Protein 1NUP (pdb70)

Solvent-accessible surface area: 20142 Å² total; per-residue (Å²): 166,101,57,46,0,1,0,0,5,37,28,43,12,1,0,0,1,50,18,43,29,98,29,1,57,13,0,57,80,46,0,62,151,62,39,97,16,94,12,88,53,0,3,0,0,0,9,4,71,82,79,40,88,54,128,33,19,47,15,135,41,0,13,13,0,0,122,66,10,11,140,140,32,141,24,11,75,16,5,36,61,5,13,123,58,97,127,102,34,41,21,1,86,0,0,98,52,2,59,66,116,54,133,147,66,20,66,3,3,6,3,10,7,0,32,32,0,90,49,9,44,25,49,135,54,49,127,85,71,20,8,77,41,0,0,65,141,14,0,0,0,1,7,32,59,38,32,49,13,20,99,1,6,15,54,47,26,95,41,2,151,128,18,95,123,35,13,18,47,3,160,36,122,95,96,44,35,27,20,21,10,79,0,23,51,1,33,16,89,71,95,88,3,93,170,53,1,24,80,40,0,42,78,24,8,170,102,96,46,26,35,102,207,166,118,65,49,0,3,0,0,2,38,26,39,8,2,0,0,1,48,20,32,30,100,16,1,57,12,0,59,81,53,0,56,152,50,39,106,6,94,11,71,53,0,8,0,0,0,10,6,68,75,85,39,93,56,121,33,16,42,19,117,26,0,12,26,0,0,119,47,8,10,126,137,32,137,21,10,87,6,6,36,60,4,11,128,60,100,125,101,32,52,21,1,81,0,0,87,44,4,57,59,90,35,96,250,128,26,65,5,4,5,3,10,3,0,30,32,1,88,46,10,34,27,40,129,64,47,127,85,65,16,8,74,30,0,0,89,119,10,0,0,0,1,9,23,61,36,23,47,14,22,101,1,4,10,55,43,24,72,22,2,114,132,35,103,141,32,16,16,49,3,163,41,125,82,129,31,53,31,23,24,8,75,0,18,50,0,34,45,113,71,96,88,4,94,172,52,2,29,80,40,0,44,78,28,7,172,102,89,44,23,33,148

Secondary structure (DSSP, 8-state):
-PEEEEEEEEE--TT--HHHHHHHHHHHHHHHHTTSEEEEEEEEEEPPTT-SSS----HHHHHHHHHHHGGG-SSEEE--HHHHSSS---HHHHHHHHHHHH--PPEEEEEEEHHHHHHTTSTTTS-HHHHHHIIIII-EEEE--TT--HHHHHHH-HHHHHTGGGEEEE---S-----HHHHHHHHHTT---BTTB-HHHHHHHHHTT-S--/-PEEEEEEEEE--TT--HHHHHHHHHHHHHHHHHSSEEEEEEEEEEPPTTSSSS-PPPHHHHHHHHHHHHTT-SSEEE--HHHHSSS---HHHHHHHHHHHHH--PEEEEEEEHHHHHHTTSTTTS-HHHHHHHHHTS-EEEE--TT--HHHHHHH-HHHHTTGGGEEEE---S-----HHHHHHHHHTT---BTTB-HHHHHHHHHTT---

Nearest PDB structures (foldseek):
  1nup-assembly1_A  TM=1.005E+00  e=1.186E-46  Homo sapiens
  1nup-assembly1_B  TM=9.973E-01  e=9.448E-42  Homo sapiens
  1kku-assembly1_A  TM=9.678E-01  e=4.199E-30  Homo sapiens
  1kqn-assembly1_F  TM=9.747E-01  e=3.625E-29  Homo sapiens
  8qe8-assembly1_2  TM=9.649E-01  e=4.034E-28  Homo sapiens

Radius of gyration: 22.62 Å; Cα contacts (8 Å, |Δi|>4): 740; chains: 2; bounding box: 60×72×36 Å

Structure (mmCIF, N/CA/C/O backbone):
data_1NUP
#
_entry.id   1NUP
#
_cell.length_a   79.541
_cell.length_b   79.541
_cell.length_c   146.291
_cell.angle_alpha   90.00
_cell.angle_beta   90.00
_cell.angle_gamma   90.00
#
_symmetry.space_group_name_H-M   'P 43 21 2'
#
loop_
_entity.id
_entity.type
_entity.pdbx_description
1 polymer FKSG76
2 non-polymer 'SULFATE ION'
3 non-polymer 'BETA-NICOTINAMIDE RIBOSE MONOPHOSPHATE'
4 water water
#
loop_
_atom_site.group_PDB
_atom_site.id
_atom_site.type_symbol
_atom_site.label_atom_id
_atom_site.label_alt_id
_atom_site.label_comp_id
_atom_site.label_asym_id
_atom_site.label_entity_id
_atom_site.label_seq_id
_atom_site.pdbx_PDB_ins_code
_atom_site.Cartn_x
_atom_site.Cartn_y
_atom_site.Cartn_z
_atom_site.occupancy
_atom_site.B_iso_or_equiv
_atom_site.auth_seq_id
_atom_site.auth_comp_id
_atom_site.auth_asym_id
_atom_site.auth_atom_id
_atom_site.pdbx_PDB_model_num
ATOM 1 N N . SER A 1 3 ? -7.960 37.155 14.902 1.00 49.49 3 SER A N 1
ATOM 2 C CA . SER A 1 3 ? -6.809 36.760 14.043 1.00 48.99 3 SER A CA 1
ATOM 3 C C . SER A 1 3 ? -6.420 35.307 14.318 1.00 48.10 3 SER A C 1
ATOM 4 O O . SER A 1 3 ? -7.183 34.552 14.936 1.00 49.25 3 SER A O 1
ATOM 7 N N . ARG A 1 4 ? -5.235 34.916 13.866 1.00 44.82 4 ARG A N 1
ATOM 8 C CA . ARG A 1 4 ? -4.782 33.546 14.055 1.00 40.99 4 ARG A CA 1
ATOM 9 C C . ARG A 1 4 ? -4.060 33.295 15.374 1.00 38.02 4 ARG A C 1
ATOM 10 O O . ARG A 1 4 ? -3.412 34.182 15.937 1.00 36.18 4 ARG A O 1
ATOM 18 N N . ILE A 1 5 ? -4.209 32.073 15.871 1.00 35.24 5 ILE A N 1
ATOM 19 C CA . ILE A 1 5 ? -3.575 31.646 17.114 1.00 32.58 5 ILE A CA 1
ATOM 20 C C . ILE A 1 5 ? -2.157 31.217 16.724 1.00 30.61 5 ILE A C 1
ATOM 21 O O . ILE A 1 5 ? -1.989 30.391 15.837 1.00 27.15 5 ILE A O 1
ATOM 26 N N . PRO A 1 6 ? -1.134 31.781 17.376 1.00 29.92 6 PRO A N 1
ATOM 27 C CA . PRO A 1 6 ? 0.257 31.427 17.066 1.00 28.18 6 PRO A CA 1
ATOM 28 C C . PRO A 1 6 ? 0.503 30.030 17.623 1.00 28.40 6 PRO A C 1
ATOM 29 O O . PRO A 1 6 ? 0.089 29.720 18.751 1.00 26.58 6 PRO A O 1
ATOM 33 N N . VAL A 1 7 ? 1.198 29.202 16.846 1.00 24.29 7 VAL A N 1
ATOM 34 C CA . VAL A 1 7 ? 1.469 27.835 17.250 1.00 22.28 7 VAL A CA 1
ATOM 35 C C . VAL A 1 7 ? 2.928 27.433 17.062 1.00 21.55 7 VAL A C 1
ATOM 36 O O . VAL A 1 7 ? 3.564 27.802 16.066 1.00 20.61 7 VAL A O 1
ATOM 40 N N . VAL A 1 8 ? 3.447 26.679 18.025 1.00 19.64 8 VAL A N 1
ATOM 41 C CA . VAL A 1 8 ? 4.805 26.169 17.936 1.00 19.53 8 VAL A CA 1
ATOM 42 C C . VAL A 1 8 ? 4.616 24.650 17.897 1.00 18.74 8 VAL A C 1
ATOM 43 O O . VAL A 1 8 ? 3.830 24.116 18.663 1.00 17.28 8 VAL A O 1
ATOM 47 N N . LEU A 1 9 ? 5.305 23.973 16.981 1.00 18.30 9 LEU A N 1
ATOM 48 C CA . LEU A 1 9 ? 5.211 22.521 16.870 1.00 18.01 9 LEU A CA 1
ATOM 49 C C . LEU A 1 9 ? 6.452 21.871 17.482 1.00 17.51 9 LEU A C 1
ATOM 50 O O . LEU A 1 9 ? 7.566 22.261 17.173 1.00 17.86 9 LEU A O 1
ATOM 55 N N . LEU A 1 10 ? 6.254 20.873 18.339 1.00 17.19 10 LEU A N 1
ATOM 56 C CA . LEU A 1 10 ? 7.382 20.179 18.953 1.00 17.72 10 LEU A CA 1
ATOM 57 C C . LEU A 1 10 ? 7.343 18.719 18.536 1.00 17.63 10 LEU A C 1
ATOM 58 O O . LEU A 1 10 ? 6.305 18.086 18.660 1.00 15.30 10 LEU A O 1
ATOM 63 N N . ALA A 1 11 ? 8.452 18.192 18.014 1.00 16.71 11 ALA A N 1
ATOM 64 C CA . ALA A 1 11 ? 8.512 16.773 17.659 1.00 16.96 11 ALA A CA 1
ATOM 65 C C . ALA A 1 11 ? 9.559 16.145 18.552 1.00 18.09 11 ALA A C 1
ATOM 66 O O . ALA A 1 11 ? 10.718 16.576 18.582 1.00 17.74 11 ALA A O 1
ATOM 68 N N . CYS A 1 12 ? 9.131 15.132 19.293 1.00 19.04 12 CYS A N 1
ATOM 69 C CA . CYS A 1 12 ? 10.010 14.390 20.184 1.00 20.52 12 CYS A CA 1
ATOM 70 C C . CYS A 1 12 ? 10.193 13.040 19.543 1.00 20.70 12 CYS A C 1
ATOM 71 O O . CYS A 1 12 ? 9.216 12.429 19.130 1.00 24.02 12 CYS A O 1
ATOM 74 N N . GLY A 1 13 ? 11.433 12.570 19.446 1.00 21.04 13 GLY A N 1
ATOM 75 C CA . GLY A 1 13 ? 11.685 11.266 18.852 1.00 20.65 13 GLY A CA 1
ATOM 76 C C . GLY A 1 13 ? 13.181 10.971 18.841 1.00 20.51 13 GLY A C 1
ATOM 77 O O . GLY A 1 13 ? 13.973 11.769 19.331 1.00 19.40 13 GLY A O 1
ATOM 78 N N . SER A 1 14 ? 13.560 9.814 18.311 1.00 19.83 14 SER A N 1
ATOM 79 C CA . SER A 1 14 ? 14.969 9.458 18.226 1.00 20.57 14 SER A CA 1
ATOM 80 C C . SER A 1 14 ? 15.805 10.320 17.287 1.00 20.41 14 SER A C 1
ATOM 81 O O . SER A 1 14 ? 16.898 10.758 17.673 1.00 21.18 14 SER A O 1
ATOM 84 N N . PHE A 1 15 ? 15.293 10.574 16.074 1.00 18.79 15 PHE A N 1
ATOM 85 C CA . PHE A 1 15 ? 16.051 11.314 15.049 1.00 15.44 15 PHE A CA 1
ATOM 86 C C . PHE A 1 15 ? 17.434 10.655 14.999 1.00 15.60 15 PHE A C 1
ATOM 87 O O . PHE A 1 15 ? 18.472 11.290 15.226 1.00 13.87 15 PHE A O 1
ATOM 95 N N . ASN A 1 16 ? 17.412 9.381 14.622 1.00 15.77 16 ASN A N 1
ATOM 96 C CA . ASN A 1 16 ? 18.589 8.507 14.628 1.00 16.74 16 ASN A CA 1
ATOM 97 C C . ASN A 1 16 ? 18.818 7.805 13.291 1.00 15.89 16 ASN A C 1
ATOM 98 O O . ASN A 1 16 ? 18.793 6.569 13.207 1.00 15.86 16 ASN A O 1
ATOM 103 N N . PRO A 1 17 ? 19.088 8.576 12.225 1.00 15.04 17 PRO A N 1
ATOM 104 C CA . PRO A 1 17 ? 19.205 10.035 12.144 1.00 14.86 17 PRO A CA 1
ATOM 105 C C . PRO A 1 17 ? 17.904 10.698 11.676 1.00 16.83 17 PRO A C 1
ATOM 106 O O . PRO A 1 17 ? 16.958 10.023 11.293 1.00 16.50 17 PRO A O 1
ATOM 110 N N . ILE A 1 18 ? 17.887 12.029 11.670 1.00 15.83 18 ILE A N 1
ATOM 111 C CA . ILE A 1 18 ? 16.729 12.752 11.173 1.00 15.73 18 ILE A CA 1
ATOM 112 C C . ILE A 1 18 ? 16.653 12.417 9.673 1.00 14.56 18 ILE A C 1
ATOM 113 O O . ILE A 1 18 ? 17.693 12.295 9.016 1.00 13.08 18 ILE A O 1
ATOM 118 N N . THR A 1 19 ? 15.439 12.252 9.148 1.00 13.49 19 THR A N 1
ATOM 119 C CA . THR A 1 19 ? 15.248 11.893 7.739 1.00 13.57 19 THR A CA 1
ATOM 120 C C . THR A 1 19 ? 14.407 12.918 6.982 1.00 13.11 19 THR A C 1
ATOM 121 O O . THR A 1 19 ? 13.822 13.818 7.580 1.00 11.77 19 THR A O 1
ATOM 125 N N . ASN A 1 20 ? 14.328 12.777 5.659 1.00 14.06 20 ASN A N 1
ATOM 126 C CA . ASN A 1 20 ? 13.486 13.725 4.905 1.00 14.59 20 ASN A CA 1
ATOM 127 C C . ASN A 1 20 ? 12.038 13.544 5.324 1.00 15.67 20 ASN A C 1
ATOM 128 O O . ASN A 1 20 ? 11.227 14.473 5.238 1.00 13.75 20 ASN A O 1
ATOM 133 N N . MET A 1 21 ? 11.675 12.338 5.760 1.00 16.37 21 MET A N 1
ATOM 134 C CA . MET A 1 21 ? 10.268 12.130 6.166 1.00 17.48 21 MET A CA 1
ATOM 135 C C . MET A 1 21 ? 9.955 12.868 7.478 1.00 16.89 21 MET A C 1
ATOM 136 O O . MET A 1 21 ? 8.857 13.430 7.652 1.00 13.52 21 MET A O 1
ATOM 141 N N . HIS A 1 22 ? 10.900 12.851 8.418 1.00 16.43 22 HIS A N 1
ATOM 142 C CA . HIS A 1 22 ? 10.679 13.563 9.687 1.00 16.63 22 HIS A CA 1
ATOM 143 C C . HIS A 1 22 ? 10.512 15.035 9.391 1.00 15.93 22 HIS A C 1
ATOM 144 O O . HIS A 1 22 ? 9.735 15.701 10.020 1.00 15.07 22 HIS A O 1
ATOM 151 N N . LEU A 1 23 ? 11.301 15.544 8.454 1.00 14.00 23 LEU A N 1
ATOM 152 C CA . LEU A 1 23 ? 11.244 16.966 8.111 1.00 14.52 23 LEU A CA 1
ATOM 153 C C . LEU A 1 23 ? 9.952 17.288 7.366 1.00 14.18 23 LEU A C 1
ATOM 154 O O . LEU A 1 23 ? 9.334 18.330 7.574 1.00 14.80 23 LEU A O 1
ATOM 159 N N . ARG A 1 24 ? 9.557 16.381 6.494 1.00 13.76 24 ARG A N 1
ATOM 160 C CA . ARG A 1 24 ? 8.342 16.564 5.697 1.00 15.06 24 ARG A CA 1
ATOM 161 C C . ARG A 1 24 ? 7.122 16.686 6.621 1.00 15.56 24 ARG A C 1
ATOM 162 O O . ARG A 1 24 ? 6.173 17.417 6.311 1.00 14.07 24 ARG A O 1
ATOM 170 N N . MET A 1 25 ? 7.136 15.954 7.732 1.00 14.94 25 MET A N 1
ATOM 171 C CA . MET A 1 25 ? 6.021 16.014 8.679 1.00 13.93 25 MET A CA 1
ATOM 172 C C . MET A 1 25 ? 5.770 17.433 9.172 1.00 13.44 25 MET A C 1
ATOM 173 O O . MET A 1 25 ? 4.623 17.855 9.337 1.00 14.65 25 MET A O 1
ATOM 178 N N . PHE A 1 26 ? 6.833 18.177 9.447 1.00 12.58 26 PHE A N 1
ATOM 179 C CA . PHE A 1 26 ? 6.640 19.559 9.895 1.00 14.06 26 PHE A CA 1
ATOM 180 C C . PHE A 1 26 ? 5.937 20.417 8.831 1.00 15.74 26 PHE A C 1
ATOM 181 O O . PHE A 1 26 ? 5.084 21.256 9.126 1.00 13.16 26 PHE A O 1
ATOM 189 N N . GLU A 1 27 ? 6.376 20.244 7.591 1.00 14.28 27 GLU A N 1
ATOM 190 C CA . GLU A 1 27 ? 5.808 21.017 6.500 1.00 13.79 27 GLU A CA 1
ATOM 191 C C . GLU A 1 27 ? 4.339 20.657 6.307 1.00 15.73 27 GLU A C 1
ATOM 192 O O . GLU A 1 27 ? 3.496 21.553 6.163 1.00 15.84 27 GLU A O 1
ATOM 198 N N . VAL A 1 28 ? 4.031 19.355 6.288 1.00 15.08 28 VAL A N 1
ATOM 199 C CA . VAL A 1 28 ? 2.638 18.928 6.089 1.00 16.64 28 VAL A CA 1
ATOM 200 C C . VAL A 1 28 ? 1.761 19.457 7.226 1.00 19.17 28 VAL A C 1
ATOM 201 O O . VAL A 1 28 ? 0.645 19.946 6.990 1.00 18.15 28 VAL A O 1
ATOM 205 N N . ALA A 1 29 ? 2.271 19.367 8.451 1.00 17.10 29 ALA A N 1
ATOM 206 C CA . ALA A 1 29 ? 1.528 19.827 9.636 1.00 17.59 29 ALA A CA 1
ATOM 207 C C . ALA A 1 29 ? 1.282 21.342 9.597 1.00 17.32 29 ALA A C 1
ATOM 208 O O . ALA A 1 29 ? 0.188 21.808 9.923 1.00 17.53 29 ALA A O 1
ATOM 210 N N . ARG A 1 30 ? 2.292 22.111 9.202 1.00 17.36 30 ARG A N 1
ATOM 211 C CA . ARG A 1 30 ? 2.115 23.549 9.124 1.00 17.70 30 ARG A CA 1
ATOM 212 C C . ARG A 1 30 ? 1.054 23.919 8.077 1.00 18.27 30 ARG A C 1
ATOM 213 O O . ARG A 1 30 ? 0.179 24.742 8.352 1.00 18.31 30 ARG A O 1
ATOM 221 N N . ASP A 1 31 ? 1.135 23.327 6.890 1.00 17.26 31 ASP A N 1
ATOM 222 C CA . ASP A 1 31 ? 0.160 23.655 5.847 1.00 19.40 31 ASP A CA 1
ATOM 223 C C . ASP A 1 31 ? -1.255 23.306 6.327 1.00 20.09 31 ASP A C 1
ATOM 224 O O . ASP A 1 31 ? -2.215 24.069 6.098 1.00 20.14 31 ASP A O 1
ATOM 229 N N . HIS A 1 32 ? -1.392 22.157 6.974 1.00 19.02 32 HIS A N 1
ATOM 230 C CA . HIS A 1 32 ? -2.697 21.756 7.485 1.00 19.91 32 HIS A CA 1
ATOM 231 C C . HIS A 1 32 ? -3.256 22.769 8.471 1.00 20.49 32 HIS A C 1
ATOM 232 O O . HIS A 1 32 ? -4.400 23.196 8.323 1.00 18.47 32 HIS A O 1
ATOM 239 N N . LEU A 1 33 ? -2.464 23.167 9.472 1.00 20.67 33 LEU A N 1
ATOM 240 C CA . LEU A 1 33 ? -2.947 24.144 10.456 1.00 21.66 33 LEU A CA 1
ATOM 241 C C . LEU A 1 33 ? -3.278 25.479 9.790 1.00 22.44 33 LEU A C 1
ATOM 242 O O . LEU A 1 33 ? -4.273 26.124 10.123 1.00 21.17 33 LEU A O 1
ATOM 247 N N . HIS A 1 34 ? -2.443 25.906 8.850 1.00 21.94 34 HIS A N 1
ATOM 248 C CA . HIS A 1 34 ? -2.739 27.181 8.178 1.00 23.73 34 HIS A CA 1
ATOM 249 C C . HIS A 1 34 ? -4.037 27.102 7.383 1.00 25.16 34 HIS A C 1
ATOM 250 O O . HIS A 1 34 ? -4.805 28.064 7.330 1.00 28.40 34 HIS A O 1
ATOM 257 N N . GLN A 1 35 ? -4.289 25.950 6.787 1.00 25.72 35 GLN A N 1
ATOM 258 C CA . GLN A 1 35 ? -5.482 25.758 5.977 1.00 31.83 35 GLN A CA 1
ATOM 259 C C . GLN A 1 35 ? -6.783 25.805 6.767 1.00 31.54 35 GLN A C 1
ATOM 260 O O . GLN A 1 35 ? -7.847 26.019 6.181 1.00 32.81 35 GLN A O 1
ATOM 266 N N . THR A 1 36 ? -6.710 25.601 8.082 1.00 30.99 36 THR A N 1
ATOM 267 C CA . THR A 1 36 ? -7.912 25.662 8.910 1.00 30.95 36 THR A CA 1
ATOM 268 C C . THR A 1 36 ? -8.286 27.131 9.091 1.00 32.87 36 THR A C 1
ATOM 269 O O . THR A 1 36 ? -9.367 27.449 9.588 1.00 33.58 36 THR A O 1
ATOM 273 N N . GLY A 1 37 ? -7.356 28.014 8.746 1.00 31.74 37 GLY A N 1
ATOM 274 C CA . GLY A 1 37 ? -7.577 29.437 8.881 1.00 31.13 37 GLY A CA 1
ATOM 275 C C . GLY A 1 37 ? -7.530 30.018 10.288 1.00 32.40 37 GLY A C 1
ATOM 276 O O . GLY A 1 37 ? -7.681 31.231 10.458 1.00 32.95 37 GLY A O 1
ATOM 277 N N . MET A 1 38 ? -7.318 29.199 11.311 1.00 31.62 38 MET A N 1
ATOM 278 C CA . MET A 1 38 ? -7.310 29.770 12.644 1.00 31.09 38 MET A CA 1
ATOM 279 C C . MET A 1 38 ? -5.975 29.748 13.361 1.00 30.34 38 MET A C 1
ATOM 280 O O . MET A 1 38 ? -5.852 30.276 14.461 1.00 27.82 38 MET A O 1
ATOM 285 N N . TYR A 1 39 ? -4.966 29.158 12.722 1.00 28.18 39 TYR A N 1
ATOM 286 C CA . TYR A 1 39 ? -3.638 29.081 13.303 1.00 26.51 39 TYR A CA 1
ATOM 287 C C . TYR A 1 39 ? -2.573 29.663 12.390 1.00 26.14 39 TYR A C 1
ATOM 288 O O . TYR A 1 39 ? -2.741 29.740 11.170 1.00 25.85 39 TYR A O 1
ATOM 297 N N . GLN A 1 40 ? -1.465 30.047 13.009 1.00 27.11 40 GLN A N 1
ATOM 298 C CA . GLN A 1 40 ? -0.297 30.561 12.304 1.00 27.16 40 GLN A CA 1
ATOM 299 C C . GLN A 1 40 ? 0.897 29.895 12.985 1.00 25.31 40 GLN A C 1
ATOM 300 O O . GLN A 1 40 ? 1.209 30.187 14.135 1.00 22.53 40 GLN A O 1
ATOM 306 N N . VAL A 1 41 ? 1.563 28.995 12.276 1.00 24.68 41 VAL A N 1
ATOM 307 C CA . VAL A 1 41 ? 2.693 28.307 12.871 1.00 22.82 41 VAL A CA 1
ATOM 308 C C . VAL A 1 41 ? 3.916 29.219 12.810 1.00 24.78 41 VAL A C 1
ATOM 309 O O . VAL A 1 41 ? 4.300 29.691 11.749 1.00 24.14 41 VAL A O 1
ATOM 313 N N . ILE A 1 42 ? 4.525 29.485 13.959 1.00 23.53 42 ILE A N 1
ATOM 314 C CA . ILE A 1 42 ? 5.664 30.386 13.984 1.00 26.48 42 ILE A CA 1
ATOM 315 C C . ILE A 1 42 ? 7.009 29.719 14.216 1.00 25.69 42 ILE A C 1
ATOM 316 O O . ILE A 1 42 ? 8.065 30.348 14.061 1.00 24.01 42 ILE A O 1
ATOM 321 N N . GLN A 1 43 ? 6.979 28.452 14.603 1.00 23.72 43 GLN A N 1
ATOM 322 C CA . GLN A 1 43 ? 8.218 27.763 14.848 1.00 23.16 43 GLN A CA 1
ATOM 323 C C . GLN A 1 43 ? 8.035 26.257 14.988 1.00 21.75 43 GLN A C 1
ATOM 324 O O . GLN A 1 43 ? 6.965 25.782 15.365 1.00 19.19 43 GLN A O 1
ATOM 330 N N . GLY A 1 44 ? 9.089 25.525 14.643 1.00 18.44 44 GLY A N 1
ATOM 331 C CA . GLY A 1 44 ? 9.087 24.078 14.785 1.00 15.28 44 GLY A CA 1
ATOM 332 C C . GLY A 1 44 ? 10.313 23.732 15.618 1.00 15.40 44 GLY A C 1
ATOM 333 O O . GLY A 1 44 ? 11.354 24.384 15.482 1.00 16.91 44 GLY A O 1
ATOM 334 N N . ILE A 1 45 ? 10.185 22.741 16.498 1.00 15.22 45 ILE A N 1
ATOM 335 C CA . ILE A 1 45 ? 11.289 22.335 17.346 1.00 15.88 45 ILE A CA 1
ATOM 336 C C . ILE A 1 45 ? 11.499 20.830 17.261 1.00 15.58 45 ILE A C 1
ATOM 337 O O . ILE A 1 45 ? 10.561 20.039 17.465 1.00 15.40 45 ILE A O 1
ATOM 342 N N . ILE A 1 46 ? 12.723 20.438 16.918 1.00 15.45 46 ILE A N 1
ATOM 343 C CA . ILE A 1 46 ? 13.102 19.026 16.866 1.00 15.00 46 ILE A CA 1
ATOM 344 C C . ILE A 1 46 ? 13.818 18.768 18.192 1.00 14.91 46 ILE A C 1
ATOM 345 O O . ILE A 1 46 ? 14.822 19.421 18.471 1.00 16.34 46 ILE A O 1
ATOM 350 N N . SER A 1 47 ? 13.326 17.809 18.972 1.00 15.57 47 SER A N 1
ATOM 351 C CA . SER A 1 47 ? 13.919 17.524 20.281 1.00 16.04 47 SER A CA 1
ATOM 352 C C . SER A 1 47 ? 14.291 16.058 20.392 1.00 16.98 47 SER A C 1
ATOM 353 O O . SER A 1 47 ? 13.456 15.218 20.734 1.00 16.61 47 SER A O 1
ATOM 356 N N . PRO A 1 48 ? 15.556 15.729 20.080 1.00 16.21 48 PRO A N 1
ATOM 357 C CA . PRO A 1 48 ? 16.083 14.362 20.130 1.00 17.21 48 PRO A CA 1
ATOM 358 C C . PRO A 1 48 ? 15.979 13.795 21.556 1.00 18.55 48 PRO A C 1
ATOM 359 O O . PRO A 1 48 ? 16.250 14.500 22.540 1.00 17.86 48 PRO A O 1
ATOM 363 N N . VAL A 1 49 ? 15.617 12.526 21.648 1.00 16.94 49 VAL A N 1
ATOM 364 C CA . VAL A 1 49 ? 15.425 11.881 22.943 1.00 19.65 49 VAL A CA 1
ATOM 365 C C . VAL A 1 49 ? 16.745 11.609 23.654 1.00 20.87 49 VAL A C 1
ATOM 366 O O . VAL A 1 49 ? 17.810 11.562 23.040 1.00 19.24 49 VAL A O 1
ATOM 370 N N . ASN A 1 50 ? 16.655 11.433 24.967 1.00 21.62 50 ASN A N 1
ATOM 371 C CA . ASN A 1 50 ? 17.831 11.197 25.789 1.00 24.05 50 ASN A CA 1
ATOM 372 C C . ASN A 1 50 ? 18.510 9.862 25.477 1.00 24.19 50 ASN A C 1
ATOM 373 O O . ASN A 1 50 ? 17.857 8.895 25.108 1.00 26.19 50 ASN A O 1
ATOM 378 N N . ASP A 1 51 ? 19.827 9.798 25.627 1.00 25.49 51 ASP A N 1
ATOM 379 C CA . ASP A 1 51 ? 20.523 8.549 25.366 1.00 26.56 51 ASP A CA 1
ATOM 380 C C . ASP A 1 51 ? 20.126 7.402 26.317 1.00 28.58 51 ASP A C 1
ATOM 381 O O . ASP A 1 51 ? 20.357 6.234 26.003 1.00 28.20 51 ASP A O 1
ATOM 386 N N . THR A 1 52 ? 19.544 7.722 27.473 1.00 29.72 52 THR A N 1
ATOM 387 C CA . THR A 1 52 ? 19.160 6.664 28.418 1.00 32.84 52 THR A CA 1
ATOM 388 C C . THR A 1 52 ? 17.880 5.917 28.020 1.00 34.65 52 THR A C 1
ATOM 389 O O . THR A 1 52 ? 17.574 4.845 28.554 1.00 33.98 52 THR A O 1
ATOM 393 N N . TYR A 1 53 ? 17.152 6.474 27.061 1.00 34.85 53 TYR A N 1
ATOM 394 C CA . TYR A 1 53 ? 15.892 5.907 26.600 1.00 36.76 53 TYR A CA 1
ATOM 395 C C . TYR A 1 53 ? 15.887 4.582 25.830 1.00 39.17 53 TYR A C 1
ATOM 396 O O . TYR A 1 53 ? 16.755 4.312 25.010 1.00 38.73 53 TYR A O 1
ATOM 405 N N . GLY A 1 54 ? 14.865 3.780 26.116 1.00 41.56 54 GLY A N 1
ATOM 406 C CA . GLY A 1 54 ? 14.636 2.528 25.420 1.00 46.03 54 GLY A CA 1
ATOM 407 C C . GLY A 1 54 ? 15.638 1.395 25.385 1.00 48.25 54 GLY A C 1
ATOM 408 O O . GLY A 1 54 ? 16.703 1.437 26.004 1.00 49.21 54 GLY A O 1
ATOM 409 N N . LYS A 1 55 ? 15.256 0.376 24.619 1.00 50.13 55 LYS A N 1
ATOM 410 C CA . LYS A 1 55 ? 16.025 -0.853 24.435 1.00 52.81 55 LYS A CA 1
ATOM 411 C C . LYS A 1 55 ? 16.929 -0.844 23.202 1.00 53.25 55 LYS A C 1
ATOM 412 O O . LYS A 1 55 ? 17.905 -1.594 23.133 1.00 54.81 55 LYS A O 1
ATOM 418 N N . LYS A 1 56 ? 16.599 -0.007 22.225 1.00 52.37 56 LYS A N 1
ATOM 419 C CA . LYS A 1 56 ? 17.375 0.078 20.993 1.00 50.99 56 LYS A CA 1
ATOM 420 C C . LYS A 1 56 ? 18.623 0.941 21.172 1.00 49.13 56 LYS A C 1
ATOM 421 O O . LYS A 1 56 ? 18.666 1.800 22.053 1.00 48.53 56 LYS A O 1
ATOM 427 N N . ASP A 1 57 ? 19.634 0.702 20.338 1.00 46.89 57 ASP A N 1
ATOM 428 C CA . ASP A 1 57 ? 20.870 1.473 20.394 1.00 44.84 57 ASP A CA 1
ATOM 429 C C . ASP A 1 57 ? 20.777 2.740 19.564 1.00 41.25 57 ASP A C 1
ATOM 430 O O . ASP A 1 57 ? 20.429 2.696 18.398 1.00 42.63 57 ASP A O 1
ATOM 435 N N . LEU A 1 58 ? 21.107 3.865 20.178 1.00 36.15 58 LEU A N 1
ATOM 436 C CA . LEU A 1 58 ? 21.034 5.156 19.515 1.00 31.52 58 LEU A CA 1
ATOM 437 C C . LEU A 1 58 ? 22.415 5.762 19.372 1.00 28.29 58 LEU A C 1
ATOM 438 O O . LEU A 1 58 ? 23.274 5.566 20.225 1.00 26.73 58 LEU A O 1
ATOM 443 N N . ALA A 1 59 ? 22.630 6.495 18.290 1.00 23.58 59 ALA A N 1
ATOM 444 C CA . ALA A 1 59 ? 23.909 7.172 18.134 1.00 22.95 59 ALA A CA 1
ATOM 445 C C . ALA A 1 59 ? 23.892 8.160 19.291 1.00 21.75 59 ALA A C 1
ATOM 446 O O . ALA A 1 59 ? 22.820 8.483 19.781 1.00 21.88 59 ALA A O 1
ATOM 448 N N . ALA A 1 60 ? 25.054 8.654 19.726 1.00 20.98 60 ALA A N 1
ATOM 449 C CA . ALA A 1 60 ? 25.100 9.634 20.813 1.00 18.71 60 ALA A CA 1
ATOM 450 C C . ALA A 1 60 ? 24.197 10.846 20.544 1.00 20.95 60 ALA A C 1
ATOM 451 O O . ALA A 1 60 ? 24.128 11.333 19.417 1.00 18.96 60 ALA A O 1
ATOM 453 N N . SER A 1 61 ? 23.536 11.373 21.581 1.00 18.68 61 SER A N 1
ATOM 454 C CA . SER A 1 61 ? 22.670 12.521 21.349 1.00 19.09 61 SER A CA 1
ATOM 455 C C . SER A 1 61 ? 23.489 13.691 20.768 1.00 18.63 61 SER A C 1
ATOM 456 O O . SER A 1 61 ? 22.980 14.493 19.979 1.00 17.74 61 SER A O 1
ATOM 459 N N . HIS A 1 62 ? 24.779 13.759 21.118 1.00 17.69 62 HIS A N 1
ATOM 460 C CA . HIS A 1 62 ? 25.644 14.811 20.592 1.00 18.25 62 HIS A CA 1
ATOM 461 C C . HIS A 1 62 ? 25.553 14.796 19.073 1.00 16.40 62 HIS A C 1
ATOM 462 O O . HIS A 1 62 ? 25.390 15.843 18.446 1.00 17.32 62 HIS A O 1
ATOM 469 N N . HIS A 1 63 ? 25.666 13.607 18.503 1.00 16.00 63 HIS A N 1
ATOM 470 C CA . HIS A 1 63 ? 25.576 13.435 17.053 1.00 17.82 63 HIS A CA 1
ATOM 471 C C . HIS A 1 63 ? 24.164 13.666 16.490 1.00 15.90 63 HIS A C 1
ATOM 472 O O . HIS A 1 63 ? 24.008 14.233 15.401 1.00 15.42 63 HIS A O 1
ATOM 479 N N . ARG A 1 64 ? 23.141 13.200 17.196 1.00 14.34 64 ARG A N 1
ATOM 480 C CA . ARG A 1 64 ? 21.777 13.369 16.666 1.00 14.65 64 ARG A CA 1
ATOM 481 C C . ARG A 1 64 ? 21.365 14.831 16.662 1.00 15.95 64 ARG A C 1
ATOM 482 O O . ARG A 1 64 ? 20.688 15.302 15.726 1.00 12.82 64 ARG A O 1
ATOM 490 N N . VAL A 1 65 ? 21.785 15.567 17.690 1.00 14.50 65 VAL A N 1
ATOM 491 C CA . VAL A 1 65 ? 21.503 16.990 17.749 1.00 14.53 65 VAL A CA 1
ATOM 492 C C . VAL A 1 65 ? 22.294 17.661 16.601 1.00 16.64 65 VAL A C 1
ATOM 493 O O . VAL A 1 65 ? 21.764 18.534 15.889 1.00 15.10 65 VAL A O 1
ATOM 497 N N . ALA A 1 66 ? 23.545 17.245 16.403 1.00 15.14 66 ALA A N 1
ATOM 498 C CA . ALA A 1 66 ? 24.356 17.834 15.332 1.00 16.01 66 ALA A CA 1
ATOM 499 C C . ALA A 1 66 ? 23.707 17.600 13.968 1.00 14.96 66 ALA A C 1
ATOM 500 O O . ALA A 1 66 ? 23.542 18.526 13.170 1.00 14.53 66 ALA A O 1
ATOM 502 N N . MET A 1 67 ? 23.350 16.359 13.697 1.00 14.78 67 MET A N 1
ATOM 503 C CA . MET A 1 67 ? 22.723 16.062 12.406 1.00 15.34 67 MET A CA 1
ATOM 504 C C . MET A 1 67 ? 21.429 16.863 12.226 1.00 14.32 67 MET A C 1
ATOM 505 O O . MET A 1 67 ? 21.131 17.334 11.120 1.00 14.45 67 MET A O 1
ATOM 510 N N . ALA A 1 68 ? 20.625 17.001 13.282 1.00 12.48 68 ALA A N 1
ATOM 511 C CA . ALA A 1 68 ? 19.384 17.782 13.132 1.00 14.57 68 ALA A CA 1
ATOM 512 C C . ALA A 1 68 ? 19.737 19.242 12.814 1.00 14.99 68 ALA A C 1
ATOM 513 O O . ALA A 1 68 ? 19.146 19.877 11.932 1.00 14.76 68 ALA A O 1
ATOM 515 N N . ARG A 1 69 ? 20.732 19.785 13.513 1.00 15.37 69 ARG A N 1
ATOM 516 C CA . ARG A 1 69 ? 21.125 21.178 13.248 1.00 14.98 69 ARG A CA 1
ATOM 517 C C . ARG A 1 69 ? 21.547 21.341 11.777 1.00 15.29 69 ARG A C 1
ATOM 518 O O . ARG A 1 69 ? 21.175 22.313 11.098 1.00 14.75 69 ARG A O 1
ATOM 526 N N . LEU A 1 70 ? 22.349 20.404 11.291 1.00 15.93 70 LEU A N 1
ATOM 527 C CA . LEU A 1 70 ? 22.810 20.485 9.904 1.00 15.45 70 LEU A CA 1
ATOM 528 C C . LEU A 1 70 ? 21.652 20.344 8.912 1.00 14.82 70 LEU A 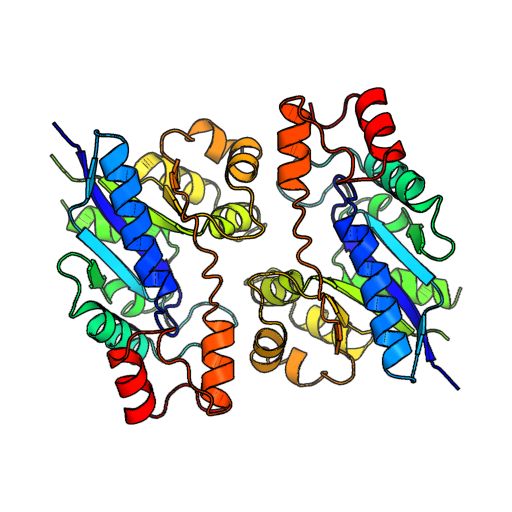C 1
ATOM 529 O O . LEU A 1 70 ? 21.599 21.035 7.878 1.00 14.00 70 LEU A O 1
ATOM 534 N N . ALA A 1 71 ? 20.745 19.434 9.218 1.00 15.45 71 ALA A N 1
ATOM 535 C CA . ALA A 1 71 ? 19.573 19.208 8.371 1.00 16.62 71 ALA A CA 1
ATOM 536 C C . ALA A 1 71 ? 18.696 20.438 8.280 1.00 17.82 71 ALA A C 1
ATOM 537 O O . ALA A 1 71 ? 18.064 20.692 7.242 1.00 16.17 71 ALA A O 1
ATOM 539 N N . LEU A 1 72 ? 18.626 21.179 9.386 1.00 14.41 72 LEU A N 1
ATOM 540 C CA . LEU A 1 72 ? 17.777 22.349 9.491 1.00 15.67 72 LEU A CA 1
ATOM 541 C C . LEU A 1 72 ? 18.382 23.665 9.058 1.00 18.54 72 LEU A C 1
ATOM 542 O O . LEU A 1 72 ? 17.719 24.688 9.136 1.00 17.08 72 LEU A O 1
ATOM 547 N N . GLN A 1 73 ? 19.626 23.638 8.578 1.00 18.01 73 GLN A N 1
ATOM 548 C CA . GLN A 1 73 ? 20.270 24.857 8.146 1.00 21.32 73 GLN A CA 1
ATOM 549 C C . GLN A 1 73 ? 19.464 25.480 7.008 1.00 22.00 73 GLN A C 1
ATOM 550 O O . GLN A 1 73 ? 19.450 26.700 6.889 1.00 22.23 73 GLN A O 1
ATOM 556 N N . THR A 1 74 ? 18.780 24.675 6.181 1.00 19.30 74 THR A N 1
ATOM 557 C CA . THR A 1 74 ? 17.969 25.256 5.099 1.00 21.89 74 THR A CA 1
ATOM 558 C C . THR A 1 74 ? 16.496 25.464 5.465 1.00 21.40 74 THR A C 1
ATOM 559 O O . THR A 1 74 ? 15.646 25.630 4.580 1.00 21.80 74 THR A O 1
ATOM 563 N N . SER A 1 75 ? 16.185 25.425 6.754 1.00 17.79 75 SER A N 1
ATOM 564 C CA . SER A 1 75 ? 14.821 25.687 7.183 1.00 17.69 75 SER A CA 1
ATOM 565 C C . SER A 1 75 ? 14.836 27.054 7.824 1.00 19.27 75 SER A C 1
ATOM 566 O O . SER A 1 75 ? 15.762 27.381 8.574 1.00 19.03 75 SER A O 1
ATOM 569 N N . ASP A 1 76 ? 13.826 27.864 7.543 1.00 20.68 76 ASP A N 1
ATOM 570 C CA . ASP A 1 76 ? 13.803 29.181 8.177 1.00 22.74 76 ASP A CA 1
ATOM 571 C C . ASP A 1 76 ? 12.831 29.212 9.355 1.00 23.12 76 ASP A C 1
ATOM 572 O O . ASP A 1 76 ? 12.568 30.273 9.926 1.00 22.47 76 ASP A O 1
ATOM 577 N N . TRP A 1 77 ? 12.299 28.051 9.736 1.00 18.52 77 TRP A N 1
ATOM 578 C CA . TRP A 1 77 ? 11.359 28.053 10.863 1.00 17.75 77 TRP A CA 1
ATOM 579 C C . TRP A 1 77 ? 11.484 26.877 11.825 1.00 16.25 77 TRP A C 1
ATOM 580 O O . TRP A 1 77 ? 10.871 26.887 12.884 1.00 17.27 77 TRP A O 1
ATOM 591 N N . ILE A 1 78 ? 12.297 25.880 11.489 1.00 15.80 78 ILE A N 1
ATOM 592 C CA . ILE A 1 78 ? 12.433 24.706 12.380 1.00 16.29 78 ILE A CA 1
ATOM 593 C C . ILE A 1 78 ? 13.840 24.703 12.945 1.00 15.67 78 ILE A C 1
ATOM 594 O O . ILE A 1 78 ? 14.775 24.912 12.196 1.00 16.19 78 ILE A O 1
ATOM 599 N N . ARG A 1 79 ? 13.984 24.446 14.242 1.00 16.39 79 ARG A N 1
ATOM 600 C CA . ARG A 1 79 ? 15.303 24.422 14.869 1.00 18.78 79 ARG A CA 1
ATOM 601 C C . ARG A 1 79 ? 15.422 23.209 15.781 1.00 19.22 79 ARG A C 1
ATOM 602 O O . ARG A 1 79 ? 14.421 22.641 16.186 1.00 16.61 79 ARG A O 1
ATOM 610 N N . VAL A 1 80 ? 16.642 22.801 16.100 1.00 16.94 80 VAL A N 1
ATOM 611 C CA . VAL A 1 80 ? 16.779 21.681 17.015 1.00 15.91 80 VAL A CA 1
ATOM 612 C C . VAL A 1 80 ? 16.998 22.272 18.397 1.00 19.49 80 VAL A C 1
ATOM 613 O O . VAL A 1 80 ? 17.619 23.339 18.536 1.00 20.40 80 VAL A O 1
ATOM 617 N N . ASP A 1 81 ? 16.463 21.614 19.417 1.00 17.72 81 ASP A N 1
ATOM 618 C CA . ASP A 1 81 ? 16.650 22.083 20.787 1.00 19.24 81 ASP A CA 1
ATOM 619 C C . ASP A 1 81 ? 17.124 20.873 21.565 1.00 18.96 81 ASP A C 1
ATOM 620 O O . ASP A 1 81 ? 16.389 19.902 21.763 1.00 21.65 81 ASP A O 1
ATOM 625 N N . PRO A 1 82 ? 18.377 20.908 22.009 1.00 18.73 82 PRO A N 1
ATOM 626 C CA . PRO A 1 82 ? 18.996 19.815 22.755 1.00 20.59 82 PRO A CA 1
ATOM 627 C C . PRO A 1 82 ? 18.654 19.705 24.239 1.00 21.19 82 PRO A C 1
ATOM 628 O O . PRO A 1 82 ? 19.136 18.792 24.907 1.00 22.35 82 PRO A O 1
ATOM 632 N N . TRP A 1 83 ? 17.822 20.601 24.753 1.00 21.78 83 TRP A N 1
ATOM 633 C CA . TRP A 1 83 ? 17.539 20.576 26.193 1.00 21.70 83 TRP A CA 1
ATOM 634 C C . TRP A 1 83 ? 17.173 19.204 26.710 1.00 22.45 83 TRP A C 1
ATOM 635 O O . TRP A 1 83 ? 17.763 18.698 27.678 1.00 21.99 83 TRP A O 1
ATOM 646 N N . GLU A 1 84 ? 16.205 18.573 26.073 1.00 20.62 84 GLU A N 1
ATOM 647 C CA . GLU A 1 84 ? 15.782 17.246 26.498 1.00 18.84 84 GLU A CA 1
ATOM 648 C C . GLU A 1 84 ? 16.921 16.213 26.565 1.00 20.85 84 GLU A C 1
ATOM 649 O O . GLU A 1 84 ? 17.045 15.456 27.539 1.00 18.58 84 GLU A O 1
ATOM 655 N N . SER A 1 85 ? 17.762 16.182 25.537 1.00 19.61 85 SER A N 1
ATOM 656 C CA . SER A 1 85 ? 18.832 15.197 25.498 1.00 20.98 85 SER A CA 1
ATOM 657 C C . SER A 1 85 ? 19.970 15.575 26.445 1.00 20.73 85 SER A C 1
ATOM 658 O O . SER A 1 85 ? 20.783 14.743 26.751 1.00 25.90 85 SER A O 1
ATOM 661 N N . GLU A 1 86 ? 20.018 16.823 26.883 1.00 23.70 86 GLU A N 1
ATOM 662 C CA . GLU A 1 86 ? 21.073 17.278 27.804 1.00 25.33 86 GLU A CA 1
ATOM 663 C C . GLU A 1 86 ? 20.738 16.952 29.256 1.00 28.25 86 GLU A C 1
ATOM 664 O O . GLU A 1 86 ? 21.574 17.141 30.157 1.00 25.69 86 GLU A O 1
ATOM 670 N N . GLN A 1 87 ? 19.526 16.459 29.503 1.00 27.45 87 GLN A N 1
ATOM 671 C CA . GLN A 1 87 ? 19.179 16.133 30.879 1.00 30.09 87 GLN A CA 1
ATOM 672 C C . GLN A 1 87 ? 19.876 14.854 31.333 1.00 31.08 87 GLN A C 1
ATOM 673 O O . GLN A 1 87 ? 20.335 14.054 30.515 1.00 31.60 87 GLN A O 1
ATOM 679 N N . ALA A 1 88 ? 19.952 14.654 32.648 1.00 31.72 88 ALA A N 1
ATOM 680 C CA . ALA A 1 88 ? 20.614 13.483 33.188 1.00 32.04 88 ALA A CA 1
ATOM 681 C C . ALA A 1 88 ? 19.908 12.229 32.721 1.00 31.64 88 ALA A C 1
ATOM 682 O O . ALA A 1 88 ? 20.541 11.238 32.384 1.00 31.68 88 ALA A O 1
ATOM 684 N N . GLN A 1 89 ? 18.585 12.270 32.678 1.00 32.09 89 GLN A N 1
ATOM 685 C CA . GLN A 1 89 ? 17.846 11.090 32.243 1.00 33.72 89 GLN A CA 1
ATOM 686 C C . GLN A 1 89 ? 16.659 11.366 31.343 1.00 31.20 89 GLN A C 1
ATOM 687 O O . GLN A 1 89 ? 16.244 12.508 31.183 1.00 28.70 89 GLN A O 1
ATOM 693 N N . TRP A 1 90 ? 16.135 10.293 30.760 1.00 30.22 90 TRP A N 1
ATOM 694 C CA . TRP A 1 90 ? 14.971 10.371 29.881 1.00 29.77 90 TRP A CA 1
ATOM 695 C C . TRP A 1 90 ? 13.855 11.048 30.650 1.00 31.13 90 TRP A C 1
ATOM 696 O O . TRP A 1 90 ? 13.777 10.958 31.882 1.00 30.10 90 TRP A O 1
ATOM 707 N N . MET A 1 91 ? 12.982 11.715 29.913 1.00 29.77 91 MET A N 1
ATOM 708 C CA . MET A 1 91 ? 11.883 12.438 30.516 1.00 29.70 91 MET A CA 1
ATOM 709 C C . MET A 1 91 ? 10.612 12.138 29.739 1.00 27.51 91 MET A C 1
ATOM 710 O O . MET A 1 91 ? 10.643 12.100 28.511 1.00 25.12 91 MET A O 1
ATOM 715 N N . GLU A 1 92 ? 9.508 11.916 30.441 1.00 24.97 92 GLU A N 1
ATOM 716 C CA . GLU A 1 92 ? 8.251 11.649 29.757 1.00 25.79 92 GLU A CA 1
ATOM 717 C C . GLU A 1 92 ? 7.940 12.849 28.880 1.00 22.49 92 GLU A C 1
ATOM 718 O O . GLU A 1 92 ? 8.213 13.975 29.246 1.00 22.72 92 GLU A O 1
ATOM 724 N N . THR A 1 93 ? 7.348 12.600 27.727 1.00 22.33 93 THR A N 1
ATOM 725 C CA . THR A 1 93 ? 7.077 13.683 26.795 1.00 22.10 93 THR A CA 1
ATOM 726 C C . THR A 1 93 ? 6.296 14.851 27.382 1.00 20.97 93 THR A C 1
ATOM 727 O O . THR A 1 93 ? 6.551 16.010 27.048 1.00 20.40 93 THR A O 1
ATOM 731 N N . VAL A 1 94 ? 5.359 14.565 28.278 1.00 22.34 94 VAL A N 1
ATOM 732 C CA . VAL A 1 94 ? 4.580 15.668 28.846 1.00 22.51 94 VAL A CA 1
ATOM 733 C C . VAL A 1 94 ? 5.472 16.676 29.563 1.00 22.06 94 VAL A C 1
ATOM 734 O O . VAL A 1 94 ? 5.200 17.877 29.538 1.00 21.06 94 VAL A O 1
ATOM 738 N N . LYS A 1 95 ? 6.568 16.213 30.165 1.00 22.63 95 LYS A N 1
ATOM 739 C CA . LYS A 1 95 ? 7.460 17.123 30.867 1.00 23.58 95 LYS A CA 1
ATOM 740 C C . LYS A 1 95 ? 8.282 17.969 29.908 1.00 22.97 95 LYS A C 1
ATOM 741 O O . LYS A 1 95 ? 8.687 19.082 30.234 1.00 21.59 95 LYS A O 1
ATOM 747 N N . VAL A 1 96 ? 8.548 17.440 28.718 1.00 21.22 96 VAL A N 1
ATOM 748 C CA . VAL A 1 96 ? 9.296 18.214 27.738 1.00 20.93 96 VAL A CA 1
ATOM 749 C C . VAL A 1 96 ? 8.378 19.294 27.222 1.00 20.32 96 VAL A C 1
ATOM 750 O O . VAL A 1 96 ? 8.811 20.410 26.977 1.00 21.99 96 VAL A O 1
ATOM 754 N N . LEU A 1 97 ? 7.095 18.960 27.058 1.00 20.53 97 LEU A N 1
ATOM 755 C CA . LEU A 1 97 ? 6.141 19.948 26.583 1.00 21.14 97 LEU A CA 1
ATOM 756 C C . LEU A 1 97 ? 6.037 21.076 27.614 1.00 21.30 97 LEU A C 1
ATOM 757 O O . LEU A 1 97 ? 6.040 22.265 27.265 1.00 20.40 97 LEU A O 1
ATOM 762 N N . ARG A 1 98 ? 5.949 20.692 28.885 1.00 21.09 98 ARG A N 1
ATOM 763 C CA . ARG A 1 98 ? 5.854 21.684 29.945 1.00 24.06 98 ARG A CA 1
ATOM 764 C C . ARG A 1 98 ? 7.065 22.572 29.914 1.00 23.51 98 ARG A C 1
ATOM 765 O O . ARG A 1 98 ? 6.949 23.774 30.052 1.00 24.56 98 ARG A O 1
ATOM 773 N N . HIS A 1 99 ? 8.242 21.977 29.746 1.00 25.69 99 HIS A N 1
ATOM 774 C CA . HIS A 1 99 ? 9.445 22.796 29.716 1.00 25.50 99 HIS A CA 1
ATOM 775 C C . HIS A 1 99 ? 9.402 23.802 28.577 1.00 26.40 99 HIS A C 1
ATOM 776 O O . HIS A 1 99 ? 9.651 25.000 28.760 1.00 26.44 99 HIS A O 1
ATOM 783 N N . HIS A 1 100 ? 9.088 23.331 27.381 1.00 25.49 100 HIS A N 1
ATOM 784 C CA . HIS A 1 100 ? 9.066 24.253 26.263 1.00 25.64 100 HIS A CA 1
ATOM 785 C C . HIS A 1 100 ? 7.954 25.273 26.340 1.00 26.95 100 HIS A C 1
ATOM 786 O O . HIS A 1 100 ? 8.075 26.353 25.778 1.00 27.81 100 HIS A O 1
ATOM 793 N N . HIS A 1 101 ? 6.862 24.925 27.007 1.00 27.76 101 HIS A N 1
ATOM 794 C CA . HIS A 1 101 ? 5.763 25.865 27.158 1.00 32.24 101 HIS A CA 1
ATOM 795 C C . HIS A 1 101 ? 6.239 27.012 28.079 1.00 33.35 101 HIS A C 1
ATOM 796 O O . HIS A 1 101 ? 6.025 28.188 27.783 1.00 32.75 101 HIS A O 1
ATOM 803 N N . SER A 1 102 ? 6.883 26.664 29.189 1.00 36.48 102 SER A N 1
ATOM 804 C CA . SER A 1 102 ? 7.364 27.688 30.120 1.00 41.51 102 SER A CA 1
ATOM 805 C C . SER A 1 102 ? 8.334 28.628 29.426 1.00 43.68 102 SER A C 1
ATOM 806 O O . SER A 1 102 ? 8.347 29.829 29.689 1.00 44.48 102 SER A O 1
ATOM 809 N N . LYS A 1 103 ? 9.147 28.069 28.540 1.00 46.18 103 LYS A N 1
ATOM 810 C CA . LYS A 1 103 ? 10.128 28.844 27.801 1.00 49.11 103 LYS A CA 1
ATOM 811 C C . LYS A 1 103 ? 9.447 29.878 26.892 1.00 50.40 103 LYS A C 1
ATOM 812 O O . LYS A 1 103 ? 10.029 30.915 26.571 1.00 50.70 103 LYS A O 1
ATOM 818 N N . LEU A 1 104 ? 8.213 29.598 26.482 1.00 51.79 104 LEU A N 1
ATOM 819 C CA . LEU A 1 104 ? 7.465 30.517 25.619 1.00 53.94 104 LEU A CA 1
ATOM 820 C C . LEU A 1 104 ? 6.954 31.693 26.426 1.00 55.54 104 LEU A C 1
ATOM 821 O O . LEU A 1 104 ? 6.860 32.812 25.920 1.00 56.46 104 LEU A O 1
ATOM 826 N N . LEU A 1 105 ? 6.608 31.423 27.681 1.00 56.67 105 LEU A N 1
ATOM 827 C CA . LEU A 1 105 ? 6.098 32.447 28.589 1.00 57.96 105 LEU A CA 1
ATOM 828 C C . LEU A 1 105 ? 7.132 33.556 28.816 1.00 58.30 105 LEU A C 1
ATOM 829 O O . LEU A 1 105 ? 8.253 33.304 29.272 1.00 58.08 105 LEU A O 1
ATOM 834 N N . ALA A 1 126 ? -1.844 35.848 25.172 1.00 58.82 126 ALA A N 1
ATOM 835 C CA . ALA A 1 126 ? -1.042 36.150 23.990 1.00 58.09 126 ALA A CA 1
ATOM 836 C C . ALA A 1 126 ? 0.065 35.112 23.793 1.00 57.21 126 ALA A C 1
ATOM 837 O O . ALA A 1 126 ? 0.919 35.262 22.916 1.00 57.76 126 ALA A O 1
ATOM 839 N N . VAL A 1 127 ? 0.049 34.065 24.616 1.00 55.48 127 VAL A N 1
ATOM 840 C CA . VAL A 1 127 ? 1.047 33.002 24.531 1.00 53.12 127 VAL A CA 1
ATOM 841 C C . VAL A 1 127 ? 0.671 32.014 23.431 1.00 50.16 127 VAL A C 1
ATOM 842 O O . VAL A 1 127 ? -0.459 31.528 23.376 1.00 49.78 127 VAL A O 1
ATOM 846 N N . PRO A 1 128 ? 1.614 31.714 22.531 1.00 47.18 128 PRO A N 1
ATOM 847 C CA . PRO A 1 128 ? 1.304 30.768 21.460 1.00 44.68 128 PRO A CA 1
ATOM 848 C C . PRO A 1 128 ? 1.023 29.379 22.022 1.00 41.96 128 PRO A C 1
ATOM 849 O O . PRO A 1 128 ? 1.506 29.022 23.101 1.00 42.31 128 PRO A O 1
ATOM 853 N N . GLU A 1 129 ? 0.227 28.604 21.304 1.00 38.34 129 GLU A N 1
ATOM 854 C CA . GLU A 1 129 ? -0.085 27.253 21.746 1.00 35.51 129 GLU A CA 1
ATOM 855 C C . GLU A 1 129 ? 1.008 26.291 21.268 1.00 33.50 129 GLU A C 1
ATOM 856 O O . GLU A 1 129 ? 1.457 26.367 20.127 1.00 31.95 129 GLU A O 1
ATOM 862 N N . LEU A 1 130 ? 1.434 25.405 22.160 1.00 30.29 130 LEU A N 1
ATOM 863 C CA . LEU A 1 130 ? 2.473 24.424 21.857 1.00 26.95 130 LEU A CA 1
ATOM 864 C C . LEU A 1 130 ? 1.800 23.083 21.601 1.00 25.81 130 LEU A C 1
ATOM 865 O O . LEU A 1 130 ? 1.053 22.568 22.449 1.00 24.51 130 LEU A O 1
ATOM 870 N N . LYS A 1 131 ? 2.042 22.517 20.424 1.00 21.38 131 LYS A N 1
ATOM 871 C CA . LYS A 1 131 ? 1.434 21.249 20.079 1.00 20.46 131 LYS A CA 1
ATOM 872 C C . LYS A 1 131 ? 2.486 20.204 19.726 1.00 20.42 131 LYS A C 1
ATOM 873 O O . LYS A 1 131 ? 3.515 20.516 19.118 1.00 19.44 131 LYS A O 1
ATOM 879 N N . LEU A 1 132 ? 2.220 18.964 20.115 1.00 17.63 132 LEU A N 1
ATOM 880 C CA . LEU A 1 132 ? 3.145 17.873 19.860 1.00 18.63 132 LEU A CA 1
ATOM 881 C C . LEU A 1 132 ? 2.898 17.361 18.446 1.00 19.13 132 LEU A C 1
ATOM 882 O O . LEU A 1 132 ? 1.770 17.024 18.090 1.00 19.14 132 LEU A O 1
ATOM 887 N N . LEU A 1 133 ? 3.957 17.299 17.644 1.00 18.34 133 LEU A N 1
ATOM 888 C CA . LEU A 1 133 ? 3.817 16.827 16.270 1.00 17.77 133 LEU A CA 1
ATOM 889 C C . LEU A 1 133 ? 4.235 15.354 16.228 1.00 19.76 133 LEU A C 1
ATOM 890 O O . LEU A 1 133 ? 5.338 14.992 16.696 1.00 17.02 133 LEU A O 1
ATOM 895 N N . CYS A 1 134 ? 3.374 14.492 15.696 1.00 20.48 134 CYS A N 1
ATOM 896 C CA . CYS A 1 134 ? 3.760 13.093 15.622 1.00 25.06 134 CYS A CA 1
ATOM 897 C C . CYS A 1 134 ? 3.058 12.348 14.513 1.00 22.91 134 CYS A C 1
ATOM 898 O O . CYS A 1 134 ? 2.152 12.873 13.886 1.00 22.37 134 CYS A O 1
ATOM 901 N N . GLY A 1 135 ? 3.520 11.130 14.258 1.00 22.60 135 GLY A N 1
ATOM 902 C CA . GLY A 1 135 ? 2.898 10.320 13.2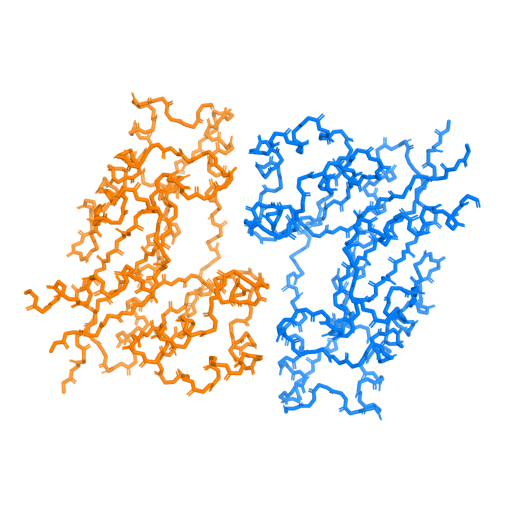29 1.00 23.38 135 GLY A CA 1
ATOM 903 C C . GLY A 1 135 ? 1.652 9.671 13.811 1.00 24.66 135 GLY A C 1
ATOM 904 O O . GLY A 1 135 ? 1.548 9.511 15.039 1.00 22.76 135 GLY A O 1
ATOM 905 N N . ALA A 1 136 ? 0.707 9.285 12.954 1.00 24.76 136 ALA A N 1
ATOM 906 C CA . ALA A 1 136 ? -0.533 8.680 13.444 1.00 27.85 136 ALA A CA 1
ATOM 907 C C . ALA A 1 136 ? -0.274 7.407 14.255 1.00 29.53 136 ALA A C 1
ATOM 908 O O . ALA A 1 136 ? -1.111 6.984 15.070 1.00 31.85 136 ALA A O 1
ATOM 910 N N . ASP A 1 137 ? 0.884 6.804 14.043 1.00 30.14 137 ASP A N 1
ATOM 911 C CA . ASP A 1 137 ? 1.245 5.596 14.765 1.00 32.98 137 ASP A CA 1
ATOM 912 C C . ASP A 1 137 ? 1.430 5.855 16.265 1.00 34.24 137 ASP A C 1
ATOM 913 O O . ASP A 1 137 ? 1.389 4.927 17.067 1.00 34.15 137 ASP A O 1
ATOM 918 N N . VAL A 1 138 ? 1.656 7.113 16.638 1.00 33.18 138 VAL A N 1
ATOM 919 C CA . VAL A 1 138 ? 1.842 7.447 18.041 1.00 33.09 138 VAL A CA 1
ATOM 920 C C . VAL A 1 138 ? 0.519 7.297 18.769 1.00 33.87 138 VAL A C 1
ATOM 921 O O . VAL A 1 138 ? 0.475 6.892 19.928 1.00 33.30 138 VAL A O 1
ATOM 925 N N . LEU A 1 139 ? -0.568 7.626 18.087 1.00 33.01 139 LEU A N 1
ATOM 926 C CA . LEU A 1 139 ? -1.872 7.489 18.699 1.00 35.17 139 LEU A CA 1
ATOM 927 C C . LEU A 1 139 ? -2.103 6.033 19.075 1.00 35.48 139 LEU A C 1
ATOM 928 O O . LEU A 1 139 ? -2.750 5.734 20.077 1.00 35.05 139 LEU A O 1
ATOM 933 N N . LYS A 1 140 ? -1.567 5.124 18.266 1.00 35.47 140 LYS A N 1
ATOM 934 C CA . LYS A 1 140 ? -1.770 3.720 18.557 1.00 36.25 140 LYS A CA 1
ATOM 935 C C . LYS A 1 140 ? -1.015 3.361 19.829 1.00 34.70 140 LYS A C 1
ATOM 936 O O . LYS A 1 140 ? -1.556 2.676 20.694 1.00 35.21 140 LYS A O 1
ATOM 942 N N . THR A 1 141 ? 0.220 3.845 19.959 1.00 32.91 141 THR A N 1
ATOM 943 C CA . THR A 1 141 ? 1.016 3.522 21.139 1.00 30.86 141 THR A CA 1
ATOM 944 C C . THR A 1 141 ? 0.379 3.979 22.443 1.00 29.84 141 THR A C 1
ATOM 945 O O . THR A 1 141 ? 0.735 3.488 23.517 1.00 27.13 141 THR A O 1
ATOM 949 N N . PHE A 1 142 ? -0.539 4.936 22.360 1.00 29.61 142 PHE A N 1
ATOM 950 C CA . PHE A 1 142 ? -1.217 5.420 23.554 1.00 27.72 142 PHE A CA 1
ATOM 951 C C . PHE A 1 142 ? -1.999 4.246 24.138 1.00 28.64 142 PHE A C 1
ATOM 952 O O . PHE A 1 142 ? -2.291 4.217 25.328 1.00 25.42 142 PHE A O 1
ATOM 960 N N . GLN A 1 143 ? -2.337 3.287 23.286 1.00 30.08 143 GLN A N 1
ATOM 961 C CA . GLN A 1 143 ? -3.113 2.121 23.713 1.00 33.70 143 GLN A CA 1
ATOM 962 C C . GLN A 1 143 ? -2.287 1.063 24.450 1.00 34.00 143 GLN A C 1
ATOM 963 O O . GLN A 1 143 ? -2.850 0.137 25.046 1.00 36.04 143 GLN A O 1
ATOM 969 N N . THR A 1 144 ? -0.965 1.192 24.416 1.00 34.33 144 THR A N 1
ATOM 970 C CA . THR A 1 144 ? -0.085 0.211 25.064 1.00 34.90 144 THR A CA 1
ATOM 971 C C . THR A 1 144 ? -0.090 0.247 26.580 1.00 35.26 144 THR A C 1
ATOM 972 O O . THR A 1 144 ? 0.191 1.269 27.199 1.00 33.01 144 THR A O 1
ATOM 976 N N . PRO A 1 145 ? -0.400 -0.894 27.207 1.00 37.41 145 PRO A N 1
ATOM 977 C CA . PRO A 1 145 ? -0.427 -0.933 28.669 1.00 38.18 145 PRO A CA 1
ATOM 978 C C . PRO A 1 145 ? 0.874 -0.440 29.294 1.00 38.14 145 PRO A C 1
ATOM 979 O O . PRO A 1 145 ? 1.965 -0.836 28.877 1.00 40.55 145 PRO A O 1
ATOM 983 N N . ASN A 1 146 ? 0.748 0.448 30.269 1.00 37.57 146 ASN A N 1
ATOM 984 C CA . ASN A 1 146 ? 1.897 0.983 30.985 1.00 38.47 146 ASN A CA 1
ATOM 985 C C . ASN A 1 146 ? 2.817 1.928 30.193 1.00 36.12 146 ASN A C 1
ATOM 986 O O . ASN A 1 146 ? 3.798 2.401 30.747 1.00 36.93 146 ASN A O 1
ATOM 991 N N . LEU A 1 147 ? 2.526 2.221 28.928 1.00 33.84 147 LEU A N 1
ATOM 992 C CA . LEU A 1 147 ? 3.454 3.071 28.175 1.00 30.21 147 LEU A CA 1
ATOM 993 C C . LEU A 1 147 ? 3.307 4.560 28.448 1.00 29.11 147 LEU A C 1
ATOM 994 O O . LEU A 1 147 ? 4.303 5.273 28.633 1.00 25.68 147 LEU A O 1
ATOM 999 N N . TRP A 1 148 ? 2.061 5.028 28.490 1.00 29.48 148 TRP A N 1
ATOM 1000 C CA . TRP A 1 148 ? 1.764 6.435 28.762 1.00 29.54 148 TRP A CA 1
ATOM 1001 C C . TRP A 1 148 ? 0.750 6.526 29.915 1.00 30.97 148 TRP A C 1
ATOM 1002 O O . TRP A 1 148 ? -0.227 5.780 29.940 1.00 34.53 148 TRP A O 1
ATOM 1013 N N . LYS A 1 149 ? 0.972 7.423 30.864 1.00 31.94 149 LYS A N 1
ATOM 1014 C CA . LYS A 1 149 ? 0.019 7.570 31.961 1.00 32.81 149 LYS A CA 1
ATOM 1015 C C . LYS A 1 149 ? -1.216 8.258 31.404 1.00 33.04 149 LYS A C 1
ATOM 1016 O O . LYS A 1 149 ? -1.103 9.218 30.643 1.00 31.39 149 LYS A O 1
ATOM 1022 N N . ASP A 1 150 ? -2.392 7.769 31.780 1.00 33.35 150 ASP A N 1
ATOM 1023 C CA . ASP A 1 150 ? -3.637 8.355 31.305 1.00 33.92 150 ASP A CA 1
ATOM 1024 C C . ASP A 1 150 ? -3.657 9.851 31.564 1.00 31.99 150 ASP A C 1
ATOM 1025 O O . ASP A 1 150 ? -4.125 10.632 30.733 1.00 32.23 150 ASP A O 1
ATOM 1030 N N . ALA A 1 151 ? -3.153 10.241 32.727 1.00 30.28 151 ALA A N 1
ATOM 1031 C CA . ALA A 1 151 ? -3.119 11.645 33.109 1.00 30.34 151 ALA A CA 1
ATOM 1032 C C . ALA A 1 151 ? -2.266 12.430 32.125 1.00 29.10 151 ALA A C 1
ATOM 1033 O O . ALA A 1 151 ? -2.557 13.577 31.816 1.00 27.00 151 ALA A O 1
ATOM 1035 N N . HIS A 1 152 ? -1.198 11.800 31.647 1.00 28.17 152 HIS A N 1
ATOM 1036 C CA . HIS A 1 152 ? -0.314 12.456 30.697 1.00 27.27 152 HIS A CA 1
ATOM 1037 C C . HIS A 1 152 ? -0.972 12.564 29.348 1.00 25.44 152 HIS A C 1
ATOM 1038 O O . HIS A 1 152 ? -0.885 13.597 28.694 1.00 25.34 152 HIS A O 1
ATOM 1045 N N . ILE A 1 153 ? -1.619 11.491 28.926 1.00 23.32 153 ILE A N 1
ATOM 1046 C CA . ILE A 1 153 ? -2.285 11.529 27.647 1.00 25.62 153 ILE A CA 1
ATOM 1047 C C . ILE A 1 153 ? -3.286 12.662 27.674 1.00 24.75 153 ILE A C 1
ATOM 1048 O O . ILE A 1 153 ? -3.394 13.427 26.717 1.00 23.52 153 ILE A O 1
ATOM 1053 N N . GLN A 1 154 ? -4.021 12.770 28.777 1.00 25.03 154 GLN A N 1
ATOM 1054 C CA . GLN A 1 154 ? -5.021 13.823 28.875 1.00 25.22 154 GLN A CA 1
ATOM 1055 C C . GLN A 1 154 ? -4.402 15.202 28.803 1.00 24.10 154 GLN A C 1
ATOM 1056 O O . GLN A 1 154 ? -4.867 16.052 28.054 1.00 23.73 154 GLN A O 1
ATOM 1062 N N . GLU A 1 155 ? -3.364 15.434 29.595 1.00 23.44 155 GLU A N 1
ATOM 1063 C CA . GLU A 1 155 ? -2.711 16.738 29.599 1.00 23.24 155 GLU A CA 1
ATOM 1064 C C . GLU A 1 155 ? -2.139 17.075 28.229 1.00 22.72 155 GLU A C 1
ATOM 1065 O O . GLU A 1 155 ? -2.232 18.217 27.771 1.00 22.29 155 GLU A O 1
ATOM 1071 N N . ILE A 1 156 ? -1.525 16.089 27.580 1.00 23.29 156 ILE A N 1
ATOM 1072 C CA . ILE A 1 156 ? -0.960 16.335 26.245 1.00 22.73 156 ILE A CA 1
ATOM 1073 C C . ILE A 1 156 ? -2.041 16.822 25.274 1.00 23.63 156 ILE A C 1
ATOM 1074 O O . ILE A 1 156 ? -1.869 17.835 24.591 1.00 25.67 156 ILE A O 1
ATOM 1079 N N . VAL A 1 157 ? -3.177 16.134 25.209 1.00 24.48 157 VAL A N 1
ATOM 1080 C CA . VAL A 1 157 ? -4.192 16.575 24.254 1.00 25.15 157 VAL A CA 1
ATOM 1081 C C . VAL A 1 157 ? -4.974 17.800 24.697 1.00 24.87 157 VAL A C 1
ATOM 1082 O O . VAL A 1 157 ? -5.305 18.665 23.873 1.00 26.17 157 VAL A O 1
ATOM 1086 N N . GLU A 1 158 ? -5.220 17.913 25.996 1.00 21.57 158 GLU A N 1
ATOM 1087 C CA . GLU A 1 158 ? -5.994 19.033 26.510 1.00 22.33 158 GLU A CA 1
ATOM 1088 C C . GLU A 1 158 ? -5.251 20.351 26.641 1.00 22.51 158 GLU A C 1
ATOM 1089 O O . GLU A 1 158 ? -5.728 21.394 26.179 1.00 21.39 158 GLU A O 1
ATOM 1095 N N . LYS A 1 159 ? -4.078 20.311 27.271 1.00 20.60 159 LYS A N 1
ATOM 1096 C CA . LYS A 1 159 ? -3.320 21.522 27.492 1.00 20.65 159 LYS A CA 1
ATOM 1097 C C . LYS A 1 159 ? -2.357 21.889 26.381 1.00 21.28 159 LYS A C 1
ATOM 1098 O O . LYS A 1 159 ? -1.930 23.022 26.309 1.00 21.25 159 LYS A O 1
ATOM 1104 N N . PHE A 1 160 ? -1.999 20.943 25.514 1.00 19.30 160 PHE A N 1
ATOM 1105 C CA . PHE A 1 160 ? -1.078 21.301 24.447 1.00 20.34 160 PHE A CA 1
ATOM 1106 C C . PHE A 1 160 ? -1.714 21.096 23.084 1.00 21.03 160 PHE A C 1
ATOM 1107 O O . PHE A 1 160 ? -1.941 22.059 22.350 1.00 25.69 160 PHE A O 1
ATOM 1115 N N . GLY A 1 161 ? -2.027 19.850 22.770 1.00 20.77 161 GLY A N 1
ATOM 1116 C CA . GLY A 1 161 ? -2.651 19.538 21.501 1.00 20.31 161 GLY A CA 1
ATOM 1117 C C . GLY A 1 161 ? -1.738 18.626 20.712 1.00 21.22 161 GLY A C 1
ATOM 1118 O O . GLY A 1 161 ? -0.543 18.547 20.992 1.00 21.34 161 GLY A O 1
ATOM 1119 N N . LEU A 1 162 ? -2.314 17.937 19.735 1.00 21.32 162 LEU A N 1
ATOM 1120 C CA . LEU A 1 162 ? -1.589 17.009 18.894 1.00 21.48 162 LEU A CA 1
ATOM 1121 C C . LEU A 1 162 ? -1.848 17.281 17.432 1.00 21.59 162 LEU A C 1
ATOM 1122 O O . LEU A 1 162 ? -2.989 17.565 17.032 1.00 22.85 162 LEU A O 1
ATOM 1127 N N . VAL A 1 163 ? -0.794 17.214 16.629 1.00 20.06 163 VAL A N 1
ATOM 1128 C CA . VAL A 1 163 ? -0.960 17.341 15.193 1.00 21.46 163 VAL A CA 1
ATOM 1129 C C . VAL A 1 163 ? -0.394 16.025 14.696 1.00 21.90 163 VAL A C 1
ATOM 1130 O O . VAL A 1 163 ? 0.796 15.736 14.910 1.00 19.86 163 VAL A O 1
ATOM 1134 N N . CYS A 1 164 ? -1.245 15.203 14.077 1.00 20.92 164 CYS A N 1
ATOM 1135 C CA . CYS A 1 164 ? -0.817 13.888 13.610 1.00 23.15 164 CYS A CA 1
ATOM 1136 C C . CYS A 1 164 ? -0.768 13.799 12.119 1.00 23.26 164 CYS A C 1
ATOM 1137 O O . CYS A 1 164 ? -1.732 14.141 11.439 1.00 22.75 164 CYS A O 1
ATOM 1140 N N . VAL A 1 165 ? 0.349 13.307 11.614 1.00 22.87 165 VAL A N 1
ATOM 1141 C CA . VAL A 1 165 ? 0.488 13.174 10.176 1.00 22.84 165 VAL A CA 1
ATOM 1142 C C . VAL A 1 165 ? 0.301 11.687 9.886 1.00 22.05 165 VAL A C 1
ATOM 1143 O O . VAL A 1 165 ? 0.867 10.826 10.564 1.00 21.93 165 VAL A O 1
ATOM 1147 N N . GLY A 1 166 ? -0.557 11.410 8.917 1.00 22.92 166 GLY A N 1
ATOM 1148 C CA . GLY A 1 166 ? -0.895 10.049 8.549 1.00 25.52 166 GLY A CA 1
ATOM 1149 C C . GLY A 1 166 ? 0.270 9.160 8.188 1.00 27.75 166 GLY A C 1
ATOM 1150 O O . GLY A 1 166 ? 1.308 9.645 7.717 1.00 27.08 166 GLY A O 1
ATOM 1151 N N . ARG A 1 167 ? 0.093 7.864 8.429 1.00 27.77 167 ARG A N 1
ATOM 1152 C CA . ARG A 1 167 ? 1.104 6.855 8.122 1.00 32.09 167 ARG A CA 1
ATOM 1153 C C . ARG A 1 167 ? 0.427 5.614 7.574 1.00 33.72 167 ARG A C 1
ATOM 1154 O O . ARG A 1 167 ? -0.573 5.130 8.116 1.00 31.59 167 ARG A O 1
ATOM 1162 N N . VAL A 1 168 ? 0.973 5.097 6.478 1.00 34.94 168 VAL A N 1
ATOM 1163 C CA . VAL A 1 168 ? 0.400 3.918 5.863 1.00 35.94 168 VAL A CA 1
ATOM 1164 C C . VAL A 1 168 ? 0.142 2.852 6.917 1.00 33.80 168 VAL A C 1
ATOM 1165 O O . VAL A 1 168 ? 0.995 2.588 7.771 1.00 33.39 168 VAL A O 1
ATOM 1169 N N . SER A 1 169 ? -1.038 2.253 6.854 1.00 32.52 169 SER A N 1
ATOM 1170 C CA . SER A 1 169 ? -1.385 1.207 7.793 1.00 33.07 169 SER A CA 1
ATOM 1171 C C . SER A 1 169 ? -2.055 1.654 9.082 1.00 32.43 169 SER A C 1
ATOM 1172 O O . SER A 1 169 ? -2.477 0.819 9.880 1.00 33.88 169 SER A O 1
ATOM 1173 N N . HIS A 1 170 ? -2.147 2.959 9.305 1.00 30.15 170 HIS A N 1
ATOM 1174 C CA . HIS A 1 170 ? -2.770 3.451 10.528 1.00 27.50 170 HIS A CA 1
ATOM 1175 C C . HIS A 1 170 ? -4.060 4.202 10.259 1.00 25.96 170 HIS A C 1
ATOM 1176 O O . HIS A 1 170 ? -4.169 4.901 9.257 1.00 28.41 170 HIS A O 1
ATOM 1183 N N . ASP A 1 171 ? -5.030 4.042 11.154 1.00 23.99 171 ASP A N 1
ATOM 1184 C CA . ASP A 1 171 ? -6.320 4.710 11.035 1.00 23.74 171 ASP A CA 1
ATOM 1185 C C . ASP A 1 171 ? -6.532 5.624 12.255 1.00 23.21 171 ASP A C 1
ATOM 1186 O O . ASP A 1 171 ? -7.231 5.263 13.200 1.00 23.36 171 ASP A O 1
ATOM 1191 N N . PRO A 1 172 ? -5.941 6.829 12.231 1.00 22.97 172 PRO A N 1
ATOM 1192 C CA . PRO A 1 172 ? -6.049 7.814 13.331 1.00 23.14 172 PRO A CA 1
ATOM 1193 C C . PRO A 1 172 ? -7.477 8.074 13.784 1.00 22.27 172 PRO A C 1
ATOM 1194 O O . PRO A 1 172 ? -7.764 8.127 14.980 1.00 20.64 172 PRO A O 1
ATOM 1198 N N . LYS A 1 173 ? -8.387 8.255 12.829 1.00 22.03 173 LYS A N 1
ATOM 1199 C CA . LYS A 1 173 ? -9.765 8.508 13.199 1.00 21.62 173 LYS A CA 1
ATOM 1200 C C . LYS A 1 173 ? -10.301 7.404 14.088 1.00 21.85 173 LYS A C 1
ATOM 1201 O O . LYS A 1 173 ? -11.043 7.664 15.011 1.00 21.04 173 LYS A O 1
ATOM 1207 N N . GLY A 1 174 ? -9.940 6.164 13.784 1.00 21.63 174 GLY A N 1
ATOM 1208 C CA . GLY A 1 174 ? -10.409 5.056 14.596 1.00 22.08 174 GLY A CA 1
ATOM 1209 C C . GLY A 1 174 ? -9.737 5.070 15.963 1.00 22.10 174 GLY A C 1
ATOM 1210 O O . GLY A 1 174 ? -10.382 4.807 16.974 1.00 22.33 174 GLY A O 1
ATOM 1211 N N . TYR A 1 175 ? -8.438 5.371 16.002 1.00 22.66 175 TYR A N 1
ATOM 1212 C CA . TYR A 1 175 ? -7.727 5.412 17.292 1.00 22.52 175 TYR A CA 1
ATOM 1213 C C . TYR A 1 175 ? -8.418 6.433 18.197 1.00 23.05 175 TYR A C 1
ATOM 1214 O O . TYR A 1 175 ? -8.648 6.200 19.390 1.00 21.73 175 TYR A O 1
ATOM 1223 N N . ILE A 1 176 ? -8.748 7.574 17.616 1.00 23.19 176 ILE A N 1
ATOM 1224 C CA . ILE A 1 176 ? -9.406 8.643 18.375 1.00 24.14 176 ILE A CA 1
ATOM 1225 C C . ILE A 1 176 ? -10.762 8.206 18.915 1.00 24.74 176 ILE A C 1
ATOM 1226 O O . ILE A 1 176 ? -11.052 8.372 20.104 1.00 27.40 176 ILE A O 1
ATOM 1231 N N . ALA A 1 177 ? -11.589 7.634 18.043 1.00 26.41 177 ALA A N 1
ATOM 1232 C CA . ALA A 1 177 ? -12.928 7.199 18.429 1.00 27.46 177 ALA A CA 1
ATOM 1233 C C . ALA A 1 177 ? -12.940 6.126 19.498 1.00 28.48 177 ALA A C 1
ATOM 1234 O O . ALA A 1 177 ? -13.839 6.102 20.342 1.00 27.47 177 ALA A O 1
ATOM 1236 N N . GLU A 1 178 ? -11.943 5.249 19.473 1.00 27.77 178 GLU A N 1
ATOM 1237 C CA . GLU A 1 178 ? -11.893 4.157 20.433 1.00 30.45 178 GLU A CA 1
ATOM 1238 C C . GLU A 1 178 ? -11.242 4.484 21.765 1.00 31.22 178 GLU A C 1
ATOM 1239 O O . GLU A 1 178 ? -11.185 3.635 22.663 1.00 31.80 178 GLU A O 1
ATOM 1245 N N . SER A 1 179 ? -10.750 5.709 21.897 1.00 29.10 179 SER A N 1
ATOM 1246 C CA . SER A 1 179 ? -10.129 6.147 23.138 1.00 28.99 179 SER A CA 1
ATOM 1247 C C . SER A 1 179 ? -11.019 7.207 23.785 1.00 27.89 179 SER A C 1
ATOM 1248 O O . SER A 1 179 ? -11.205 8.295 23.245 1.00 26.26 179 SER A O 1
ATOM 1251 N N . PRO A 1 180 ? -11.570 6.904 24.960 1.00 27.66 180 PRO A N 1
ATOM 1252 C CA . PRO A 1 180 ? -12.431 7.895 25.595 1.00 27.82 180 PRO A CA 1
ATOM 1253 C C . PRO A 1 180 ? -11.757 9.240 25.776 1.00 26.36 180 PRO A C 1
ATOM 1254 O O . PRO A 1 180 ? -12.386 10.279 25.546 1.00 25.86 180 PRO A O 1
ATOM 1258 N N . ILE A 1 181 ? -10.485 9.217 26.185 1.00 24.44 181 ILE A N 1
ATOM 1259 C CA . ILE A 1 181 ? -9.743 10.446 26.423 1.00 25.82 181 ILE A CA 1
ATOM 1260 C C . ILE A 1 181 ? -9.566 11.253 25.147 1.00 24.01 181 ILE A C 1
ATOM 1261 O O . ILE A 1 181 ? -9.857 12.454 25.118 1.00 22.12 181 ILE A O 1
ATOM 1266 N N . LEU A 1 182 ? -9.099 10.592 24.090 1.00 22.38 182 LEU A N 1
ATOM 1267 C CA . LEU A 1 182 ? -8.893 11.259 22.807 1.00 22.55 182 LEU A CA 1
ATOM 1268 C C . LEU A 1 182 ? -10.196 11.753 22.214 1.00 21.70 182 LEU A C 1
ATOM 1269 O O . LEU A 1 182 ? -10.274 12.865 21.710 1.00 21.31 182 LEU A O 1
ATOM 1274 N N . ARG A 1 183 ? -11.229 10.920 22.268 1.00 23.00 183 ARG A N 1
ATOM 1275 C CA . ARG A 1 183 ? -12.525 11.300 21.727 1.00 23.41 183 ARG A CA 1
ATOM 1276 C C . ARG A 1 183 ? -13.056 12.568 22.399 1.00 22.68 183 ARG A C 1
ATOM 1277 O O . ARG A 1 183 ? -13.569 13.465 21.739 1.00 22.53 183 ARG A O 1
ATOM 1285 N N . MET A 1 184 ? -12.931 12.632 23.719 1.00 22.49 184 MET A N 1
ATOM 1286 C CA . MET A 1 184 ? -13.412 13.794 24.479 1.00 22.44 184 MET A CA 1
ATOM 1287 C C . MET A 1 184 ? -12.687 15.083 24.116 1.00 21.73 184 MET A C 1
ATOM 1288 O O . MET A 1 184 ? -13.255 16.168 24.179 1.00 21.58 184 MET A O 1
ATOM 1293 N N . HIS A 1 185 ? -11.430 14.972 23.703 1.00 19.82 185 HIS A N 1
ATOM 1294 C CA . HIS A 1 185 ? -10.650 16.154 23.372 1.00 18.20 185 HIS A CA 1
ATOM 1295 C C . HIS A 1 185 ? -10.245 16.154 21.898 1.00 19.87 185 HIS A C 1
ATOM 1296 O O . HIS A 1 185 ? -9.268 16.800 21.542 1.00 17.89 185 HIS A O 1
ATOM 1303 N N . GLN A 1 186 ? -11.014 15.478 21.055 1.00 20.86 186 GLN A N 1
ATOM 1304 C CA . GLN A 1 186 ? -10.651 15.363 19.643 1.00 21.09 186 GLN A CA 1
ATOM 1305 C C . GLN A 1 186 ? -10.475 16.686 18.912 1.00 20.93 186 GLN A C 1
ATOM 1306 O O . GLN A 1 186 ? -9.780 16.742 17.883 1.00 19.04 186 GLN A O 1
ATOM 1312 N N . HIS A 1 187 ? -11.092 17.753 19.428 1.00 19.33 187 HIS A N 1
ATOM 1313 C CA . HIS A 1 187 ? -10.947 19.076 18.828 1.00 19.70 187 HIS A CA 1
ATOM 1314 C C . HIS A 1 187 ? -9.507 19.559 18.944 1.00 19.40 187 HIS A C 1
ATOM 1315 O O . HIS A 1 187 ? -9.102 20.454 18.207 1.00 22.17 187 HIS A O 1
ATOM 1322 N N . ASN A 1 188 ? -8.758 19.009 19.888 1.00 19.07 188 ASN A N 1
ATOM 1323 C CA . ASN A 1 188 ? -7.350 19.396 20.039 1.00 21.29 188 ASN A CA 1
ATOM 1324 C C . ASN A 1 188 ? -6.387 18.440 19.354 1.00 20.24 188 ASN A C 1
ATOM 1325 O O . ASN A 1 188 ? -5.168 18.487 19.594 1.00 21.34 188 ASN A O 1
ATOM 1330 N N . ILE A 1 189 ? -6.935 17.564 18.520 1.00 20.24 189 ILE A N 1
ATOM 1331 C CA . ILE A 1 189 ? -6.129 16.622 17.760 1.00 18.21 189 ILE A CA 1
ATOM 1332 C C . ILE A 1 189 ? -6.369 17.017 16.312 1.00 21.29 189 ILE A C 1
ATOM 1333 O O . ILE A 1 189 ? -7.511 16.970 15.817 1.00 19.88 189 ILE A O 1
ATOM 1338 N N . HIS A 1 190 ? -5.307 17.447 15.638 1.00 19.42 190 HIS A N 1
ATOM 1339 C CA . HIS A 1 190 ? -5.414 17.868 14.243 1.00 21.17 190 HIS A CA 1
ATOM 1340 C C . HIS A 1 190 ? -4.801 16.814 13.315 1.00 21.80 190 HIS A C 1
ATOM 1341 O O . HIS A 1 190 ? -3.609 16.519 13.396 1.00 20.69 190 HIS A O 1
ATOM 1348 N N . LEU A 1 191 ? -5.618 16.228 12.448 1.00 20.91 191 LEU A N 1
ATOM 1349 C CA . LEU A 1 191 ? -5.125 15.209 11.542 1.00 22.71 191 LEU A CA 1
ATOM 1350 C C . LEU A 1 191 ? -4.823 15.769 10.180 1.00 25.03 191 LEU A C 1
ATOM 1351 O O . LEU A 1 191 ? -5.708 16.316 9.527 1.00 22.24 191 LEU A O 1
ATOM 1356 N N . ALA A 1 192 ? -3.566 15.629 9.763 1.00 28.24 192 ALA A N 1
ATOM 1357 C CA . ALA A 1 192 ? -3.099 16.092 8.451 1.00 35.10 192 ALA A CA 1
ATOM 1358 C C . ALA A 1 192 ? -2.798 14.881 7.568 1.00 40.59 192 ALA A C 1
ATOM 1359 O O . ALA A 1 192 ? -2.267 13.861 8.038 1.00 40.67 192 ALA A O 1
ATOM 1361 N N . LYS A 1 193 ? -3.102 15.020 6.281 1.00 46.27 193 LYS A N 1
ATOM 1362 C CA . LYS A 1 193 ? -2.886 13.958 5.310 1.00 51.73 193 LYS A CA 1
ATOM 1363 C C . LYS A 1 193 ? -1.785 14.259 4.307 1.00 54.19 193 LYS A C 1
ATOM 1364 O O . LYS A 1 193 ? -1.903 15.209 3.539 1.00 54.54 193 LYS A O 1
ATOM 1370 N N . GLU A 1 194 ? -0.708 13.480 4.315 1.00 57.47 194 GLU A N 1
ATOM 1371 C CA . GLU A 1 194 ? 0.321 13.682 3.295 1.00 60.87 194 GLU A CA 1
ATOM 1372 C C . GLU A 1 194 ? 0.055 12.572 2.303 1.00 63.87 194 GLU A C 1
ATOM 1373 O O . GLU A 1 194 ? 0.321 11.397 2.580 1.00 63.93 194 GLU A O 1
ATOM 1379 N N . PRO A 1 195 ? -0.490 12.930 1.134 1.00 67.12 195 PRO A N 1
ATOM 1380 C CA . PRO A 1 195 ? -0.814 11.983 0.063 1.00 69.51 195 PRO A CA 1
ATOM 1381 C C . PRO A 1 195 ? 0.371 11.116 -0.385 1.00 71.21 195 PRO A C 1
ATOM 1382 O O . PRO A 1 195 ? 0.187 10.005 -0.894 1.00 72.13 195 PRO A O 1
ATOM 1386 N N . VAL A 1 196 ? 1.586 11.621 -0.186 1.00 72.62 196 VAL A N 1
ATOM 1387 C CA . VAL A 1 196 ? 2.791 10.901 -0.603 1.00 73.48 196 VAL A CA 1
ATOM 1388 C C . VAL A 1 196 ? 3.200 9.760 0.330 1.00 73.44 196 VAL A C 1
ATOM 1389 O O . VAL A 1 196 ? 3.316 9.946 1.546 1.00 73.65 196 VAL A O 1
ATOM 1393 N N . GLN A 1 197 ? 3.435 8.587 -0.254 1.00 73.35 197 GLN A N 1
ATOM 1394 C CA . GLN A 1 197 ? 3.825 7.408 0.511 1.00 73.33 197 GLN A CA 1
ATOM 1395 C C . GLN A 1 197 ? 4.931 7.646 1.529 1.00 72.86 197 GLN A C 1
ATOM 1396 O O . GLN A 1 197 ? 4.720 7.498 2.738 1.00 73.65 197 GLN A O 1
ATOM 1402 N N . ASN A 1 198 ? 6.112 8.009 1.036 1.00 71.78 198 ASN A N 1
ATOM 1403 C CA . ASN A 1 198 ? 7.275 8.269 1.888 1.00 69.51 198 ASN A CA 1
ATOM 1404 C C . ASN A 1 198 ? 7.678 6.988 2.621 1.00 67.62 198 ASN A C 1
ATOM 1405 O O . ASN A 1 198 ? 8.641 6.324 2.235 1.00 68.12 198 ASN A O 1
ATOM 1410 N N . GLU A 1 199 ? 6.934 6.627 3.658 1.00 63.98 199 GLU A N 1
ATOM 1411 C CA . GLU A 1 199 ? 7.238 5.421 4.416 1.00 60.69 199 GLU A CA 1
ATOM 1412 C C . GLU A 1 199 ? 8.723 5.030 4.371 1.00 56.79 199 GLU A C 1
ATOM 1413 O O . GLU A 1 199 ? 9.096 3.891 4.066 1.00 56.89 199 GLU A O 1
ATOM 1419 N N . ILE A 1 200 ? 9.550 6.023 4.670 1.00 50.11 200 ILE A N 1
ATOM 1420 C CA . ILE A 1 200 ? 10.996 5.894 4.745 1.00 44.54 200 ILE A CA 1
ATOM 1421 C C . ILE A 1 200 ? 11.181 5.609 6.230 1.00 37.07 200 ILE A C 1
ATOM 1422 O O . ILE A 1 200 ? 10.813 6.453 7.017 1.00 38.57 200 ILE A O 1
ATOM 1427 N N . SER A 1 201 ? 11.691 4.454 6.652 1.00 33.44 201 SER A N 1
ATOM 1428 C CA . SER A 1 201 ? 11.906 4.302 8.095 1.00 27.42 201 SER A CA 1
ATOM 1429 C C . SER A 1 201 ? 13.376 4.492 8.434 1.00 25.10 201 SER A C 1
ATOM 1430 O O . SER A 1 201 ? 14.257 4.028 7.697 1.00 23.68 201 SER A O 1
ATOM 1433 N N . ALA A 1 202 ? 13.647 5.157 9.555 1.00 21.39 202 ALA A N 1
ATOM 1434 C CA . ALA A 1 202 ? 15.016 5.372 9.984 1.00 20.61 202 ALA A CA 1
ATOM 1435 C C . ALA A 1 202 ? 15.697 4.019 10.169 1.00 19.97 202 ALA A C 1
ATOM 1436 O O . ALA A 1 202 ? 16.901 3.904 9.980 1.00 19.29 202 ALA A O 1
ATOM 1438 N N . THR A 1 203 ? 14.925 2.988 10.516 1.00 18.04 203 THR A N 1
ATOM 1439 C CA . THR A 1 203 ? 15.535 1.667 10.709 1.00 18.56 203 THR A CA 1
ATOM 1440 C C . THR A 1 203 ? 16.109 1.222 9.377 1.00 18.71 203 THR A C 1
ATOM 1441 O O . THR A 1 203 ? 17.210 0.665 9.304 1.00 19.45 203 THR A O 1
ATOM 1445 N N . TYR A 1 204 ? 15.366 1.469 8.308 1.00 17.65 204 TYR A N 1
ATOM 1446 C CA . TYR A 1 204 ? 15.874 1.091 6.992 1.00 18.58 204 TYR A CA 1
ATOM 1447 C C . TYR A 1 204 ? 17.109 1.907 6.669 1.00 18.36 204 TYR A C 1
ATOM 1448 O O . TYR A 1 204 ? 18.099 1.386 6.138 1.00 18.14 204 TYR A O 1
ATOM 1457 N N . ILE A 1 205 ? 17.047 3.201 6.966 1.00 17.91 205 ILE A N 1
ATOM 1458 C CA . ILE A 1 205 ? 18.172 4.089 6.688 1.00 18.91 205 ILE A CA 1
ATOM 1459 C C . ILE A 1 205 ? 19.439 3.599 7.380 1.00 19.24 205 ILE A C 1
ATOM 1460 O O . ILE A 1 205 ? 20.506 3.562 6.780 1.00 18.14 205 ILE A O 1
ATOM 1465 N N . ARG A 1 206 ? 19.317 3.216 8.655 1.00 18.11 206 ARG A N 1
ATOM 1466 C CA . ARG A 1 206 ? 20.480 2.711 9.382 1.00 18.52 206 ARG A CA 1
ATOM 1467 C C . ARG A 1 206 ? 21.002 1.405 8.769 1.00 18.16 206 ARG A C 1
ATOM 1468 O O . ARG A 1 206 ? 22.209 1.212 8.658 1.00 16.76 206 ARG A O 1
ATOM 1476 N N . ARG A 1 207 ? 20.103 0.516 8.368 1.00 20.23 207 ARG A N 1
ATOM 1477 C CA . ARG A 1 207 ? 20.562 -0.760 7.784 1.00 19.46 207 ARG A CA 1
ATOM 1478 C C . ARG A 1 207 ? 21.289 -0.524 6.458 1.00 19.12 207 ARG A C 1
ATOM 1479 O O . ARG A 1 207 ? 22.338 -1.119 6.197 1.00 18.52 207 ARG A O 1
ATOM 1487 N N . ALA A 1 208 ? 20.733 0.353 5.626 1.00 18.28 208 ALA A N 1
ATOM 1488 C CA . ALA A 1 208 ? 21.346 0.671 4.334 1.00 17.68 208 ALA A CA 1
ATOM 1489 C C . ALA A 1 208 ? 22.753 1.235 4.544 1.00 18.68 208 ALA A C 1
ATOM 1490 O O . ALA A 1 208 ? 23.718 0.8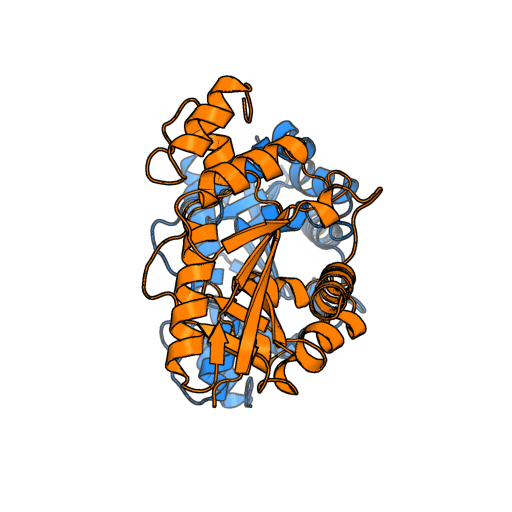13 3.884 1.00 19.21 208 ALA A O 1
ATOM 1492 N N . LEU A 1 209 ? 22.868 2.205 5.449 1.00 18.26 209 LEU A N 1
ATOM 1493 C CA . LEU A 1 209 ? 24.158 2.809 5.766 1.00 19.45 209 LEU A CA 1
ATOM 1494 C C . LEU A 1 209 ? 25.181 1.754 6.206 1.00 21.83 209 LEU A C 1
ATOM 1495 O O . LEU A 1 209 ? 26.333 1.763 5.763 1.00 22.19 209 LEU A O 1
ATOM 1500 N N . GLY A 1 210 ? 24.753 0.858 7.087 1.00 23.73 210 GLY A N 1
ATOM 1501 C CA . GLY A 1 210 ? 25.632 -0.191 7.575 1.00 24.62 210 GLY A CA 1
ATOM 1502 C C . GLY A 1 210 ? 26.136 -1.100 6.478 1.00 26.26 210 GLY A C 1
ATOM 1503 O O . GLY A 1 210 ? 27.227 -1.688 6.595 1.00 26.47 210 GLY A O 1
ATOM 1504 N N . GLN A 1 211 ? 25.357 -1.238 5.414 1.00 24.94 211 GLN A N 1
ATOM 1505 C CA . GLN A 1 211 ? 25.762 -2.075 4.294 1.00 27.76 211 GLN A CA 1
ATOM 1506 C C . GLN A 1 211 ? 26.466 -1.282 3.204 1.00 26.88 211 GLN A C 1
ATOM 1507 O O . GLN A 1 211 ? 26.757 -1.819 2.145 1.00 27.24 211 GLN A O 1
ATOM 1513 N N . GLY A 1 212 ? 26.735 -0.010 3.460 1.00 24.63 212 GLY A N 1
ATOM 1514 C CA . GLY A 1 212 ? 27.409 0.800 2.467 1.00 25.29 212 GLY A CA 1
ATOM 1515 C C . GLY A 1 212 ? 26.543 1.217 1.293 1.00 24.59 212 GLY A C 1
ATOM 1516 O O . GLY A 1 212 ? 27.078 1.592 0.253 1.00 25.82 212 GLY A O 1
ATOM 1517 N N . GLN A 1 213 ? 25.220 1.164 1.432 1.00 21.64 213 GLN A N 1
ATOM 1518 C CA . GLN A 1 213 ? 24.334 1.574 0.347 1.00 20.97 213 GLN A CA 1
ATOM 1519 C C . GLN A 1 213 ? 24.006 3.059 0.463 1.00 20.34 213 GLN A C 1
ATOM 1520 O O . GLN A 1 213 ? 24.168 3.670 1.523 1.00 20.78 213 GLN A O 1
ATOM 1526 N N . SER A 1 214 ? 23.556 3.648 -0.635 1.00 17.80 214 SER A N 1
ATOM 1527 C CA . SER A 1 214 ? 23.234 5.074 -0.613 1.00 16.87 214 SER A CA 1
ATOM 1528 C C . SER A 1 214 ? 21.905 5.352 0.053 1.00 14.81 214 SER A C 1
ATOM 1529 O O . SER A 1 214 ? 20.969 4.588 -0.091 1.00 14.48 214 SER A O 1
ATOM 1532 N N . VAL A 1 215 ? 21.826 6.446 0.797 1.00 13.48 215 VAL A N 1
ATOM 1533 C CA . VAL A 1 215 ? 20.538 6.873 1.354 1.00 11.95 215 VAL A CA 1
ATOM 1534 C C . VAL A 1 215 ? 20.334 8.317 0.859 1.00 12.34 215 VAL A C 1
ATOM 1535 O O . VAL A 1 215 ? 19.534 9.082 1.421 1.00 12.86 215 VAL A O 1
ATOM 1539 N N . LYS A 1 216 ? 21.079 8.680 -0.190 1.00 12.14 216 LYS A N 1
ATOM 1540 C CA . LYS A 1 216 ? 20.942 10.041 -0.734 1.00 13.43 216 LYS A CA 1
ATOM 1541 C C . LYS A 1 216 ? 19.506 10.211 -1.243 1.00 13.49 216 LYS A C 1
ATOM 1542 O O . LYS A 1 216 ? 18.933 9.271 -1.811 1.00 14.92 216 LYS A O 1
ATOM 1548 N N . TYR A 1 217 ? 18.971 11.417 -1.058 1.00 14.25 217 TYR A N 1
ATOM 1549 C CA . TYR A 1 217 ? 17.609 11.810 -1.427 1.00 14.66 217 TYR A CA 1
ATOM 1550 C C . TYR A 1 217 ? 16.547 11.196 -0.495 1.00 16.10 217 TYR A C 1
ATOM 1551 O O . TYR A 1 217 ? 15.341 11.365 -0.744 1.00 15.42 217 TYR A O 1
ATOM 1560 N N . LEU A 1 218 ? 17.002 10.469 0.538 1.00 14.73 218 LEU A N 1
ATOM 1561 C CA . LEU A 1 218 ? 16.112 9.928 1.576 1.00 13.34 218 LEU A CA 1
ATOM 1562 C C . LEU A 1 218 ? 16.326 10.727 2.878 1.00 12.80 218 LEU A C 1
ATOM 1563 O O . LEU A 1 218 ? 15.416 10.840 3.704 1.00 11.82 218 LEU A O 1
ATOM 1568 N N . ILE A 1 219 ? 17.556 11.184 3.089 1.00 12.61 219 ILE A N 1
ATOM 1569 C CA . ILE A 1 219 ? 17.873 12.041 4.231 1.00 14.30 219 ILE A CA 1
ATOM 1570 C C . ILE A 1 219 ? 18.730 13.166 3.642 1.00 14.17 219 ILE A C 1
ATOM 1571 O O . ILE A 1 219 ? 19.367 13.009 2.593 1.00 15.59 219 ILE A O 1
ATOM 1576 N N . PRO A 1 220 ? 18.773 14.309 4.316 1.00 13.89 220 PRO A N 1
ATOM 1577 C CA . PRO A 1 220 ? 19.543 15.440 3.807 1.00 13.18 220 PRO A CA 1
ATOM 1578 C C . PRO A 1 220 ? 21.020 15.214 3.515 1.00 14.07 220 PRO A C 1
ATOM 1579 O O . PRO A 1 220 ? 21.734 14.527 4.267 1.00 13.46 220 PRO A O 1
ATOM 1583 N N . ASP A 1 221 ? 21.470 15.815 2.423 1.00 13.42 221 ASP A N 1
ATOM 1584 C CA . ASP A 1 221 ? 22.877 15.726 2.032 1.00 16.38 221 ASP A CA 1
ATOM 1585 C C . ASP A 1 221 ? 23.790 16.108 3.203 1.00 16.07 221 ASP A C 1
ATOM 1586 O O . ASP A 1 221 ? 24.832 15.496 3.407 1.00 16.49 221 ASP A O 1
ATOM 1591 N N . ALA A 1 222 ? 23.408 17.123 3.969 1.00 16.67 222 ALA A N 1
ATOM 1592 C CA . ALA A 1 222 ? 24.288 17.567 5.064 1.00 16.48 222 ALA A CA 1
ATOM 1593 C C . ALA A 1 222 ? 24.420 16.492 6.140 1.00 15.96 222 ALA A C 1
ATOM 1594 O O . ALA A 1 222 ? 25.451 16.362 6.787 1.00 15.71 222 ALA A O 1
ATOM 1596 N N . VAL A 1 223 ? 23.357 15.727 6.324 1.00 13.41 223 VAL A N 1
ATOM 1597 C CA . VAL A 1 223 ? 23.348 14.671 7.334 1.00 14.65 223 VAL A CA 1
ATOM 1598 C C . VAL A 1 223 ? 24.238 13.520 6.891 1.00 15.88 223 VAL A C 1
ATOM 1599 O O . VAL A 1 223 ? 24.966 12.928 7.691 1.00 14.80 223 VAL A O 1
ATOM 1603 N N . ILE A 1 224 ? 24.183 13.190 5.600 1.00 15.86 224 ILE A N 1
ATOM 1604 C CA . ILE A 1 224 ? 25.026 12.121 5.077 1.00 14.12 224 ILE A CA 1
ATOM 1605 C C . ILE A 1 224 ? 26.499 12.483 5.254 1.00 15.37 224 ILE A C 1
ATOM 1606 O O . ILE A 1 224 ? 27.312 11.622 5.597 1.00 15.08 224 ILE A O 1
ATOM 1611 N N . THR A 1 225 ? 26.834 13.752 5.009 1.00 15.35 225 THR A N 1
ATOM 1612 C CA . THR A 1 225 ? 28.228 14.220 5.149 1.00 16.74 225 THR A CA 1
ATOM 1613 C C . THR A 1 225 ? 28.716 14.025 6.592 1.00 17.36 225 THR A C 1
ATOM 1614 O O . THR A 1 225 ? 29.834 13.526 6.835 1.00 18.84 225 THR A O 1
ATOM 1618 N N . TYR A 1 226 ? 27.876 14.400 7.547 1.00 15.69 226 TYR A N 1
ATOM 1619 C CA . TYR A 1 226 ? 28.240 14.255 8.961 1.00 16.67 226 TYR A CA 1
ATOM 1620 C C . TYR A 1 226 ? 28.426 12.775 9.313 1.00 16.62 226 TYR A C 1
ATOM 1621 O O . TYR A 1 226 ? 29.407 12.373 9.977 1.00 16.35 226 TYR A O 1
ATOM 1630 N N . ILE A 1 227 ? 27.492 11.939 8.865 1.00 16.19 227 ILE A N 1
ATOM 1631 C CA . ILE A 1 227 ? 27.584 10.507 9.167 1.00 15.85 227 ILE A CA 1
ATOM 1632 C C . ILE A 1 227 ? 28.891 9.938 8.618 1.00 18.63 227 ILE A C 1
ATOM 1633 O O . ILE A 1 227 ? 29.615 9.172 9.292 1.00 17.48 227 ILE A O 1
ATOM 1638 N N . LYS A 1 228 ? 29.211 10.340 7.406 1.00 16.96 228 LYS A N 1
ATOM 1639 C CA . LYS A 1 228 ? 30.435 9.855 6.775 1.00 21.27 228 LYS A CA 1
ATOM 1640 C C . LYS A 1 228 ? 31.671 10.385 7.517 1.00 21.64 228 LYS A C 1
ATOM 1641 O O . LYS A 1 228 ? 32.574 9.631 7.853 1.00 23.75 228 LYS A O 1
ATOM 1647 N N . ASP A 1 229 ? 31.698 11.681 7.795 1.00 21.90 229 ASP A N 1
ATOM 1648 C CA . ASP A 1 229 ? 32.843 12.282 8.480 1.00 21.77 229 ASP A CA 1
ATOM 1649 C C . ASP A 1 229 ? 33.110 11.742 9.883 1.00 24.36 229 ASP A C 1
ATOM 1650 O O . ASP A 1 229 ? 34.264 11.690 10.338 1.00 24.18 229 ASP A O 1
ATOM 1655 N N . HIS A 1 230 ? 32.056 11.341 10.575 1.00 20.95 230 HIS A N 1
ATOM 1656 C CA . HIS A 1 230 ? 32.191 10.851 11.930 1.00 23.14 230 HIS A CA 1
ATOM 1657 C C . HIS A 1 230 ? 32.023 9.345 12.041 1.00 24.08 230 HIS A C 1
ATOM 1658 O O . HIS A 1 230 ? 31.929 8.804 13.150 1.00 24.56 230 HIS A O 1
ATOM 1665 N N . GLY A 1 231 ? 31.990 8.676 10.891 1.00 23.18 231 GLY A N 1
ATOM 1666 C CA . GLY A 1 231 ? 31.863 7.222 10.866 1.00 23.51 231 GLY A CA 1
ATOM 1667 C C . GLY A 1 231 ? 30.703 6.613 11.634 1.00 24.81 231 GLY A C 1
ATOM 1668 O O . GLY A 1 231 ? 30.841 5.586 12.317 1.00 24.18 231 GLY A O 1
ATOM 1669 N N . LEU A 1 232 ? 29.523 7.206 11.502 1.00 22.13 232 LEU A N 1
ATOM 1670 C CA . LEU A 1 232 ? 28.379 6.687 12.222 1.00 21.98 232 LEU A CA 1
ATOM 1671 C C . LEU A 1 232 ? 27.630 5.581 11.491 1.00 21.60 232 LEU A C 1
ATOM 1672 O O . LEU A 1 232 ? 27.787 5.406 10.285 1.00 20.99 232 LEU A O 1
ATOM 1677 N N . TYR A 1 233 ? 26.833 4.831 12.252 1.00 22.12 233 TYR A N 1
ATOM 1678 C CA . TYR A 1 233 ? 26.006 3.777 11.694 1.00 23.00 233 TYR A CA 1
ATOM 1679 C C . TYR A 1 233 ? 26.754 2.715 10.917 1.00 27.02 233 TYR A C 1
ATOM 1680 O O . TYR A 1 233 ? 26.258 2.215 9.915 1.00 27.38 233 TYR A O 1
ATOM 1689 N N . THR A 1 234 ? 27.952 2.376 11.361 1.00 32.60 234 THR A N 1
ATOM 1690 C CA . THR A 1 234 ? 28.698 1.320 10.674 1.00 39.13 234 THR A CA 1
ATOM 1691 C C . THR A 1 234 ? 28.272 0.001 11.334 1.00 43.15 234 THR A C 1
ATOM 1692 O O . THR A 1 234 ? 27.881 -0.007 12.505 1.00 45.21 234 THR A O 1
ATOM 1696 N N . LYS A 1 235 ? 28.332 -1.106 10.600 1.00 47.84 235 LYS A N 1
ATOM 1697 C CA . LYS A 1 235 ? 27.922 -2.405 11.145 1.00 51.46 235 LYS A CA 1
ATOM 1698 C C . LYS A 1 235 ? 28.416 -2.646 12.571 1.00 52.94 235 LYS A C 1
ATOM 1699 O O . LYS A 1 235 ? 27.557 -2.809 13.468 1.00 53.42 235 LYS A O 1
ATOM 1705 N N . SER B 1 3 ? 14.118 -35.456 4.575 1.00 53.34 3 SER B N 1
ATOM 1706 C CA . SER B 1 3 ? 12.670 -35.099 4.531 1.00 53.66 3 SER B CA 1
ATOM 1707 C C . SER B 1 3 ? 12.417 -33.734 5.175 1.00 52.73 3 SER B C 1
ATOM 1708 O O . SER B 1 3 ? 13.278 -33.179 5.874 1.00 52.59 3 SER B O 1
ATOM 1711 N N . ARG B 1 4 ? 11.224 -33.202 4.942 1.00 50.88 4 ARG B N 1
ATOM 1712 C CA . ARG B 1 4 ? 10.856 -31.892 5.465 1.00 49.22 4 ARG B CA 1
ATOM 1713 C C . ARG B 1 4 ? 10.386 -31.890 6.910 1.00 47.10 4 ARG B C 1
ATOM 1714 O O . ARG B 1 4 ? 9.768 -32.843 7.384 1.00 46.77 4 ARG B O 1
ATOM 1722 N N . ILE B 1 5 ? 10.695 -30.805 7.609 1.00 44.52 5 ILE B N 1
ATOM 1723 C CA . ILE B 1 5 ? 10.299 -30.646 8.998 1.00 42.07 5 ILE B CA 1
ATOM 1724 C C . ILE B 1 5 ? 8.840 -30.180 9.038 1.00 40.94 5 ILE B C 1
ATOM 1725 O O . ILE B 1 5 ? 8.504 -29.142 8.466 1.00 41.39 5 ILE B O 1
ATOM 1730 N N . PRO B 1 6 ? 7.957 -30.944 9.705 1.00 39.03 6 PRO B N 1
ATOM 1731 C CA . PRO B 1 6 ? 6.533 -30.582 9.805 1.00 37.68 6 PRO B CA 1
ATOM 1732 C C . PRO B 1 6 ? 6.422 -29.323 10.647 1.00 36.52 6 PRO B C 1
ATOM 1733 O O . PRO B 1 6 ? 7.035 -29.229 11.716 1.00 37.90 6 PRO B O 1
ATOM 1737 N N . VAL B 1 7 ? 5.629 -28.366 10.184 1.00 34.06 7 VAL B N 1
ATOM 1738 C CA . VAL B 1 7 ? 5.479 -27.110 10.901 1.00 30.54 7 VAL B CA 1
ATOM 1739 C C . VAL B 1 7 ? 4.033 -26.721 11.121 1.00 29.11 7 VAL B C 1
ATOM 1740 O O . VAL B 1 7 ? 3.177 -26.936 10.253 1.00 27.18 7 VAL B O 1
ATOM 1744 N N . VAL B 1 8 ? 3.778 -26.191 12.313 1.00 28.06 8 VAL B N 1
ATOM 1745 C CA . VAL B 1 8 ? 2.466 -25.683 12.698 1.00 26.65 8 VAL B CA 1
ATOM 1746 C C . VAL B 1 8 ? 2.683 -24.177 12.950 1.00 25.59 8 VAL B C 1
ATOM 1747 O O . VAL B 1 8 ? 3.635 -23.789 13.627 1.00 26.06 8 VAL B O 1
ATOM 1751 N N . LEU B 1 9 ? 1.820 -23.339 12.381 1.00 23.68 9 LEU B N 1
ATOM 1752 C CA . LEU B 1 9 ? 1.926 -21.887 12.560 1.00 23.80 9 LEU B CA 1
ATOM 1753 C C . LEU B 1 9 ? 0.814 -21.404 13.484 1.00 21.99 9 LEU B C 1
ATOM 1754 O O . LEU B 1 9 ? -0.351 -21.722 13.251 1.00 22.48 9 LEU B O 1
ATOM 1759 N N . LEU B 1 10 ? 1.179 -20.646 14.523 1.00 21.17 10 LEU B N 1
ATOM 1760 C CA . LEU B 1 10 ? 0.226 -20.101 15.494 1.00 20.07 10 LEU B CA 1
ATOM 1761 C C . LEU B 1 10 ? 0.187 -18.584 15.382 1.00 21.88 10 LEU B C 1
ATOM 1762 O O . LEU B 1 10 ? 1.233 -17.932 15.433 1.00 21.11 10 LEU B O 1
ATOM 1767 N N . ALA B 1 11 ? -1.009 -18.028 15.205 1.00 22.07 11 ALA B N 1
ATOM 1768 C CA . ALA B 1 11 ? -1.151 -16.578 15.126 1.00 22.79 11 ALA B CA 1
ATOM 1769 C C . ALA B 1 11 ? -1.954 -16.151 16.340 1.00 22.68 11 ALA B C 1
ATOM 1770 O O . ALA B 1 11 ? -3.094 -16.570 16.515 1.00 21.37 11 ALA B O 1
ATOM 1772 N N . CYS B 1 12 ? -1.335 -15.339 17.189 1.00 21.49 12 CYS B N 1
ATOM 1773 C CA . CYS B 1 12 ? -1.978 -14.815 18.380 1.00 23.94 12 CYS B CA 1
ATOM 1774 C C . CYS B 1 12 ? -2.316 -13.361 18.111 1.00 24.98 12 CYS B C 1
ATOM 1775 O O . CYS B 1 12 ? -1.428 -12.585 17.755 1.00 26.61 12 CYS B O 1
ATOM 1778 N N . GLY B 1 13 ? -3.583 -12.994 18.289 1.00 23.32 13 GLY B N 1
ATOM 1779 C CA . GLY B 1 13 ? -3.991 -11.620 18.066 1.00 23.65 13 GLY B CA 1
ATOM 1780 C C . GLY B 1 13 ? -5.411 -11.350 18.540 1.00 23.52 13 GLY B C 1
ATOM 1781 O O . GLY B 1 13 ? -6.078 -12.241 19.067 1.00 22.25 13 GLY B O 1
ATOM 1782 N N . SER B 1 14 ? -5.864 -10.122 18.353 1.00 22.13 14 SER B N 1
ATOM 1783 C CA . SER B 1 14 ? -7.210 -9.719 18.737 1.00 24.17 14 SER B CA 1
ATOM 1784 C C . SER B 1 14 ? -8.273 -10.293 17.812 1.00 24.23 14 SER B C 1
ATOM 1785 O O . SER B 1 14 ? -9.325 -10.735 18.283 1.00 25.86 14 SER B O 1
ATOM 1788 N N . PHE B 1 15 ? -7.982 -10.325 16.508 1.00 23.06 15 PHE B N 1
ATOM 1789 C CA . PHE B 1 15 ? -8.948 -10.767 15.480 1.00 21.32 15 PHE B CA 1
ATOM 1790 C C . PHE B 1 15 ? -10.307 -10.140 15.830 1.00 20.81 15 PHE B C 1
ATOM 1791 O O . PHE B 1 15 ? -11.295 -10.822 16.102 1.00 20.54 15 PHE B O 1
ATOM 1799 N N . ASN B 1 16 ? -10.333 -8.812 15.776 1.00 20.11 16 ASN B N 1
ATOM 1800 C CA . ASN B 1 16 ? -11.489 -8.012 16.173 1.00 19.89 16 ASN B CA 1
ATOM 1801 C C . ASN B 1 16 ? -11.987 -7.024 15.102 1.00 19.27 16 ASN B C 1
ATOM 1802 O O . ASN B 1 16 ? -12.026 -5.827 15.335 1.00 20.08 16 ASN B O 1
ATOM 1807 N N . PRO B 1 17 ? -12.453 -7.525 13.949 1.00 18.09 17 PRO B N 1
ATOM 1808 C CA . PRO B 1 17 ? -12.564 -8.930 13.557 1.00 18.47 17 PRO B CA 1
ATOM 1809 C C . PRO B 1 17 ? -11.414 -9.405 12.715 1.00 18.92 17 PRO B C 1
ATOM 1810 O O . PRO B 1 17 ? -10.564 -8.632 12.302 1.00 20.66 17 PRO B O 1
ATOM 1814 N N . ILE B 1 18 ? -11.421 -10.702 12.449 1.00 18.40 18 ILE B N 1
ATOM 1815 C CA . ILE B 1 18 ? -10.437 -11.311 11.579 1.00 19.02 18 ILE B CA 1
ATOM 1816 C C . ILE B 1 18 ? -10.712 -10.679 10.204 1.00 19.50 18 ILE B C 1
ATOM 1817 O O . ILE B 1 18 ? -11.878 -10.388 9.862 1.00 20.29 18 ILE B O 1
ATOM 1822 N N . THR B 1 19 ? -9.661 -10.428 9.426 1.00 19.30 19 THR B N 1
ATOM 1823 C CA . THR B 1 19 ? -9.800 -9.795 8.115 1.00 18.18 19 THR B CA 1
ATOM 1824 C C . THR B 1 19 ? -9.079 -10.598 7.021 1.00 19.15 19 THR B C 1
ATOM 1825 O O . THR B 1 19 ? -8.347 -11.543 7.325 1.00 19.09 19 THR B O 1
ATOM 1829 N N . ASN B 1 20 ? -9.257 -10.215 5.754 1.00 18.23 20 ASN B N 1
ATOM 1830 C CA . ASN B 1 20 ? -8.571 -10.933 4.675 1.00 18.26 20 ASN B CA 1
ATOM 1831 C C . ASN B 1 20 ? -7.056 -10.809 4.829 1.00 18.41 20 ASN B C 1
ATOM 1832 O O . ASN B 1 20 ? -6.298 -11.682 4.382 1.00 18.39 20 ASN B O 1
ATOM 1837 N N . MET B 1 21 ? -6.585 -9.732 5.443 1.0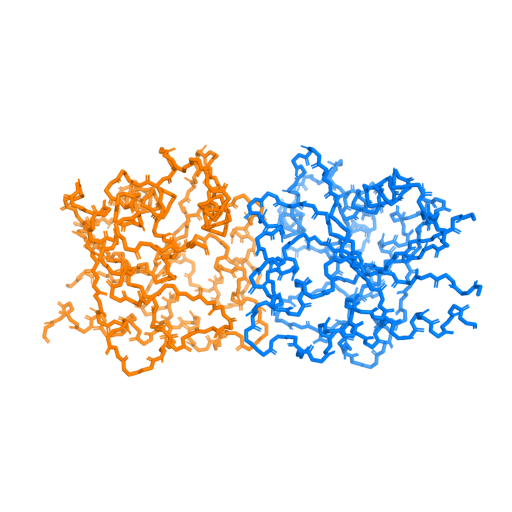0 19.70 21 MET B N 1
ATOM 1838 C CA . MET B 1 21 ? -5.128 -9.606 5.607 1.00 21.03 21 MET B CA 1
ATOM 1839 C C . MET B 1 21 ? -4.604 -10.665 6.565 1.00 19.87 21 MET B C 1
ATOM 1840 O O . MET B 1 21 ? -3.544 -11.266 6.344 1.00 17.84 21 MET B O 1
ATOM 1845 N N . HIS B 1 22 ? -5.328 -10.877 7.653 1.00 19.16 22 HIS B N 1
ATOM 1846 C CA . HIS B 1 22 ? -4.903 -11.870 8.641 1.00 20.03 22 HIS B CA 1
ATOM 1847 C C . HIS B 1 22 ? -4.820 -13.242 7.981 1.00 18.79 22 HIS B C 1
ATOM 1848 O O . HIS B 1 22 ? -3.904 -14.020 8.243 1.00 18.29 22 HIS B O 1
ATOM 1855 N N . LEU B 1 23 ? -5.817 -13.547 7.160 1.00 18.34 23 LEU B N 1
ATOM 1856 C CA . LEU B 1 23 ? -5.873 -14.836 6.469 1.00 18.30 23 LEU B CA 1
ATOM 1857 C C . LEU B 1 23 ? -4.761 -14.944 5.451 1.00 17.74 23 LEU B C 1
ATOM 1858 O O . LEU B 1 23 ? -4.119 -15.983 5.326 1.00 17.08 23 LEU B O 1
ATOM 1863 N N . ARG B 1 24 ? -4.555 -13.877 4.689 1.00 15.93 24 ARG B N 1
ATOM 1864 C CA . ARG B 1 24 ? -3.501 -13.876 3.668 1.00 15.91 24 ARG B CA 1
ATOM 1865 C C . ARG B 1 24 ? -2.136 -14.129 4.340 1.00 16.63 24 ARG B C 1
ATOM 1866 O O . ARG B 1 24 ? -1.250 -14.769 3.768 1.00 15.72 24 ARG B O 1
ATOM 1874 N N . MET B 1 25 ? -1.970 -13.625 5.557 1.00 16.90 25 MET B N 1
ATOM 1875 C CA . MET B 1 25 ? -0.711 -13.818 6.283 1.00 20.19 25 MET B CA 1
ATOM 1876 C C . MET B 1 25 ? -0.315 -15.313 6.352 1.00 19.87 25 MET B C 1
ATOM 1877 O O . MET B 1 25 ? 0.847 -15.671 6.140 1.00 19.02 25 MET B O 1
ATOM 1882 N N . PHE B 1 26 ? -1.274 -16.179 6.654 1.00 17.51 26 PHE B N 1
ATOM 1883 C CA . PHE B 1 26 ? -0.980 -17.606 6.711 1.00 19.35 26 PHE B CA 1
ATOM 1884 C C . PHE B 1 26 ? -0.552 -18.191 5.369 1.00 19.76 26 PHE B C 1
ATOM 1885 O O . PHE B 1 26 ? 0.383 -18.982 5.303 1.00 20.00 26 PHE B O 1
ATOM 1893 N N . GLU B 1 27 ? -1.257 -17.824 4.304 1.00 18.72 27 GLU B N 1
ATOM 1894 C CA . GLU B 1 27 ? -0.949 -18.336 2.971 1.00 19.22 27 GLU B CA 1
ATOM 1895 C C . GLU B 1 27 ? 0.458 -17.932 2.541 1.00 19.62 27 GLU B C 1
ATOM 1896 O O . GLU B 1 27 ? 1.187 -18.726 1.971 1.00 19.47 27 GLU B O 1
ATOM 1902 N N . VAL B 1 28 ? 0.820 -16.679 2.791 1.00 18.97 28 VAL B N 1
ATOM 1903 C CA . VAL B 1 28 ? 2.131 -16.203 2.407 1.00 20.11 28 VAL B CA 1
ATOM 1904 C C . VAL B 1 28 ? 3.222 -16.927 3.212 1.00 20.15 28 VAL B C 1
ATOM 1905 O O . VAL B 1 28 ? 4.221 -17.391 2.652 1.00 21.33 28 VAL B O 1
ATOM 1909 N N . ALA B 1 29 ? 3.008 -17.028 4.517 1.00 17.66 29 ALA B N 1
ATOM 1910 C CA . ALA B 1 29 ? 3.951 -17.702 5.398 1.00 20.76 29 ALA B CA 1
ATOM 1911 C C . ALA B 1 29 ? 4.160 -19.154 4.935 1.00 22.63 29 ALA B C 1
ATOM 1912 O O . ALA B 1 29 ? 5.298 -19.641 4.841 1.00 22.18 29 ALA B O 1
ATOM 1914 N N . ARG B 1 30 ? 3.067 -19.849 4.624 1.00 23.27 30 ARG B N 1
ATOM 1915 C CA . ARG B 1 30 ? 3.197 -21.241 4.197 1.00 22.96 30 ARG B CA 1
ATOM 1916 C C . ARG B 1 30 ? 3.986 -21.385 2.906 1.00 24.11 30 ARG B C 1
ATOM 1917 O O . ARG B 1 30 ? 4.872 -22.243 2.821 1.00 24.45 30 ARG B O 1
ATOM 1925 N N . ASP B 1 31 ? 3.669 -20.570 1.895 1.00 22.64 31 ASP B N 1
ATOM 1926 C CA . ASP B 1 31 ? 4.407 -20.649 0.643 1.00 23.95 31 ASP B CA 1
ATOM 1927 C C . ASP B 1 31 ? 5.890 -20.340 0.888 1.00 24.76 31 ASP B C 1
ATOM 1928 O O . ASP B 1 31 ? 6.780 -20.973 0.302 1.00 24.46 31 ASP B O 1
ATOM 1933 N N . HIS B 1 32 ? 6.156 -19.354 1.735 1.00 23.90 32 HIS B N 1
ATOM 1934 C CA . HIS B 1 32 ? 7.544 -19.015 1.992 1.00 25.49 32 HIS B CA 1
ATOM 1935 C C . HIS B 1 32 ? 8.292 -20.211 2.609 1.00 27.63 32 HIS B C 1
ATOM 1936 O O . HIS B 1 32 ? 9.373 -20.590 2.142 1.00 28.75 32 HIS B O 1
ATOM 1943 N N . LEU B 1 33 ? 7.713 -20.815 3.643 1.00 28.22 33 LEU B N 1
ATOM 1944 C CA . LEU B 1 33 ? 8.372 -21.958 4.284 1.00 29.86 33 LEU B CA 1
ATOM 1945 C C . LEU B 1 33 ? 8.577 -23.109 3.312 1.00 30.15 33 LEU B C 1
ATOM 1946 O O . LEU B 1 33 ? 9.637 -23.732 3.290 1.00 30.20 33 LEU B O 1
ATOM 1951 N N . HIS B 1 34 ? 7.575 -23.387 2.495 1.00 31.56 34 HIS B N 1
ATOM 1952 C CA . HIS B 1 34 ? 7.687 -24.459 1.518 1.00 33.12 34 HIS B CA 1
ATOM 1953 C C . HIS B 1 34 ? 8.754 -24.134 0.486 1.00 35.15 34 HIS B C 1
ATOM 1954 O O . HIS B 1 34 ? 9.474 -25.025 0.006 1.00 35.03 34 HIS B O 1
ATOM 1961 N N . GLN B 1 35 ? 8.860 -22.853 0.167 1.00 35.83 35 GLN B N 1
ATOM 1962 C CA . GLN B 1 35 ? 9.819 -22.379 -0.811 1.00 39.58 35 GLN B CA 1
ATOM 1963 C C . GLN B 1 35 ? 11.258 -22.665 -0.375 1.00 40.19 35 GLN B C 1
ATOM 1964 O O . GLN B 1 35 ? 12.127 -22.906 -1.219 1.00 40.93 35 GLN B O 1
ATOM 1970 N N . THR B 1 36 ? 11.504 -22.641 0.934 1.00 39.03 36 THR B N 1
ATOM 1971 C CA . THR B 1 36 ? 12.850 -22.889 1.471 1.00 40.60 36 THR B CA 1
ATOM 1972 C C . THR B 1 36 ? 13.296 -24.310 1.179 1.00 42.40 36 THR B C 1
ATOM 1973 O O . THR B 1 36 ? 14.492 -24.597 1.119 1.00 41.57 36 THR B O 1
ATOM 1977 N N . GLY B 1 37 ? 12.318 -25.199 1.031 1.00 43.45 37 GLY B N 1
ATOM 1978 C CA . GLY B 1 37 ? 12.602 -26.595 0.757 1.00 44.54 37 GLY B CA 1
ATOM 1979 C C . GLY B 1 37 ? 12.810 -27.447 2.001 1.00 45.12 37 GLY B C 1
ATOM 1980 O O . GLY B 1 37 ? 12.883 -28.669 1.896 1.00 43.89 37 GLY B O 1
ATOM 1981 N N . MET B 1 38 ? 12.880 -26.819 3.174 1.00 45.66 38 MET B N 1
ATOM 1982 C CA . MET B 1 38 ? 13.112 -27.548 4.422 1.00 46.95 38 MET B CA 1
ATOM 1983 C C . MET B 1 38 ? 11.897 -27.855 5.297 1.00 45.94 38 MET B C 1
ATOM 1984 O O . MET B 1 38 ? 12.001 -28.659 6.229 1.00 45.21 38 MET B O 1
ATOM 1989 N N . TYR B 1 39 ? 10.754 -27.232 5.014 1.00 43.06 39 TYR B N 1
ATOM 1990 C CA . TYR B 1 39 ? 9.575 -27.454 5.844 1.00 41.03 39 TYR B CA 1
ATOM 1991 C C . TYR B 1 39 ? 8.293 -27.832 5.117 1.00 39.74 39 TYR B C 1
ATOM 1992 O O . TYR B 1 39 ? 8.113 -27.545 3.925 1.00 38.82 39 TYR B O 1
ATOM 2001 N N . GLN B 1 40 ? 7.407 -28.482 5.864 1.00 38.08 40 GLN B N 1
ATOM 2002 C CA . GLN B 1 40 ? 6.094 -28.851 5.372 1.00 38.18 40 GLN B CA 1
ATOM 2003 C C . GLN B 1 40 ? 5.097 -28.330 6.401 1.00 36.71 40 GLN B C 1
ATOM 2004 O O . GLN B 1 40 ? 4.957 -28.890 7.502 1.00 34.92 40 GLN B O 1
ATOM 2010 N N . VAL B 1 41 ? 4.425 -27.236 6.056 1.00 33.56 41 VAL B N 1
ATOM 2011 C CA . VAL B 1 41 ? 3.443 -26.658 6.960 1.00 31.67 41 VAL B CA 1
ATOM 2012 C C . VAL B 1 41 ? 2.252 -27.589 6.960 1.00 30.75 41 VAL B C 1
ATOM 2013 O O . VAL B 1 41 ? 1.670 -27.863 5.909 1.00 31.76 41 VAL B O 1
ATOM 2017 N N . ILE B 1 42 ? 1.882 -28.079 8.132 1.00 29.53 42 ILE B N 1
ATOM 2018 C CA . ILE B 1 42 ? 0.765 -29.001 8.204 1.00 29.34 42 ILE B CA 1
ATOM 2019 C C . ILE B 1 42 ? -0.494 -28.426 8.842 1.00 29.53 42 ILE B C 1
ATOM 2020 O O . ILE B 1 42 ? -1.598 -28.944 8.622 1.00 28.25 42 ILE B O 1
ATOM 2025 N N . GLN B 1 43 ? -0.348 -27.344 9.606 1.00 28.08 43 GLN B N 1
ATOM 2026 C CA . GLN B 1 43 ? -1.508 -26.763 10.279 1.00 30.13 43 GLN B CA 1
ATOM 2027 C C . GLN B 1 43 ? -1.306 -25.285 10.647 1.00 28.94 43 GLN B C 1
ATOM 2028 O O . GLN B 1 43 ? -0.186 -24.840 10.917 1.00 29.05 43 GLN B O 1
ATOM 2034 N N . GLY B 1 44 ? -2.402 -24.541 10.641 1.00 26.10 44 GLY B N 1
ATOM 2035 C CA . GLY B 1 44 ? -2.372 -23.137 11.002 1.00 25.48 44 GLY B CA 1
ATOM 2036 C C . GLY B 1 44 ? -3.383 -23.002 12.126 1.00 22.96 44 GLY B C 1
ATOM 2037 O O . GLY B 1 44 ? -4.436 -23.649 12.091 1.00 25.39 44 GLY B O 1
ATOM 2038 N N . ILE B 1 45 ? -3.064 -22.188 13.123 1.00 23.71 45 ILE B N 1
ATOM 2039 C CA . ILE B 1 45 ? -3.938 -21.973 14.261 1.00 21.41 45 ILE B CA 1
ATOM 2040 C C . ILE B 1 45 ? -4.139 -20.484 14.587 1.00 21.52 45 ILE B C 1
ATOM 2041 O O . ILE B 1 45 ? -3.177 -19.758 14.812 1.00 20.72 45 ILE B O 1
ATOM 2046 N N . ILE B 1 46 ? -5.393 -20.042 14.592 1.00 20.95 46 ILE B N 1
ATOM 2047 C CA . ILE B 1 46 ? -5.735 -18.661 14.941 1.00 21.24 46 ILE B CA 1
ATOM 2048 C C . ILE B 1 46 ? -6.137 -18.722 16.401 1.00 21.66 46 ILE B C 1
ATOM 2049 O O . ILE B 1 46 ? -7.009 -19.512 16.762 1.00 22.76 46 ILE B O 1
ATOM 2054 N N . SER B 1 47 ? -5.503 -17.909 17.240 1.00 20.99 47 SER B N 1
ATOM 2055 C CA . SER B 1 47 ? -5.832 -17.924 18.659 1.00 22.61 47 SER B CA 1
ATOM 2056 C C . SER B 1 47 ? -6.162 -16.537 19.152 1.00 22.29 47 SER B C 1
ATOM 2057 O O . SER B 1 47 ? -5.259 -15.737 19.470 1.00 22.02 47 SER B O 1
ATOM 2060 N N . PRO B 1 48 ? -7.469 -16.217 19.198 1.00 22.10 48 PRO B N 1
ATOM 2061 C CA . PRO B 1 48 ? -7.954 -14.914 19.650 1.00 22.20 48 PRO B CA 1
ATOM 2062 C C . PRO B 1 48 ? -7.578 -14.630 21.098 1.00 24.83 48 PRO B C 1
ATOM 2063 O O . PRO B 1 48 ? -7.636 -15.516 21.974 1.00 22.82 48 PRO B O 1
ATOM 2067 N N . VAL B 1 49 ? -7.207 -13.385 21.351 1.00 22.62 49 VAL B N 1
ATOM 2068 C CA . VAL B 1 49 ? -6.797 -12.991 22.679 1.00 23.79 49 VAL B CA 1
ATOM 2069 C C . VAL B 1 49 ? -7.982 -13.003 23.641 1.00 26.00 49 VAL B C 1
ATOM 2070 O O . VAL B 1 49 ? -9.142 -12.862 23.236 1.00 23.81 49 VAL B O 1
ATOM 2074 N N . ASN B 1 50 ? -7.666 -13.194 24.917 1.00 27.03 50 ASN B N 1
ATOM 2075 C CA . ASN B 1 50 ? -8.663 -13.231 25.984 1.00 29.46 50 ASN B CA 1
ATOM 2076 C C . ASN B 1 50 ? -9.274 -11.849 26.199 1.00 29.69 50 ASN B C 1
ATOM 2077 O O . ASN B 1 50 ? -8.624 -10.826 25.962 1.00 29.03 50 ASN B O 1
ATOM 2082 N N . ASP B 1 51 ? -10.522 -11.805 26.654 1.00 30.13 51 ASP B N 1
ATOM 2083 C CA . ASP B 1 51 ? -11.183 -10.518 26.872 1.00 31.85 51 ASP B CA 1
ATOM 2084 C C . ASP B 1 51 ? -10.566 -9.593 27.924 1.00 31.98 51 ASP B C 1
ATOM 2085 O O . ASP B 1 51 ? -10.793 -8.380 27.897 1.00 32.89 51 ASP B O 1
ATOM 2090 N N . THR B 1 52 ? -9.791 -10.136 28.853 1.00 34.48 52 THR B N 1
ATOM 2091 C CA . THR B 1 52 ? -9.187 -9.282 29.879 1.00 36.52 52 THR B CA 1
ATOM 2092 C C . THR B 1 52 ? -8.012 -8.461 29.354 1.00 39.39 52 THR B C 1
ATOM 2093 O O . THR B 1 52 ? -7.504 -7.567 30.039 1.00 38.06 52 THR B O 1
ATOM 2097 N N . TYR B 1 53 ? -7.587 -8.749 28.127 1.00 40.93 53 TYR B N 1
ATOM 2098 C CA . TYR B 1 53 ? -6.456 -8.033 27.545 1.00 43.66 53 TYR B CA 1
ATOM 2099 C C . TYR B 1 53 ? -6.758 -6.599 27.123 1.00 46.08 53 TYR B C 1
ATOM 2100 O O . TYR B 1 53 ? -7.879 -6.275 26.729 1.00 46.84 53 TYR B O 1
ATOM 2109 N N . GLY B 1 54 ? -5.740 -5.751 27.236 1.00 48.90 54 GLY B N 1
ATOM 2110 C CA . GLY B 1 54 ? -5.819 -4.366 26.803 1.00 53.15 54 GLY B CA 1
ATOM 2111 C C . GLY B 1 54 ? -6.710 -3.310 27.432 1.00 55.85 54 GLY B C 1
ATOM 2112 O O . GLY B 1 54 ? -7.429 -3.546 28.409 1.00 55.80 54 GLY B O 1
ATOM 2113 N N . LYS B 1 55 ? -6.618 -2.120 26.835 1.00 58.38 55 LYS B N 1
ATOM 2114 C CA . LYS B 1 55 ? -7.368 -0.924 27.231 1.00 61.16 55 LYS B CA 1
ATOM 2115 C C . LYS B 1 55 ? -8.402 -0.647 26.144 1.00 62.17 55 LYS B C 1
ATOM 2116 O O . LYS B 1 55 ? -9.053 0.402 26.133 1.00 63.20 55 LYS B O 1
ATOM 2122 N N . LYS B 1 56 ? -8.532 -1.589 25.218 1.00 62.54 56 LYS B N 1
ATOM 2123 C CA . LYS B 1 56 ? -9.453 -1.442 24.107 1.00 62.10 56 LYS B CA 1
ATOM 2124 C C . LYS B 1 56 ? -10.736 -2.200 24.366 1.00 60.80 56 LYS B C 1
ATOM 2125 O O . LYS B 1 56 ? -10.792 -3.105 25.208 1.00 60.96 56 LYS B O 1
ATOM 2131 N N . ASP B 1 57 ? -11.767 -1.829 23.624 1.00 58.68 57 ASP B N 1
ATOM 2132 C CA . ASP B 1 57 ? -13.049 -2.489 23.751 1.00 56.31 57 ASP B CA 1
ATOM 2133 C C . ASP B 1 57 ? -13.195 -3.480 22.607 1.00 52.87 57 ASP B C 1
ATOM 2134 O O . ASP B 1 57 ? -13.561 -3.131 21.480 1.00 53.26 57 ASP B O 1
ATOM 2139 N N . LEU B 1 58 ? -12.863 -4.723 22.929 1.00 47.76 58 LEU B N 1
ATOM 2140 C CA . LEU B 1 58 ? -12.903 -5.843 22.006 1.00 42.95 58 LEU B CA 1
ATOM 2141 C C . LEU B 1 58 ? -14.267 -6.511 22.033 1.00 39.31 58 LEU B C 1
ATOM 2142 O O . LEU B 1 58 ? -14.912 -6.555 23.077 1.00 37.03 58 LEU B O 1
ATOM 2147 N N . ALA B 1 59 ? -14.714 -7.026 20.891 1.00 35.10 59 ALA B N 1
ATOM 2148 C CA . ALA B 1 59 ? -15.980 -7.751 20.858 1.00 32.28 59 ALA B CA 1
ATOM 2149 C C . ALA B 1 59 ? -15.736 -8.959 21.779 1.00 31.24 59 ALA B C 1
ATOM 2150 O O . ALA B 1 59 ? -14.589 -9.374 21.960 1.00 29.15 59 ALA B O 1
ATOM 2152 N N . ALA B 1 60 ? -16.796 -9.521 22.356 1.00 29.10 60 ALA B N 1
ATOM 2153 C CA . ALA B 1 60 ? -16.621 -10.673 23.249 1.00 28.69 60 ALA B CA 1
ATOM 2154 C C . ALA B 1 60 ? -15.891 -11.793 22.526 1.00 26.51 60 ALA B C 1
ATOM 2155 O O . ALA B 1 60 ? -16.114 -12.046 21.333 1.00 25.79 60 ALA B O 1
ATOM 2157 N N . SER B 1 61 ? -15.026 -12.480 23.260 1.00 26.15 61 SER B N 1
ATOM 2158 C CA . SER B 1 61 ? -14.250 -13.563 22.684 1.00 26.97 61 SER B CA 1
ATOM 2159 C C . SER B 1 61 ? -15.062 -14.627 21.942 1.00 26.82 61 SER B C 1
ATOM 2160 O O . SER B 1 61 ? -14.624 -15.105 20.888 1.00 25.81 61 SER B O 1
ATOM 2163 N N . HIS B 1 62 ? -16.238 -15.011 22.455 1.00 26.29 62 HIS B N 1
ATOM 2164 C CA . HIS B 1 62 ? -16.984 -16.066 21.763 1.00 25.52 62 HIS B CA 1
ATOM 2165 C C . HIS B 1 62 ? -17.366 -15.585 20.372 1.00 22.58 62 HIS B C 1
ATOM 2166 O O . HIS B 1 62 ? -17.467 -16.366 19.431 1.00 22.09 62 HIS B O 1
ATOM 2173 N N . HIS B 1 63 ? -17.563 -14.284 20.244 1.00 22.23 63 HIS B N 1
ATOM 2174 C CA . HIS B 1 63 ? -17.900 -13.722 18.949 1.00 21.52 63 HIS B CA 1
ATOM 2175 C C . HIS B 1 63 ? -16.670 -13.727 18.041 1.00 19.81 63 HIS B C 1
ATOM 2176 O O . HIS B 1 63 ? -16.761 -14.027 16.863 1.00 20.86 63 HIS B O 1
ATOM 2183 N N . ARG B 1 64 ? -15.525 -13.366 18.591 1.00 20.39 64 ARG B N 1
ATOM 2184 C CA . ARG B 1 64 ? -14.326 -13.317 17.749 1.00 21.64 64 ARG B CA 1
ATOM 2185 C C . ARG B 1 64 ? -13.930 -14.702 17.298 1.00 21.85 64 ARG B C 1
ATOM 2186 O O . ARG B 1 64 ? -13.455 -14.882 16.176 1.00 21.06 64 ARG B O 1
ATOM 2194 N N . VAL B 1 65 ? -14.145 -15.684 18.175 1.00 20.91 65 VAL B N 1
ATOM 2195 C CA . VAL B 1 65 ? -13.848 -17.071 17.843 1.00 20.06 65 VAL B CA 1
ATOM 2196 C C . VAL B 1 65 ? -14.818 -17.554 16.757 1.00 18.53 65 VAL B C 1
ATOM 2197 O O . VAL B 1 65 ? -14.414 -18.228 15.804 1.00 19.75 65 VAL B O 1
ATOM 2201 N N . ALA B 1 66 ? -16.096 -17.208 16.892 1.00 19.33 66 ALA B N 1
ATOM 2202 C CA . ALA B 1 66 ? -17.111 -17.608 15.905 1.00 18.62 66 ALA B CA 1
ATOM 2203 C C . ALA B 1 66 ? -16.816 -17.022 14.522 1.00 19.34 66 ALA B C 1
ATOM 2204 O O . ALA B 1 66 ? -16.974 -17.695 13.498 1.00 19.45 66 ALA B O 1
ATOM 2206 N N . MET B 1 67 ? -16.430 -15.745 14.487 1.00 18.75 67 MET B N 1
ATOM 2207 C CA . MET B 1 67 ? -16.117 -15.127 13.196 1.00 19.55 67 MET B CA 1
ATOM 2208 C C . MET B 1 67 ? -14.900 -15.779 12.563 1.00 16.80 67 MET B C 1
ATOM 2209 O O . MET B 1 67 ? -14.875 -16.010 11.361 1.00 20.98 67 MET B O 1
ATOM 2214 N N . ALA B 1 68 ? -13.890 -16.084 13.368 1.00 17.14 68 ALA B N 1
ATOM 2215 C CA . ALA B 1 68 ? -12.690 -16.714 12.830 1.00 18.79 68 ALA B CA 1
ATOM 2216 C C . ALA B 1 68 ? -13.048 -18.075 12.247 1.00 19.71 68 ALA B C 1
ATOM 2217 O O . ALA B 1 68 ? -12.601 -18.444 11.157 1.00 21.48 68 ALA B O 1
ATOM 2219 N N . ARG B 1 69 ? -13.883 -18.825 12.957 1.00 21.24 69 ARG B N 1
ATOM 2220 C CA . ARG B 1 69 ? -14.280 -20.143 12.461 1.00 21.07 69 ARG B CA 1
ATOM 2221 C C . ARG B 1 69 ? -15.009 -19.973 11.114 1.00 20.52 69 ARG B C 1
ATOM 2222 O O . ARG B 1 69 ? -14.786 -20.725 10.148 1.00 21.19 69 ARG B O 1
ATOM 2230 N N . LEU B 1 70 ? -15.895 -18.983 11.046 1.00 20.13 70 LEU B N 1
ATOM 2231 C CA . LEU B 1 70 ? -16.628 -18.740 9.802 1.00 19.85 70 LEU B CA 1
ATOM 2232 C C . LEU B 1 70 ? -15.655 -18.389 8.699 1.00 19.92 70 LEU B C 1
ATOM 2233 O O . LEU B 1 70 ? -15.750 -18.903 7.580 1.00 19.27 70 LEU B O 1
ATOM 2238 N N . ALA B 1 71 ? -14.713 -17.509 9.015 1.00 20.26 71 ALA B N 1
ATOM 2239 C CA . ALA B 1 71 ? -13.716 -17.105 8.027 1.00 21.77 71 ALA B CA 1
ATOM 2240 C C . ALA B 1 71 ? -12.921 -18.294 7.519 1.00 24.32 71 ALA B C 1
ATOM 2241 O O . ALA B 1 71 ? -12.526 -18.350 6.348 1.00 25.12 71 ALA B O 1
ATOM 2243 N N . LEU B 1 72 ? -12.692 -19.256 8.413 1.00 25.09 72 LEU B N 1
ATOM 2244 C CA . LEU B 1 72 ? -11.876 -20.416 8.080 1.00 26.17 72 LEU B CA 1
ATOM 2245 C C . LEU B 1 72 ? -12.592 -21.642 7.518 1.00 27.69 72 LEU B C 1
ATOM 2246 O O . LEU B 1 72 ? -11.950 -22.658 7.217 1.00 26.98 72 LEU B O 1
ATOM 2251 N N . GLN B 1 73 ? -13.906 -21.560 7.346 1.00 28.52 73 GLN B N 1
ATOM 2252 C CA . GLN B 1 73 ? -14.643 -22.703 6.818 1.00 29.92 73 GLN B CA 1
ATOM 2253 C C . GLN B 1 73 ? -14.114 -23.129 5.460 1.00 30.30 73 GLN B C 1
ATOM 2254 O O . GLN B 1 73 ? -14.118 -24.323 5.148 1.00 29.96 73 GLN B O 1
ATOM 2260 N N . THR B 1 74 ? -13.644 -22.168 4.658 1.00 28.87 74 THR B N 1
ATOM 2261 C CA . THR B 1 74 ? -13.107 -22.482 3.337 1.00 30.80 74 THR B CA 1
ATOM 2262 C C . THR B 1 74 ? -11.625 -22.867 3.349 1.00 29.38 74 THR B C 1
ATOM 2263 O O . THR B 1 74 ? -11.035 -23.124 2.301 1.00 31.24 74 THR B O 1
ATOM 2267 N N . SER B 1 75 ? -11.016 -22.917 4.525 1.00 26.26 75 SER B N 1
ATOM 2268 C CA . SER B 1 75 ? -9.608 -23.296 4.602 1.00 26.43 75 SER B CA 1
ATOM 2269 C C . SER B 1 75 ? -9.498 -24.771 4.921 1.00 27.26 75 SER B C 1
ATOM 2270 O O . SER B 1 75 ? -10.239 -25.265 5.766 1.00 28.21 75 SER B O 1
ATOM 2273 N N . ASP B 1 76 ? -8.595 -25.482 4.260 1.00 27.50 76 ASP B N 1
ATOM 2274 C CA . ASP B 1 76 ? -8.440 -26.897 4.584 1.00 30.58 76 ASP B CA 1
ATOM 2275 C C . ASP B 1 76 ? -7.237 -27.152 5.494 1.00 30.19 76 ASP B C 1
ATOM 2276 O O . ASP B 1 76 ? -6.897 -28.307 5.754 1.00 30.08 76 ASP B O 1
ATOM 2281 N N . TRP B 1 77 ? -6.598 -26.090 6.000 1.00 28.63 77 TRP B N 1
ATOM 2282 C CA . TRP B 1 77 ? -5.451 -26.280 6.890 1.00 25.97 77 TRP B CA 1
ATOM 2283 C C . TRP B 1 77 ? -5.333 -25.324 8.089 1.00 25.30 77 TRP B C 1
ATOM 2284 O O . TRP B 1 77 ? -4.512 -25.536 9.004 1.00 24.57 77 TRP B O 1
ATOM 2295 N N . ILE B 1 78 ? -6.141 -24.273 8.099 1.00 24.49 78 ILE B N 1
ATOM 2296 C CA . ILE B 1 78 ? -6.091 -23.302 9.185 1.00 23.15 78 ILE B CA 1
ATOM 2297 C C . ILE B 1 78 ? -7.364 -23.403 10.022 1.00 24.01 78 ILE B C 1
ATOM 2298 O O . ILE B 1 78 ? -8.468 -23.437 9.455 1.00 23.44 78 ILE B O 1
ATOM 2303 N N . ARG B 1 79 ? -7.209 -23.454 11.346 1.00 22.89 79 ARG B N 1
ATOM 2304 C CA . ARG B 1 79 ? -8.347 -23.575 12.261 1.00 25.39 79 ARG B CA 1
ATOM 2305 C C . ARG B 1 79 ? -8.214 -22.618 13.439 1.00 24.06 79 ARG B C 1
ATOM 2306 O O . ARG B 1 79 ? -7.112 -22.168 13.750 1.00 22.94 79 ARG B O 1
ATOM 2314 N N . VAL B 1 80 ? -9.334 -22.311 14.094 1.00 22.84 80 VAL B N 1
ATOM 2315 C CA . VAL B 1 80 ? -9.282 -21.440 15.256 1.00 24.37 80 VAL B CA 1
ATOM 2316 C C . VAL B 1 80 ? -9.248 -22.318 16.494 1.00 27.10 80 VAL B C 1
ATOM 2317 O O . VAL B 1 80 ? -9.871 -23.381 16.507 1.00 26.31 80 VAL B O 1
ATOM 2321 N N . ASP B 1 81 ? -8.492 -21.909 17.505 1.00 25.97 81 ASP B N 1
ATOM 2322 C CA . ASP B 1 81 ? -8.441 -22.677 18.758 1.00 26.41 81 ASP B CA 1
ATOM 2323 C C . ASP B 1 81 ? -8.774 -21.692 19.865 1.00 25.15 81 ASP B C 1
ATOM 2324 O O . ASP B 1 81 ? -8.002 -20.796 20.166 1.00 24.97 81 ASP B O 1
ATOM 2329 N N . PRO B 1 82 ? -9.959 -21.833 20.468 1.00 24.70 82 PRO B N 1
ATOM 2330 C CA . PRO B 1 82 ? -10.424 -20.953 21.539 1.00 23.87 82 PRO B CA 1
ATOM 2331 C C . PRO B 1 82 ? -9.751 -21.036 22.898 1.00 24.75 82 PRO B C 1
ATOM 2332 O O . PRO B 1 82 ? -10.028 -20.208 23.778 1.00 26.15 82 PRO B O 1
ATOM 2336 N N . TRP B 1 83 ? -8.859 -22.002 23.082 1.00 26.69 83 TRP B N 1
ATOM 2337 C CA . TRP B 1 83 ? -8.234 -22.175 24.401 1.00 27.47 83 TRP B CA 1
ATOM 2338 C C . TRP B 1 83 ? -7.808 -20.897 25.085 1.00 27.74 83 TRP B C 1
ATOM 2339 O O . TRP B 1 83 ? -8.240 -20.596 26.203 1.00 24.74 83 TRP B O 1
ATOM 2350 N N . GLU B 1 84 ? -6.936 -20.138 24.425 1.00 27.32 84 GLU B N 1
ATOM 2351 C CA . GLU B 1 84 ? -6.445 -18.898 24.995 1.00 26.03 84 GLU B CA 1
ATOM 2352 C C . GLU B 1 84 ? -7.546 -17.960 25.461 1.00 27.59 84 GLU B C 1
ATOM 2353 O O . GLU B 1 84 ? -7.450 -17.367 26.541 1.00 29.36 84 GLU B O 1
ATOM 2359 N N . SER B 1 85 ? -8.580 -17.808 24.641 1.00 27.74 85 SER B N 1
ATOM 2360 C CA . SER B 1 85 ? -9.683 -16.920 24.994 1.00 28.09 85 SER B CA 1
ATOM 2361 C C . SER B 1 85 ? -10.567 -17.523 26.081 1.00 29.40 85 SER B C 1
ATOM 2362 O O . SER B 1 85 ? -11.296 -16.800 26.750 1.00 28.39 85 SER B O 1
ATOM 2365 N N . GLU B 1 86 ? -10.499 -18.837 26.265 1.00 30.93 86 GLU B N 1
ATOM 2366 C CA . GLU B 1 86 ? -11.323 -19.461 27.298 1.00 33.71 86 GLU B CA 1
ATOM 2367 C C . GLU B 1 86 ? -10.656 -19.495 28.675 1.00 35.54 86 GLU B C 1
ATOM 2368 O O . GLU B 1 86 ? -11.290 -19.861 29.674 1.00 35.10 86 GLU B O 1
ATOM 2374 N N . GLN B 1 87 ? -9.386 -19.108 28.744 1.00 36.24 87 GLN B N 1
ATOM 2375 C CA . GLN B 1 87 ? -8.702 -19.083 30.034 1.00 37.62 87 GLN B CA 1
ATOM 2376 C C . GLN B 1 87 ? -9.301 -17.967 30.872 1.00 38.79 87 GLN B C 1
ATOM 2377 O O . GLN B 1 87 ? -9.928 -17.057 30.340 1.00 40.34 87 GLN B O 1
ATOM 2383 N N . ALA B 1 88 ? -9.113 -18.025 32.186 1.00 38.34 88 ALA B N 1
ATOM 2384 C CA . ALA B 1 88 ? -9.685 -17.001 33.048 1.00 37.82 88 ALA B CA 1
ATOM 2385 C C . ALA B 1 88 ? -9.134 -15.627 32.737 1.00 38.21 88 ALA B C 1
ATOM 2386 O O . ALA B 1 88 ? -9.861 -14.639 32.767 1.00 37.44 88 ALA B O 1
ATOM 2388 N N . GLN B 1 89 ? -7.845 -15.562 32.431 1.00 38.09 89 GLN B N 1
ATOM 2389 C CA . GLN B 1 89 ? -7.229 -14.279 32.149 1.00 39.62 89 GLN B CA 1
ATOM 2390 C C . GLN B 1 89 ? -6.256 -14.278 30.977 1.00 37.46 89 GLN B C 1
ATOM 2391 O O . GLN B 1 89 ? -5.877 -15.329 30.464 1.00 35.10 89 GLN B O 1
ATOM 2397 N N . TRP B 1 90 ? -5.877 -13.072 30.566 1.00 36.87 90 TRP B N 1
ATOM 2398 C CA . TRP B 1 90 ? -4.903 -12.879 29.500 1.00 35.20 90 TRP B CA 1
ATOM 2399 C C . TRP B 1 90 ? -3.648 -13.673 29.877 1.00 35.61 90 TRP B C 1
ATOM 2400 O O . TRP B 1 90 ? -3.408 -13.953 31.054 1.00 35.91 90 TRP B O 1
ATOM 2411 N N . MET B 1 91 ? -2.850 -14.022 28.875 1.00 34.88 91 MET B N 1
ATOM 2412 C CA . MET B 1 91 ? -1.635 -14.797 29.074 1.00 34.02 91 MET B CA 1
ATOM 2413 C C . MET B 1 91 ? -0.595 -14.299 28.109 1.00 31.88 91 MET B C 1
ATOM 2414 O O . MET B 1 91 ? -0.914 -14.061 26.939 1.00 29.22 91 MET B O 1
ATOM 2419 N N . GLU B 1 92 ? 0.644 -14.174 28.573 1.00 29.43 92 GLU B N 1
ATOM 2420 C CA . GLU B 1 92 ? 1.703 -13.733 27.688 1.00 29.29 92 GLU B CA 1
ATOM 2421 C C . GLU B 1 92 ? 1.747 -14.776 26.586 1.00 27.20 92 GLU B C 1
ATOM 2422 O O . GLU B 1 92 ? 1.428 -15.940 26.814 1.00 26.07 92 GLU B O 1
ATOM 2428 N N . THR B 1 93 ? 2.157 -14.356 25.395 1.00 25.20 93 THR B N 1
ATOM 2429 C CA . THR B 1 93 ? 2.177 -15.232 24.237 1.00 23.59 93 THR B CA 1
ATOM 2430 C C . THR B 1 93 ? 3.065 -16.474 24.356 1.00 23.53 93 THR B C 1
ATOM 2431 O O . THR B 1 93 ? 2.731 -17.534 23.829 1.00 25.03 93 THR B O 1
ATOM 2435 N N . VAL B 1 94 ? 4.179 -16.371 25.053 1.00 23.15 94 VAL B N 1
ATOM 2436 C CA . VAL B 1 94 ? 5.033 -17.540 25.174 1.00 25.80 94 VAL B CA 1
ATOM 2437 C C . VAL B 1 94 ? 4.291 -18.668 25.878 1.00 26.94 94 VAL B C 1
ATOM 2438 O O . VAL B 1 94 ? 4.533 -19.837 25.604 1.00 28.05 94 VAL B O 1
ATOM 2442 N N . LYS B 1 95 ? 3.380 -18.321 26.781 1.00 26.55 95 LYS B N 1
ATOM 2443 C CA . LYS B 1 95 ? 2.635 -19.348 27.476 1.00 28.83 95 LYS B CA 1
ATOM 2444 C C . LYS B 1 95 ? 1.621 -20.011 26.554 1.00 28.79 95 LYS B C 1
ATOM 2445 O O . LYS B 1 95 ? 1.272 -21.172 26.739 1.00 26.10 95 LYS B O 1
ATOM 2451 N N . VAL B 1 96 ? 1.151 -19.288 25.540 1.00 26.24 96 VAL B N 1
ATOM 2452 C CA . VAL B 1 96 ? 0.206 -19.902 24.620 1.00 24.72 96 VAL B CA 1
ATOM 2453 C C . VAL B 1 96 ? 0.964 -20.839 23.716 1.00 24.56 96 VAL B C 1
ATOM 2454 O O . VAL B 1 96 ? 0.444 -21.878 23.299 1.00 26.19 96 VAL B O 1
ATOM 2458 N N . LEU B 1 97 ? 2.196 -20.463 23.383 1.00 24.64 97 LEU B N 1
ATOM 2459 C CA . LEU B 1 97 ? 3.036 -21.313 22.561 1.00 24.28 97 LEU B CA 1
ATOM 2460 C C . LEU B 1 97 ? 3.342 -22.612 23.333 1.00 25.42 97 LEU B C 1
ATOM 2461 O O . LEU B 1 97 ? 3.278 -23.709 22.778 1.00 23.86 97 LEU B O 1
ATOM 2466 N N . ARG B 1 98 ? 3.658 -22.469 24.614 1.00 26.52 98 ARG B N 1
ATOM 2467 C CA . ARG B 1 98 ? 3.967 -23.645 25.439 1.00 29.85 98 ARG B CA 1
ATOM 2468 C C . ARG B 1 98 ? 2.773 -24.585 25.454 1.00 29.92 98 ARG B C 1
ATOM 2469 O O . ARG B 1 98 ? 2.909 -25.795 25.250 1.00 29.80 98 ARG B O 1
ATOM 2477 N N . HIS B 1 99 ? 1.598 -24.027 25.704 1.00 30.72 99 HIS B N 1
ATOM 2478 C CA . HIS B 1 99 ? 0.393 -24.834 25.746 1.00 32.12 99 HIS B CA 1
ATOM 2479 C C . HIS B 1 99 ? 0.180 -25.604 24.444 1.00 31.97 99 HIS B C 1
ATOM 2480 O O . HIS B 1 99 ? -0.046 -26.824 24.446 1.00 29.15 99 HIS B O 1
ATOM 2487 N N . HIS B 1 100 ? 0.254 -24.911 23.313 1.00 31.20 100 HIS B N 1
ATOM 2488 C CA . HIS B 1 100 ? 0.038 -25.610 22.052 1.00 32.71 100 HIS B CA 1
ATOM 2489 C C . HIS B 1 100 ? 1.139 -26.605 21.702 1.00 34.07 100 HIS B C 1
ATOM 2490 O O . HIS B 1 100 ? 0.893 -27.615 21.036 1.00 33.75 100 HIS B O 1
ATOM 2497 N N . HIS B 1 101 ? 2.350 -26.326 22.160 1.00 35.61 101 HIS B N 1
ATOM 2498 C CA . HIS B 1 101 ? 3.469 -27.222 21.914 1.00 38.47 101 HIS B CA 1
ATOM 2499 C C . HIS B 1 101 ? 3.152 -28.553 22.605 1.00 40.54 101 HIS B C 1
ATOM 2500 O O . HIS B 1 101 ? 3.313 -29.630 22.018 1.00 39.18 101 HIS B O 1
ATOM 2507 N N . SER B 1 102 ? 2.697 -28.461 23.851 1.00 42.02 102 SER B N 1
ATOM 2508 C CA . SER B 1 102 ? 2.341 -29.643 24.631 1.00 46.13 102 SER B CA 1
ATOM 2509 C C . SER B 1 102 ? 1.260 -30.435 23.918 1.00 48.21 102 SER B C 1
ATOM 2510 O O . SER B 1 102 ? 1.394 -31.648 23.738 1.00 49.32 102 SER B O 1
ATOM 2513 N N . LYS B 1 103 ? 0.187 -29.755 23.514 1.00 50.39 103 LYS B N 1
ATOM 2514 C CA . LYS B 1 103 ? -0.903 -30.418 22.806 1.00 52.65 103 LYS B CA 1
ATOM 2515 C C . LYS B 1 103 ? -0.379 -31.242 21.645 1.00 54.54 103 LYS B C 1
ATOM 2516 O O . LYS B 1 103 ? -0.884 -32.332 21.378 1.00 54.47 103 LYS B O 1
ATOM 2522 N N . LEU B 1 104 ? 0.630 -30.723 20.952 1.00 56.55 104 LEU B N 1
ATOM 2523 C CA . LEU B 1 104 ? 1.213 -31.444 19.825 1.00 59.11 104 LEU B CA 1
ATOM 2524 C C . LEU B 1 104 ? 1.751 -32.792 20.274 1.00 61.16 104 LEU B C 1
ATOM 2525 O O . LEU B 1 104 ? 1.829 -33.739 19.486 1.00 61.18 104 LEU B O 1
ATOM 2530 N N . LEU B 1 105 ? 2.133 -32.860 21.545 1.00 63.58 105 LEU B N 1
ATOM 2531 C CA . LEU B 1 105 ? 2.664 -34.081 22.134 1.00 65.67 105 LEU B CA 1
ATOM 2532 C C . LEU B 1 105 ? 1.518 -34.947 22.660 1.00 67.01 105 LEU B C 1
ATOM 2533 O O . LEU B 1 105 ? 1.607 -36.177 22.658 1.00 67.84 105 LEU B O 1
ATOM 2538 N N . ARG B 1 106 ? 0.444 -34.292 23.101 1.00 67.81 106 ARG B N 1
ATOM 2539 C CA . ARG B 1 106 ? -0.740 -34.958 23.651 1.00 68.58 106 ARG B CA 1
ATOM 2540 C C . ARG B 1 106 ? -0.474 -35.464 25.068 1.00 69.29 106 ARG B C 1
ATOM 2541 O O . ARG B 1 106 ? -0.500 -34.693 26.031 1.00 69.87 106 ARG B O 1
ATOM 2549 N N . VAL B 1 127 ? 8.180 -34.937 15.876 1.00 51.76 127 VAL B N 1
ATOM 2550 C CA . VAL B 1 127 ? 7.202 -33.926 16.275 1.00 51.82 127 VAL B CA 1
ATOM 2551 C C . VAL B 1 127 ? 7.324 -32.690 15.383 1.00 50.28 127 VAL B C 1
ATOM 2552 O O . VAL B 1 127 ? 8.419 -32.339 14.933 1.00 50.47 127 VAL B O 1
ATOM 2556 N N . PRO B 1 128 ? 6.198 -32.011 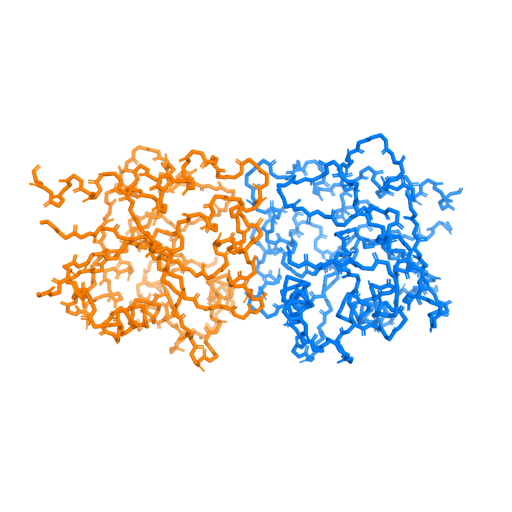15.108 1.00 49.46 128 PRO B N 1
ATOM 2557 C CA . PRO B 1 128 ? 6.264 -30.817 14.254 1.00 47.66 128 PRO B CA 1
ATOM 2558 C C . PRO B 1 128 ? 6.773 -29.624 15.052 1.00 46.00 128 PRO B C 1
ATOM 2559 O O . PRO B 1 128 ? 6.538 -29.543 16.257 1.00 45.97 128 PRO B O 1
ATOM 2563 N N . GLU B 1 129 ? 7.466 -28.700 14.392 1.00 43.43 129 GLU B N 1
ATOM 2564 C CA . GLU B 1 129 ? 7.948 -27.516 15.089 1.00 40.86 129 GLU B CA 1
ATOM 2565 C C . GLU B 1 129 ? 6.828 -26.488 15.119 1.00 38.09 129 GLU B C 1
ATOM 2566 O O . GLU B 1 129 ? 6.121 -26.297 14.122 1.00 38.51 129 GLU B O 1
ATOM 2572 N N . LEU B 1 130 ? 6.675 -25.830 16.260 1.00 34.01 130 LEU B N 1
ATOM 2573 C CA . LEU B 1 130 ? 5.642 -24.819 16.429 1.00 31.32 130 LEU B CA 1
ATOM 2574 C C . LEU B 1 130 ? 6.294 -23.454 16.281 1.00 29.89 130 LEU B C 1
ATOM 2575 O O . LEU B 1 130 ? 7.267 -23.153 16.972 1.00 27.92 130 LEU B O 1
ATOM 2580 N N . LYS B 1 131 ? 5.766 -22.639 15.368 1.00 27.91 131 LYS B N 1
ATOM 2581 C CA . LYS B 1 131 ? 6.311 -21.310 15.139 1.00 25.73 131 LYS B CA 1
ATOM 2582 C C . LYS B 1 131 ? 5.248 -20.221 15.243 1.00 26.02 131 LYS B C 1
ATOM 2583 O O . LYS B 1 131 ? 4.104 -20.401 14.811 1.00 23.50 131 LYS B O 1
ATOM 2589 N N . LEU B 1 132 ? 5.634 -19.087 15.816 1.00 24.68 132 LEU B N 1
ATOM 2590 C CA . LEU B 1 132 ? 4.695 -17.985 15.988 1.00 24.57 132 LEU B CA 1
ATOM 2591 C C . LEU B 1 132 ? 4.655 -17.205 14.681 1.00 23.99 132 LEU B C 1
ATOM 2592 O O . LEU B 1 132 ? 5.699 -16.856 14.123 1.00 22.26 132 LEU B O 1
ATOM 2597 N N . LEU B 1 133 ? 3.439 -16.931 14.208 1.00 23.25 133 LEU B N 1
ATOM 2598 C CA . LEU B 1 133 ? 3.255 -16.201 12.961 1.00 21.63 133 LEU B CA 1
ATOM 2599 C C . LEU B 1 133 ? 2.811 -14.775 13.253 1.00 23.31 133 LEU B C 1
ATOM 2600 O O . LEU B 1 133 ? 1.811 -14.544 13.958 1.00 22.10 133 LEU B O 1
ATOM 2605 N N . CYS B 1 134 ? 3.547 -13.801 12.732 1.00 23.84 134 CYS B N 1
ATOM 2606 C CA . CYS B 1 134 ? 3.144 -12.421 12.980 1.00 25.96 134 CYS B CA 1
ATOM 2607 C C . CYS B 1 134 ? 3.596 -11.468 11.888 1.00 25.58 134 CYS B C 1
ATOM 2608 O O . CYS B 1 134 ? 4.432 -11.808 11.065 1.00 24.83 134 CYS B O 1
ATOM 2611 N N . GLY B 1 135 ? 3.038 -10.265 11.901 1.00 24.01 135 GLY B N 1
ATOM 2612 C CA . GLY B 1 135 ? 3.444 -9.273 10.924 1.00 23.82 135 GLY B CA 1
ATOM 2613 C C . GLY B 1 135 ? 4.734 -8.628 11.395 1.00 24.05 135 GLY B C 1
ATOM 2614 O O . GLY B 1 135 ? 5.070 -8.696 12.593 1.00 22.01 135 GLY B O 1
ATOM 2615 N N . ALA B 1 136 ? 5.476 -8.015 10.474 1.00 24.18 136 ALA B N 1
ATOM 2616 C CA . ALA B 1 136 ? 6.729 -7.355 10.848 1.00 26.38 136 ALA B CA 1
ATOM 2617 C C . ALA B 1 136 ? 6.490 -6.323 11.949 1.00 26.53 136 ALA B C 1
ATOM 2618 O O . ALA B 1 136 ? 7.390 -6.018 12.731 1.00 27.97 136 ALA B O 1
ATOM 2620 N N . ASP B 1 137 ? 5.280 -5.792 12.016 1.00 28.55 137 ASP B N 1
ATOM 2621 C CA . ASP B 1 137 ? 4.957 -4.804 13.039 1.00 29.57 137 ASP B CA 1
ATOM 2622 C C . ASP B 1 137 ? 5.180 -5.343 14.455 1.00 30.97 137 ASP B C 1
ATOM 2623 O O . ASP B 1 137 ? 5.467 -4.586 15.380 1.00 29.84 137 ASP B O 1
ATOM 2628 N N . VAL B 1 138 ? 5.067 -6.652 14.622 1.00 29.32 138 VAL B N 1
ATOM 2629 C CA . VAL B 1 138 ? 5.258 -7.219 15.946 1.00 28.98 138 VAL B CA 1
ATOM 2630 C C . VAL B 1 138 ? 6.710 -7.115 16.381 1.00 28.63 138 VAL B C 1
ATOM 2631 O O . VAL B 1 138 ? 6.976 -6.809 17.543 1.00 28.05 138 VAL B O 1
ATOM 2635 N N . LEU B 1 139 ? 7.656 -7.332 15.460 1.00 26.60 139 LEU B N 1
ATOM 2636 C CA . LEU B 1 139 ? 9.063 -7.242 15.830 1.00 28.19 139 LEU B CA 1
ATOM 2637 C C . LEU B 1 139 ? 9.336 -5.859 16.384 1.00 26.65 139 LEU B C 1
ATOM 2638 O O . LEU B 1 139 ? 10.165 -5.685 17.261 1.00 28.13 139 LEU B O 1
ATOM 2643 N N . LYS B 1 140 ? 8.651 -4.857 15.858 1.00 27.51 140 LYS B N 1
ATOM 2644 C CA . LYS B 1 140 ? 8.879 -3.530 16.370 1.00 26.99 140 LYS B CA 1
ATOM 2645 C C . LYS B 1 140 ? 8.343 -3.400 17.798 1.00 25.94 140 LYS B C 1
ATOM 2646 O O . LYS B 1 140 ? 8.907 -2.684 18.595 1.00 26.83 140 LYS B O 1
ATOM 2652 N N . THR B 1 141 ? 7.257 -4.092 18.124 1.00 26.56 141 THR B N 1
ATOM 2653 C CA . THR B 1 141 ? 6.708 -3.990 19.474 1.00 26.36 141 THR B CA 1
ATOM 2654 C C . THR B 1 141 ? 7.666 -4.618 20.508 1.00 25.71 141 THR B C 1
ATOM 2655 O O . THR B 1 141 ? 7.635 -4.255 21.687 1.00 24.83 141 THR B O 1
ATOM 2659 N N . PHE B 1 142 ? 8.522 -5.545 20.068 1.00 26.13 142 PHE B N 1
ATOM 2660 C CA . PHE B 1 142 ? 9.508 -6.158 20.975 1.00 26.57 142 PHE B CA 1
ATOM 2661 C C . PHE B 1 142 ? 10.415 -5.082 21.575 1.00 26.46 142 PHE B C 1
ATOM 2662 O O . PHE B 1 142 ? 11.028 -5.278 22.624 1.00 24.83 142 PHE B O 1
ATOM 2670 N N . GLN B 1 143 ? 10.518 -3.958 20.883 1.00 26.49 143 GLN B N 1
ATOM 2671 C CA . GLN B 1 143 ? 11.387 -2.866 21.327 1.00 28.40 143 GLN B CA 1
ATOM 2672 C C . GLN B 1 143 ? 10.724 -1.997 22.395 1.00 28.93 143 GLN B C 1
ATOM 2673 O O . GLN B 1 143 ? 11.401 -1.246 23.100 1.00 29.80 143 GLN B O 1
ATOM 2679 N N . THR B 1 144 ? 9.405 -2.097 22.523 1.00 29.26 144 THR B N 1
ATOM 2680 C CA . THR B 1 144 ? 8.699 -1.262 23.489 1.00 31.65 144 THR B CA 1
ATOM 2681 C C . THR B 1 144 ? 9.055 -1.606 24.926 1.00 33.05 144 THR B C 1
ATOM 2682 O O . THR B 1 144 ? 8.873 -2.730 25.382 1.00 32.20 144 THR B O 1
ATOM 2686 N N . PRO B 1 145 ? 9.561 -0.622 25.665 1.00 35.81 145 PRO B N 1
ATOM 2687 C CA . PRO B 1 145 ? 9.939 -0.848 27.060 1.00 37.20 145 PRO B CA 1
ATOM 2688 C C . PRO B 1 145 ? 8.876 -1.614 27.850 1.00 37.45 145 PRO B C 1
ATOM 2689 O O . PRO B 1 145 ? 7.681 -1.305 27.784 1.00 36.70 145 PRO B O 1
ATOM 2693 N N . ASN B 1 146 ? 9.323 -2.645 28.554 1.00 37.26 146 ASN B N 1
ATOM 2694 C CA . ASN B 1 146 ? 8.457 -3.443 29.410 1.00 38.57 146 ASN B CA 1
ATOM 2695 C C . ASN B 1 146 ? 7.342 -4.245 28.738 1.00 37.96 146 ASN B C 1
ATOM 2696 O O . ASN B 1 146 ? 6.613 -4.962 29.425 1.00 38.42 146 ASN B O 1
ATOM 2701 N N . LEU B 1 147 ? 7.189 -4.139 27.425 1.00 34.89 147 LEU B N 1
ATOM 2702 C CA . LEU B 1 147 ? 6.096 -4.857 26.772 1.00 32.52 147 LEU B CA 1
ATOM 2703 C C . LEU B 1 147 ? 6.307 -6.360 26.668 1.00 31.38 147 LEU B C 1
ATOM 2704 O O . LEU B 1 147 ? 5.388 -7.146 26.909 1.00 31.32 147 LEU B O 1
ATOM 2709 N N . TRP B 1 148 ? 7.516 -6.769 26.300 1.00 30.66 148 TRP B N 1
ATOM 2710 C CA . TRP B 1 148 ? 7.830 -8.184 26.189 1.00 29.88 148 TRP B CA 1
ATOM 2711 C C . TRP B 1 148 ? 9.087 -8.449 27.000 1.00 31.71 148 TRP B C 1
ATOM 2712 O O . TRP B 1 148 ? 10.085 -7.769 26.807 1.00 32.62 148 TRP B O 1
ATOM 2723 N N . LYS B 1 149 ? 9.036 -9.427 27.894 1.00 31.86 149 LYS B N 1
ATOM 2724 C CA . LYS B 1 149 ? 10.191 -9.773 28.703 1.00 32.68 149 LYS B CA 1
ATOM 2725 C C . LYS B 1 149 ? 11.266 -10.330 27.784 1.00 33.19 149 LYS B C 1
ATOM 2726 O O . LYS B 1 149 ? 10.981 -11.172 26.928 1.00 31.69 149 LYS B O 1
ATOM 2732 N N . ASP B 1 150 ? 12.503 -9.873 27.968 1.00 33.27 150 ASP B N 1
ATOM 2733 C CA . ASP B 1 150 ? 13.600 -10.359 27.150 1.00 33.12 150 ASP B CA 1
ATOM 2734 C C . ASP B 1 150 ? 13.632 -11.881 27.149 1.00 31.69 150 ASP B C 1
ATOM 2735 O O . ASP B 1 150 ? 13.832 -12.497 26.108 1.00 30.99 150 ASP B O 1
ATOM 2740 N N . ALA B 1 151 ? 13.446 -12.490 28.318 1.00 31.50 151 ALA B N 1
ATOM 2741 C CA . ALA B 1 151 ? 13.462 -13.945 28.424 1.00 30.75 151 ALA B CA 1
ATOM 2742 C C . ALA B 1 151 ? 12.414 -14.558 27.517 1.00 29.44 151 ALA B C 1
ATOM 2743 O O . ALA B 1 151 ? 12.617 -15.631 26.950 1.00 29.85 151 ALA B O 1
ATOM 2745 N N . HIS B 1 152 ? 11.284 -13.876 27.378 1.00 27.52 152 HIS B N 1
ATOM 2746 C CA . HIS B 1 152 ? 10.223 -14.390 26.533 1.00 25.74 152 HIS B CA 1
ATOM 2747 C C . HIS B 1 152 ? 10.572 -14.256 25.044 1.00 24.20 152 HIS B C 1
ATOM 2748 O O . HIS B 1 152 ? 10.360 -15.181 24.267 1.00 25.08 152 HIS B O 1
ATOM 2755 N N . ILE B 1 153 ? 11.102 -13.104 24.655 1.00 23.53 153 ILE B N 1
ATOM 2756 C CA . ILE B 1 153 ? 11.503 -12.908 23.263 1.00 23.25 153 ILE B CA 1
ATOM 2757 C C . ILE B 1 153 ? 12.500 -14.015 22.914 1.00 23.47 153 ILE B C 1
ATOM 2758 O O . ILE B 1 153 ? 12.379 -14.693 21.875 1.00 21.60 153 ILE B O 1
ATOM 2763 N N . GLN B 1 154 ? 13.477 -14.206 23.795 1.00 22.65 154 GLN B N 1
ATOM 2764 C CA . GLN B 1 154 ? 14.461 -15.262 23.581 1.00 24.45 154 GLN B CA 1
ATOM 2765 C C . GLN B 1 154 ? 13.804 -16.637 23.434 1.00 22.82 154 GLN B C 1
ATOM 2766 O O . GLN B 1 154 ? 14.131 -17.388 22.514 1.00 23.69 154 GLN B O 1
ATOM 2772 N N . GLU B 1 155 ? 12.884 -16.983 24.328 1.00 23.67 155 GLU B N 1
ATOM 2773 C CA . GLU B 1 155 ? 12.237 -18.297 24.236 1.00 23.72 155 GLU B CA 1
ATOM 2774 C C . GLU B 1 155 ? 11.469 -18.466 22.914 1.00 23.47 155 GLU B C 1
ATOM 2775 O O . GLU B 1 155 ? 11.476 -19.529 22.306 1.00 24.03 155 GLU B O 1
ATOM 2781 N N . ILE B 1 156 ? 10.787 -17.415 22.480 1.00 23.52 156 ILE B N 1
ATOM 2782 C CA . ILE B 1 156 ? 10.041 -17.494 21.239 1.00 25.33 156 ILE B CA 1
ATOM 2783 C C . ILE B 1 156 ? 10.937 -17.870 20.052 1.00 26.08 156 ILE B C 1
ATOM 2784 O O . ILE B 1 156 ? 10.595 -18.768 19.278 1.00 26.61 156 ILE B O 1
ATOM 2789 N N . VAL B 1 157 ? 12.082 -17.204 19.911 1.00 27.04 157 VAL B N 1
ATOM 2790 C CA . VAL B 1 157 ? 12.978 -17.493 18.785 1.00 27.68 157 VAL B CA 1
ATOM 2791 C C . VAL B 1 157 ? 14.003 -18.590 19.031 1.00 30.15 157 VAL B C 1
ATOM 2792 O O . VAL B 1 157 ? 14.682 -19.030 18.107 1.00 31.75 157 VAL B O 1
ATOM 2796 N N . GLU B 1 158 ? 14.130 -19.050 20.260 1.00 30.93 158 GLU B N 1
ATOM 2797 C CA . GLU B 1 158 ? 15.120 -20.086 20.506 1.00 31.97 158 GLU B CA 1
ATOM 2798 C C . GLU B 1 158 ? 14.485 -21.468 20.673 1.00 32.36 158 GLU B C 1
ATOM 2799 O O . GLU B 1 158 ? 14.963 -22.456 20.095 1.00 32.15 158 GLU B O 1
ATOM 2805 N N . LYS B 1 159 ? 13.397 -21.528 21.440 1.00 30.40 159 LYS B N 1
ATOM 2806 C CA . LYS B 1 159 ? 12.678 -22.781 21.665 1.00 28.78 159 LYS B CA 1
ATOM 2807 C C . LYS B 1 159 ? 11.691 -23.032 20.532 1.00 28.10 159 LYS B C 1
ATOM 2808 O O . LYS B 1 159 ? 11.496 -24.161 20.091 1.00 27.07 159 LYS B O 1
ATOM 2814 N N . PHE B 1 160 ? 11.040 -21.969 20.067 1.00 27.96 160 PHE B N 1
ATOM 2815 C CA . PHE B 1 160 ? 10.083 -22.115 18.998 1.00 27.34 160 PHE B CA 1
ATOM 2816 C C . PHE B 1 160 ? 10.687 -21.459 17.745 1.00 29.36 160 PHE B C 1
ATOM 2817 O O . PHE B 1 160 ? 11.867 -21.669 17.419 1.00 29.74 160 PHE B O 1
ATOM 2825 N N . GLY B 1 161 ? 9.899 -20.651 17.061 1.00 26.86 161 GLY B N 1
ATOM 2826 C CA . GLY B 1 161 ? 10.404 -19.997 15.872 1.00 26.90 161 GLY B CA 1
ATOM 2827 C C . GLY B 1 161 ? 9.521 -18.812 15.591 1.00 26.32 161 GLY B C 1
ATOM 2828 O O . GLY B 1 161 ? 8.475 -18.654 16.208 1.00 25.26 161 GLY B O 1
ATOM 2829 N N . LEU B 1 162 ? 9.932 -17.980 14.648 1.00 25.04 162 LEU B N 1
ATOM 2830 C CA . LEU B 1 162 ? 9.158 -16.794 14.343 1.00 24.57 162 LEU B CA 1
ATOM 2831 C C . LEU B 1 162 ? 9.059 -16.673 12.842 1.00 23.23 162 LEU B C 1
ATOM 2832 O O . LEU B 1 162 ? 10.078 -16.693 12.170 1.00 22.18 162 LEU B O 1
ATOM 2837 N N . VAL B 1 163 ? 7.844 -16.578 12.306 1.00 21.22 163 VAL B N 1
ATOM 2838 C CA . VAL B 1 163 ? 7.705 -16.399 10.861 1.00 22.38 163 VAL B CA 1
ATOM 2839 C C . VAL B 1 163 ? 7.082 -15.019 10.738 1.00 22.98 163 VAL B C 1
ATOM 2840 O O . VAL B 1 163 ? 5.994 -14.758 11.262 1.00 21.75 163 VAL B O 1
ATOM 2844 N N . CYS B 1 164 ? 7.794 -14.133 10.061 1.00 22.61 164 CYS B N 1
ATOM 2845 C CA . CYS B 1 164 ? 7.355 -12.760 9.924 1.00 24.69 164 CYS B CA 1
ATOM 2846 C C . CYS B 1 164 ? 6.956 -12.361 8.506 1.00 23.13 164 CYS B C 1
ATOM 2847 O O . CYS B 1 164 ? 7.713 -12.560 7.574 1.00 24.06 164 CYS B O 1
ATOM 2850 N N . VAL B 1 165 ? 5.749 -11.819 8.360 1.00 23.54 165 VAL B N 1
ATOM 2851 C CA . VAL B 1 165 ? 5.258 -11.384 7.049 1.00 22.13 165 VAL B CA 1
ATOM 2852 C C . VAL B 1 165 ? 5.378 -9.869 6.997 1.00 24.15 165 VAL B C 1
ATOM 2853 O O . VAL B 1 165 ? 4.989 -9.162 7.932 1.00 22.41 165 VAL B O 1
ATOM 2857 N N . GLY B 1 166 ? 5.925 -9.377 5.891 1.00 23.66 166 GLY B N 1
ATOM 2858 C CA . GLY B 1 166 ? 6.150 -7.962 5.733 1.00 27.08 166 GLY B CA 1
ATOM 2859 C C . GLY B 1 166 ? 4.934 -7.080 5.880 1.00 28.93 166 GLY B C 1
ATOM 2860 O O . GLY B 1 166 ? 3.806 -7.508 5.644 1.00 28.50 166 GLY B O 1
ATOM 2861 N N . ARG B 1 167 ? 5.188 -5.845 6.295 1.00 29.81 167 ARG B N 1
ATOM 2862 C CA . ARG B 1 167 ? 4.147 -4.841 6.453 1.00 33.67 167 ARG B CA 1
ATOM 2863 C C . ARG B 1 167 ? 4.738 -3.496 6.096 1.00 33.72 167 ARG B C 1
ATOM 2864 O O . ARG B 1 167 ? 5.868 -3.186 6.483 1.00 30.89 167 ARG B O 1
ATOM 2872 N N . VAL B 1 168 ? 3.963 -2.694 5.362 1.00 34.17 168 VAL B N 1
ATOM 2873 C CA . VAL B 1 168 ? 4.420 -1.378 4.933 1.00 32.63 168 VAL B CA 1
ATOM 2874 C C . VAL B 1 168 ? 4.941 -0.557 6.064 1.00 31.58 168 VAL B C 1
ATOM 2875 O O . VAL B 1 168 ? 4.325 -0.493 7.114 1.00 31.45 168 VAL B O 1
ATOM 2879 N N . SER B 1 169 ? 6.072 0.093 5.832 1.00 30.99 169 SER B N 1
ATOM 2880 C CA . SER B 1 169 ? 6.650 0.946 6.845 1.00 31.46 169 SER B CA 1
ATOM 2881 C C . SE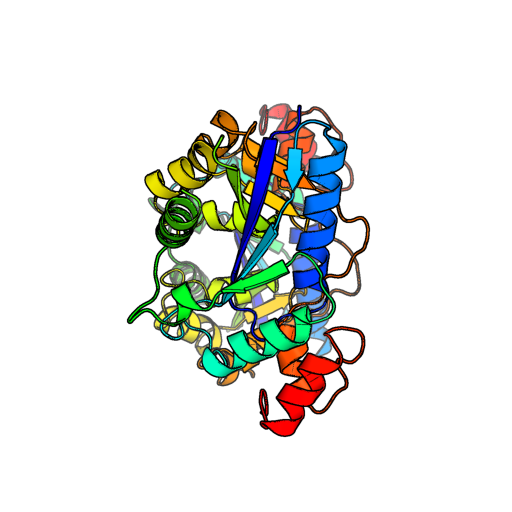R B 1 169 ? 7.518 0.234 7.849 1.00 30.04 169 SER B C 1
ATOM 2882 O O . SER B 1 169 ? 8.046 0.858 8.770 1.00 32.15 169 SER B O 1
ATOM 2883 N N . HIS B 1 170 ? 7.651 -1.078 7.700 1.00 28.94 170 HIS B N 1
ATOM 2884 C CA . HIS B 1 170 ? 8.469 -1.835 8.631 1.00 25.09 170 HIS B CA 1
ATOM 2885 C C . HIS B 1 170 ? 9.639 -2.492 7.945 1.00 24.38 170 HIS B C 1
ATOM 2886 O O . HIS B 1 170 ? 9.486 -3.047 6.848 1.00 23.13 170 HIS B O 1
ATOM 2893 N N . ASP B 1 171 ? 10.792 -2.455 8.615 1.00 21.35 171 ASP B N 1
ATOM 2894 C CA . ASP B 1 171 ? 12.019 -3.041 8.080 1.00 20.99 171 ASP B CA 1
ATOM 2895 C C . ASP B 1 171 ? 12.472 -4.152 9.027 1.00 21.23 171 ASP B C 1
ATOM 2896 O O . ASP B 1 171 ? 13.341 -3.946 9.868 1.00 21.27 171 ASP B O 1
ATOM 2901 N N . PRO B 1 172 ? 11.897 -5.351 8.877 1.00 22.72 172 PRO B N 1
ATOM 2902 C CA . PRO B 1 172 ? 12.216 -6.515 9.721 1.00 23.28 172 PRO B CA 1
ATOM 2903 C C . PRO B 1 172 ? 13.701 -6.841 9.803 1.00 22.32 172 PRO B C 1
ATOM 2904 O O . PRO B 1 172 ? 14.198 -7.184 10.872 1.00 23.46 172 PRO B O 1
ATOM 2908 N N . LYS B 1 173 ? 14.417 -6.787 8.680 1.00 22.80 173 LYS B N 1
ATOM 2909 C CA . LYS B 1 173 ? 15.848 -7.085 8.749 1.00 20.94 173 LYS B CA 1
ATOM 2910 C C . LYS B 1 173 ? 16.568 -6.134 9.713 1.00 22.37 173 LYS B C 1
ATOM 2911 O O . LYS B 1 173 ? 17.485 -6.535 10.444 1.00 20.79 173 LYS B O 1
ATOM 2917 N N . GLY B 1 174 ? 16.154 -4.868 9.728 1.00 19.66 174 GLY B N 1
ATOM 2918 C CA . GLY B 1 174 ? 16.788 -3.934 10.647 1.00 20.02 174 GLY B CA 1
ATOM 2919 C C . GLY B 1 174 ? 16.416 -4.233 12.094 1.00 19.27 174 GLY B C 1
ATOM 2920 O O . GLY B 1 174 ? 17.256 -4.147 13.000 1.00 21.14 174 GLY B O 1
ATOM 2921 N N . TYR B 1 175 ? 15.148 -4.571 12.321 1.00 20.94 175 TYR B N 1
ATOM 2922 C CA . TYR B 1 175 ? 14.681 -4.881 13.674 1.00 20.66 175 TYR B CA 1
ATOM 2923 C C . TYR B 1 175 ? 15.505 -6.035 14.221 1.00 22.27 175 TYR B C 1
ATOM 2924 O O . TYR B 1 175 ? 15.938 -6.024 15.377 1.00 23.36 175 TYR B O 1
ATOM 2933 N N . ILE B 1 176 ? 15.713 -7.034 13.381 1.00 21.45 176 ILE B N 1
ATOM 2934 C CA . ILE B 1 176 ? 16.487 -8.190 13.800 1.00 22.60 176 ILE B CA 1
ATOM 2935 C C . ILE B 1 176 ? 17.936 -7.797 14.089 1.00 23.84 176 ILE B C 1
ATOM 2936 O O . ILE B 1 176 ? 18.465 -8.088 15.167 1.00 25.05 176 ILE B O 1
ATOM 2941 N N . ALA B 1 177 ? 18.569 -7.119 13.140 1.00 24.84 177 ALA B N 1
ATOM 2942 C CA . ALA B 1 177 ? 19.955 -6.696 13.304 1.00 24.96 177 ALA B CA 1
ATOM 2943 C C . ALA B 1 177 ? 20.160 -5.837 14.537 1.00 25.75 177 ALA B C 1
ATOM 2944 O O . ALA B 1 177 ? 21.198 -5.924 15.188 1.00 27.54 177 ALA B O 1
ATOM 2946 N N . GLU B 1 178 ? 19.177 -5.024 14.888 1.00 25.08 178 GLU B N 1
ATOM 2947 C CA . GLU B 1 178 ? 19.318 -4.166 16.047 1.00 27.21 178 GLU B CA 1
ATOM 2948 C C . GLU B 1 178 ? 18.908 -4.769 17.377 1.00 28.65 178 GLU B C 1
ATOM 2949 O O . GLU B 1 178 ? 19.074 -4.148 18.420 1.00 30.30 178 GLU B O 1
ATOM 2955 N N . SER B 1 179 ? 18.368 -5.981 17.345 1.00 29.09 179 SER B N 1
ATOM 2956 C CA . SER B 1 179 ? 17.963 -6.640 18.567 1.00 28.12 179 SER B CA 1
ATOM 2957 C C . SER B 1 179 ? 19.043 -7.622 18.975 1.00 30.00 179 SER B C 1
ATOM 2958 O O . SER B 1 179 ? 19.344 -8.570 18.245 1.00 28.76 179 SER B O 1
ATOM 2961 N N . PRO B 1 180 ? 19.647 -7.400 20.143 1.00 31.77 180 PRO B N 1
ATOM 2962 C CA . PRO B 1 180 ? 20.693 -8.302 20.613 1.00 33.08 180 PRO B CA 1
ATOM 2963 C C . PRO B 1 180 ? 20.185 -9.747 20.641 1.00 33.07 180 PRO B C 1
ATOM 2964 O O . PRO B 1 180 ? 20.902 -10.665 20.279 1.00 34.98 180 PRO B O 1
ATOM 2968 N N . ILE B 1 181 ? 18.929 -9.939 21.019 1.00 29.46 181 ILE B N 1
ATOM 2969 C CA . ILE B 1 181 ? 18.389 -11.283 21.089 1.00 28.15 181 ILE B CA 1
ATOM 2970 C C . ILE B 1 181 ? 18.036 -11.866 19.726 1.00 26.16 181 ILE B C 1
ATOM 2971 O O . ILE B 1 181 ? 18.472 -12.966 19.382 1.00 26.61 181 ILE B O 1
ATOM 2976 N N . LEU B 1 182 ? 17.275 -11.121 18.923 1.00 23.49 182 LEU B N 1
ATOM 2977 C CA . LEU B 1 182 ? 16.893 -11.649 17.617 1.00 23.21 182 LEU B CA 1
ATOM 2978 C C . LEU B 1 182 ? 18.070 -11.987 16.713 1.00 22.65 182 LEU B C 1
ATOM 2979 O O . LEU B 1 182 ? 18.083 -13.036 16.076 1.00 21.59 182 LEU B O 1
ATOM 2984 N N . ARG B 1 183 ? 19.071 -11.118 16.657 1.00 24.84 183 ARG B N 1
ATOM 2985 C CA . ARG B 1 183 ? 20.182 -11.376 15.751 1.00 25.76 183 ARG B CA 1
ATOM 2986 C C . ARG B 1 183 ? 20.955 -12.660 16.043 1.00 26.54 183 ARG B C 1
ATOM 2987 O O . ARG B 1 183 ? 21.612 -13.192 15.166 1.00 23.16 183 ARG B O 1
ATOM 2995 N N . MET B 1 184 ? 20.871 -13.151 17.271 1.00 27.85 184 MET B N 1
ATOM 2996 C CA . MET B 1 184 ? 21.562 -14.389 17.630 1.00 30.28 184 MET B CA 1
ATOM 2997 C C . MET B 1 184 ? 20.764 -15.657 17.285 1.00 30.29 184 MET B C 1
ATOM 2998 O O . MET B 1 184 ? 21.277 -16.770 17.408 1.00 29.48 184 MET B O 1
ATOM 3003 N N . HIS B 1 185 ? 19.517 -15.496 16.850 1.00 28.27 185 HIS B N 1
ATOM 3004 C CA . HIS B 1 185 ? 18.686 -16.650 16.546 1.00 28.61 185 HIS B CA 1
ATOM 3005 C C . HIS B 1 185 ? 18.056 -16.536 15.176 1.00 27.98 185 HIS B C 1
ATOM 3006 O O . HIS B 1 185 ? 16.921 -16.963 14.973 1.00 26.05 185 HIS B O 1
ATOM 3013 N N . GLN B 1 186 ? 18.805 -15.989 14.231 1.00 29.46 186 GLN B N 1
ATOM 3014 C CA . GLN B 1 186 ? 18.274 -15.797 12.890 1.00 30.76 186 GLN B CA 1
ATOM 3015 C C . GLN B 1 186 ? 17.863 -17.071 12.191 1.00 31.47 186 GLN B C 1
ATOM 3016 O O . GLN B 1 186 ? 16.990 -17.043 11.310 1.00 30.43 186 GLN B O 1
ATOM 3022 N N . HIS B 1 187 ? 18.450 -18.196 12.599 1.00 29.71 187 HIS B N 1
ATOM 3023 C CA . HIS B 1 187 ? 18.102 -19.460 11.986 1.00 29.16 187 HIS B CA 1
ATOM 3024 C C . HIS B 1 187 ? 16.642 -19.825 12.208 1.00 27.47 187 HIS B C 1
ATOM 3025 O O . HIS B 1 187 ? 16.059 -20.512 11.385 1.00 25.22 187 HIS B O 1
ATOM 3032 N N . ASN B 1 188 ? 16.059 -19.336 13.304 1.00 26.86 188 ASN B N 1
ATOM 3033 C CA . ASN B 1 188 ? 14.674 -19.618 13.649 1.00 26.72 188 ASN B CA 1
ATOM 3034 C C . ASN B 1 188 ? 13.719 -18.471 13.311 1.00 26.16 188 ASN B C 1
ATOM 3035 O O . ASN B 1 188 ? 12.576 -18.458 13.770 1.00 24.39 188 ASN B O 1
ATOM 3040 N N . ILE B 1 189 ? 14.189 -17.522 12.507 1.00 24.04 189 ILE B N 1
ATOM 3041 C CA . ILE B 1 189 ? 13.370 -16.392 12.126 1.00 23.87 189 ILE B CA 1
ATOM 3042 C C . ILE B 1 189 ? 13.246 -16.462 10.610 1.00 24.76 189 ILE B C 1
ATOM 3043 O O . ILE B 1 189 ? 14.246 -16.480 9.891 1.00 25.97 189 ILE B O 1
ATOM 3048 N N . HIS B 1 190 ? 12.017 -16.525 10.124 1.00 24.12 190 HIS B N 1
ATOM 3049 C CA . HIS B 1 190 ? 11.789 -16.629 8.693 1.00 25.88 190 HIS B CA 1
ATOM 3050 C C . HIS B 1 190 ? 11.046 -15.401 8.217 1.00 27.75 190 HIS B C 1
ATOM 3051 O O . HIS B 1 190 ? 9.926 -15.124 8.666 1.00 28.06 190 HIS B O 1
ATOM 3058 N N . LEU B 1 191 ? 11.672 -14.658 7.313 1.00 26.87 191 LEU B N 1
ATOM 3059 C CA . LEU B 1 191 ? 11.061 -13.453 6.803 1.00 27.88 191 LEU B CA 1
ATOM 3060 C C . LEU B 1 191 ? 10.395 -13.726 5.464 1.00 28.49 191 LEU B C 1
ATOM 3061 O O . LEU B 1 191 ? 11.065 -14.047 4.486 1.00 26.52 191 LEU B O 1
ATOM 3066 N N . ALA B 1 192 ? 9.073 -13.616 5.438 1.00 30.19 192 ALA B N 1
ATOM 3067 C CA . ALA B 1 192 ? 8.305 -13.847 4.216 1.00 34.72 192 ALA B CA 1
ATOM 3068 C C . ALA B 1 192 ? 7.898 -12.505 3.637 1.00 37.63 192 ALA B C 1
ATOM 3069 O O . ALA B 1 192 ? 7.212 -11.718 4.293 1.00 39.34 192 ALA B O 1
ATOM 3071 N N . LYS B 1 193 ? 8.318 -12.240 2.411 1.00 42.32 193 LYS B N 1
ATOM 3072 C CA . LYS B 1 193 ? 7.978 -10.983 1.766 1.00 45.69 193 LYS B CA 1
ATOM 3073 C C . LYS B 1 193 ? 6.579 -10.977 1.187 1.00 47.33 193 LYS B C 1
ATOM 3074 O O . LYS B 1 193 ? 6.191 -11.906 0.479 1.00 46.60 193 LYS B O 1
ATOM 3080 N N . GLU B 1 194 ? 5.829 -9.925 1.503 1.00 48.73 194 GLU B N 1
ATOM 3081 C CA . GLU B 1 194 ? 4.471 -9.754 0.986 1.00 50.61 194 GLU B CA 1
ATOM 3082 C C . GLU B 1 194 ? 4.544 -8.863 -0.252 1.00 52.07 194 GLU B C 1
ATOM 3083 O O . GLU B 1 194 ? 4.613 -7.637 -0.148 1.00 51.60 194 GLU B O 1
ATOM 3089 N N . PRO B 1 195 ? 4.556 -9.474 -1.441 1.00 53.08 195 PRO B N 1
ATOM 3090 C CA . PRO B 1 195 ? 4.624 -8.703 -2.685 1.00 54.35 195 PRO B CA 1
ATOM 3091 C C . PRO B 1 195 ? 3.372 -7.860 -2.962 1.00 55.32 195 PRO B C 1
ATOM 3092 O O . PRO B 1 195 ? 3.399 -6.944 -3.788 1.00 55.68 195 PRO B O 1
ATOM 3096 N N . VAL B 1 196 ? 2.286 -8.162 -2.259 1.00 55.96 196 VAL B N 1
ATOM 3097 C CA . VAL B 1 196 ? 1.028 -7.445 -2.439 1.00 57.19 196 VAL B CA 1
ATOM 3098 C C . VAL B 1 196 ? 0.818 -6.316 -1.440 1.00 58.71 196 VAL B C 1
ATOM 3099 O O . VAL B 1 196 ? 1.104 -6.457 -0.254 1.00 58.63 196 VAL B O 1
ATOM 3103 N N . GLN B 1 197 ? 0.297 -5.198 -1.933 1.00 60.61 197 GLN B N 1
ATOM 3104 C CA . GLN B 1 197 ? 0.022 -4.034 -1.098 1.00 62.37 197 GLN B CA 1
ATOM 3105 C C . GLN B 1 197 ? -1.355 -4.188 -0.439 1.00 62.16 197 GLN B C 1
ATOM 3106 O O . GLN B 1 197 ? -2.314 -3.530 -0.838 1.00 62.56 197 GLN B O 1
ATOM 3112 N N . ASN B 1 198 ? -1.451 -5.056 0.564 1.00 61.24 198 ASN B N 1
ATOM 3113 C CA 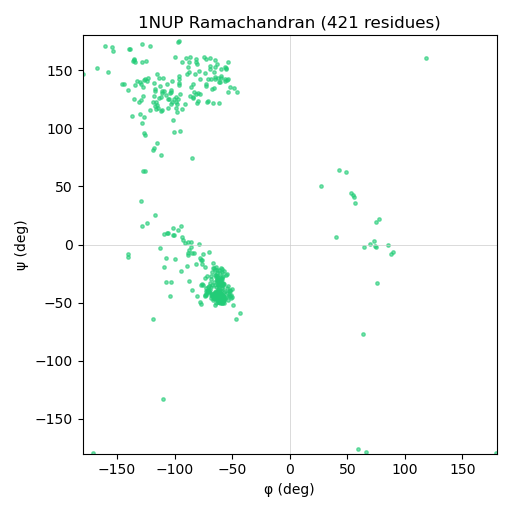. ASN B 1 198 ? -2.716 -5.297 1.260 1.00 59.97 198 ASN B CA 1
ATOM 3114 C C . ASN B 1 198 ? -2.603 -4.842 2.711 1.00 58.31 198 ASN B C 1
ATOM 3115 O O . ASN B 1 198 ? -2.279 -5.634 3.583 1.00 59.62 198 ASN B O 1
ATOM 3120 N N . GLU B 1 199 ? -2.883 -3.575 2.977 1.00 55.91 199 GLU B N 1
ATOM 3121 C CA . GLU B 1 199 ? -2.775 -3.072 4.334 1.00 52.76 199 GLU B CA 1
ATOM 3122 C C . GLU B 1 199 ? -4.155 -2.726 4.894 1.00 49.24 199 GLU B C 1
ATOM 3123 O O . GLU B 1 199 ? -4.550 -1.565 4.977 1.00 49.31 199 GLU B O 1
ATOM 3129 N N . ILE B 1 200 ? -4.883 -3.763 5.275 1.00 43.79 200 ILE B N 1
ATOM 3130 C CA . ILE B 1 200 ? -6.213 -3.602 5.843 1.00 39.56 200 ILE B CA 1
ATOM 3131 C C . ILE B 1 200 ? -6.070 -3.503 7.346 1.00 36.11 200 ILE B C 1
ATOM 3132 O O . ILE B 1 200 ? -5.545 -4.405 7.982 1.00 38.16 200 ILE B O 1
ATOM 3137 N N . SER B 1 201 ? -6.519 -2.402 7.921 1.00 31.60 201 SER B N 1
ATOM 3138 C CA . SER B 1 201 ? -6.448 -2.231 9.362 1.00 29.83 201 SER B CA 1
ATOM 3139 C C . SER B 1 201 ? -7.778 -2.646 10.007 1.00 27.49 201 SER B C 1
ATOM 3140 O O . SER B 1 201 ? -8.833 -2.199 9.563 1.00 26.33 201 SER B O 1
ATOM 3143 N N . ALA B 1 202 ? -7.746 -3.495 11.035 1.00 24.30 202 ALA B N 1
ATOM 3144 C CA . ALA B 1 202 ? -8.991 -3.887 11.696 1.00 23.42 202 ALA B CA 1
ATOM 3145 C C . ALA B 1 202 ? -9.646 -2.639 12.310 1.00 21.66 202 ALA B C 1
ATOM 3146 O O . ALA B 1 202 ? -10.861 -2.572 12.430 1.00 22.33 202 ALA B O 1
ATOM 3148 N N . THR B 1 203 ? -8.830 -1.666 12.717 1.00 20.91 203 THR B N 1
ATOM 3149 C CA . THR B 1 203 ? -9.359 -0.419 13.292 1.00 20.60 203 THR B CA 1
ATOM 3150 C C . THR B 1 203 ? -10.222 0.260 12.224 1.00 20.64 203 THR B C 1
ATOM 3151 O O . THR B 1 203 ? -11.319 0.759 12.491 1.00 20.82 203 THR B O 1
ATOM 3155 N N . TYR B 1 204 ? -9.719 0.277 10.998 1.00 19.49 204 TYR B N 1
ATOM 3156 C CA . TYR B 1 204 ? -10.459 0.882 9.903 1.00 19.14 204 TYR B CA 1
ATOM 3157 C C . TYR B 1 204 ? -11.743 0.090 9.677 1.00 20.80 204 TYR B C 1
ATOM 3158 O O . TYR B 1 204 ? -12.799 0.664 9.450 1.00 18.18 204 TYR B O 1
ATOM 3167 N N . ILE B 1 205 ? -11.647 -1.240 9.731 1.00 19.70 205 ILE B N 1
ATOM 3168 C CA . ILE B 1 205 ? -12.835 -2.076 9.528 1.00 20.98 205 ILE B CA 1
ATOM 3169 C C . ILE B 1 205 ? -13.923 -1.738 10.536 1.00 21.13 205 ILE B C 1
ATOM 3170 O O . ILE B 1 205 ? -15.090 -1.578 10.187 1.00 21.50 205 ILE B O 1
ATOM 3175 N N . ARG B 1 206 ? -13.539 -1.633 11.797 1.00 22.14 206 ARG B N 1
ATOM 3176 C CA . ARG B 1 206 ? -14.501 -1.288 12.819 1.00 20.63 206 ARG B CA 1
ATOM 3177 C C . ARG B 1 206 ? -15.101 0.113 12.606 1.00 22.06 206 ARG B C 1
ATOM 3178 O O . ARG B 1 206 ? -16.316 0.302 12.768 1.00 21.11 206 ARG B O 1
ATOM 3186 N N . ARG B 1 207 ? -14.271 1.090 12.243 1.00 21.22 207 ARG B N 1
ATOM 3187 C CA . ARG B 1 207 ? -14.798 2.441 12.047 1.00 21.34 207 ARG B CA 1
ATOM 3188 C C . ARG B 1 207 ? -15.778 2.488 10.873 1.00 22.41 207 ARG B C 1
ATOM 3189 O O . ARG B 1 207 ? -16.875 3.085 10.965 1.00 23.32 207 ARG B O 1
ATOM 3197 N N . ALA B 1 208 ? -15.402 1.855 9.764 1.00 21.22 208 ALA B N 1
ATOM 3198 C CA . ALA B 1 208 ? -16.273 1.819 8.598 1.00 22.88 208 ALA B CA 1
ATOM 3199 C C . ALA B 1 208 ? -17.602 1.132 8.943 1.00 22.95 208 ALA B C 1
ATOM 3200 O O . ALA B 1 208 ? -18.670 1.629 8.575 1.00 23.54 208 ALA B O 1
ATOM 3202 N N . LEU B 1 209 ? -17.539 -0.015 9.623 1.00 22.83 209 LEU B N 1
ATOM 3203 C CA . LEU B 1 209 ? -18.769 -0.721 10.014 1.00 23.72 209 LEU B CA 1
ATOM 3204 C C . LEU B 1 209 ? -19.637 0.200 10.856 1.00 24.26 209 LEU B C 1
ATOM 3205 O O . LEU B 1 209 ? -20.856 0.280 10.661 1.00 24.38 209 LEU B O 1
ATOM 3210 N N . GLY B 1 210 ? -18.999 0.891 11.791 1.00 25.28 210 GLY B N 1
ATOM 3211 C CA . GLY B 1 210 ? -19.714 1.823 12.648 1.00 27.16 210 GLY B CA 1
ATOM 3212 C C . GLY B 1 210 ? -20.395 2.938 11.864 1.00 29.10 210 GLY B C 1
ATOM 3213 O O . GLY B 1 210 ? -21.431 3.455 12.282 1.00 30.15 210 GLY B O 1
ATOM 3214 N N . GLN B 1 211 ? -19.832 3.320 10.726 1.00 29.31 211 GLN B N 1
ATOM 3215 C CA . GLN B 1 211 ? -20.427 4.392 9.928 1.00 31.29 211 GLN B CA 1
ATOM 3216 C C . GLN B 1 211 ? -21.365 3.849 8.875 1.00 29.52 211 GLN B C 1
ATOM 3217 O O . GLN B 1 211 ? -21.905 4.600 8.072 1.00 29.78 211 GLN B O 1
ATOM 3223 N N . GLY B 1 212 ? -21.566 2.538 8.871 1.00 29.09 212 GLY B N 1
ATOM 3224 C CA . GLY B 1 212 ? -22.473 1.949 7.899 1.00 27.87 212 GLY B CA 1
ATOM 3225 C C . GLY B 1 212 ? -21.873 1.830 6.511 1.00 28.43 212 GLY B C 1
ATOM 3226 O O . GLY B 1 212 ? -22.589 1.740 5.512 1.00 28.30 212 GLY B O 1
ATOM 3227 N N . GLN B 1 213 ? -20.551 1.828 6.435 1.00 26.93 213 GLN B N 1
ATOM 3228 C CA . GLN B 1 213 ? -19.916 1.688 5.144 1.00 26.06 213 GLN B CA 1
ATOM 3229 C C . GLN B 1 213 ? -19.610 0.221 4.896 1.00 25.48 213 GLN B C 1
ATOM 3230 O O . GLN B 1 213 ? -19.515 -0.576 5.827 1.00 24.16 213 GLN B O 1
ATOM 3236 N N . SER B 1 214 ? -19.474 -0.125 3.625 1.00 22.99 214 SER B N 1
ATOM 3237 C CA . SER B 1 214 ? -19.170 -1.484 3.230 1.00 23.03 214 SER B CA 1
ATOM 3238 C C . SER B 1 214 ? -17.741 -1.896 3.563 1.00 21.60 214 SER B C 1
ATOM 3239 O O . SER B 1 214 ? -16.822 -1.100 3.449 1.00 19.77 214 SER B O 1
ATOM 3242 N N . VAL B 1 215 ? -17.571 -3.142 3.971 1.00 18.89 215 VAL B N 1
ATOM 3243 C CA . VAL B 1 215 ? -16.223 -3.689 4.180 1.00 19.62 215 VAL B CA 1
ATOM 3244 C C . VAL B 1 215 ? -16.179 -4.992 3.383 1.00 18.05 215 VAL B C 1
ATOM 3245 O O . VAL B 1 215 ? -15.289 -5.838 3.567 1.00 20.53 215 VAL B O 1
ATOM 3249 N N . LYS B 1 216 ? -17.148 -5.146 2.477 1.00 18.76 216 LYS B N 1
ATOM 3250 C CA . LYS B 1 216 ? -17.201 -6.330 1.631 1.00 19.05 216 LYS B CA 1
ATOM 3251 C C . LYS B 1 216 ? -15.895 -6.368 0.832 1.00 19.36 216 LYS B C 1
ATOM 3252 O O . LYS B 1 216 ? -15.379 -5.332 0.434 1.00 18.46 216 LYS B O 1
ATOM 3258 N N . TYR B 1 217 ? -15.386 -7.580 0.619 1.00 17.66 217 TYR B N 1
ATOM 3259 C CA . TYR B 1 217 ? -14.144 -7.854 -0.084 1.00 18.45 217 TYR B CA 1
ATOM 3260 C C . TYR B 1 217 ? -12.906 -7.518 0.759 1.00 18.51 217 TYR B C 1
ATOM 3261 O O . TYR B 1 217 ? -11.789 -7.755 0.316 1.00 19.47 217 TYR B O 1
ATOM 3270 N N . LEU B 1 218 ? -13.113 -6.991 1.968 1.00 17.30 218 LEU B N 1
ATOM 3271 C CA . LEU B 1 218 ? -12.011 -6.697 2.882 1.00 18.40 218 LEU B CA 1
ATOM 3272 C C . LEU B 1 218 ? -11.945 -7.780 3.974 1.00 17.86 218 LEU B C 1
ATOM 3273 O O . LEU B 1 218 ? -10.861 -8.086 4.503 1.00 16.12 218 LEU B O 1
ATOM 3278 N N . ILE B 1 219 ? -13.105 -8.320 4.330 1.00 17.85 219 ILE B N 1
ATOM 3279 C CA . ILE B 1 219 ? -13.173 -9.452 5.282 1.00 17.04 219 ILE B CA 1
ATOM 3280 C C . ILE B 1 219 ? -14.189 -10.422 4.676 1.00 18.80 219 ILE B C 1
ATOM 3281 O O . ILE B 1 219 ? -15.033 -10.026 3.863 1.00 18.15 219 ILE B O 1
ATOM 3286 N N . PRO B 1 220 ? -14.129 -11.712 5.062 1.00 19.11 220 PRO B N 1
ATOM 3287 C CA . PRO B 1 220 ? -15.055 -12.707 4.517 1.00 19.14 220 PRO B CA 1
ATOM 3288 C C . PRO B 1 220 ? -16.540 -12.391 4.639 1.00 18.66 220 PRO B C 1
ATOM 3289 O O . PRO B 1 220 ? -16.999 -11.857 5.634 1.00 18.34 220 PRO B O 1
ATOM 3293 N N . ASP B 1 221 ? -17.278 -12.737 3.592 1.00 20.35 221 ASP B N 1
ATOM 3294 C CA . ASP B 1 221 ? -18.714 -12.519 3.566 1.00 21.98 221 ASP B CA 1
ATOM 3295 C C . ASP B 1 221 ? -19.422 -13.058 4.806 1.00 22.15 221 ASP B C 1
ATOM 3296 O O . ASP B 1 221 ? -20.275 -12.400 5.385 1.00 25.26 221 ASP B O 1
ATOM 3301 N N . ALA B 1 222 ? -19.085 -14.279 5.202 1.00 23.44 222 ALA B N 1
ATOM 3302 C CA . ALA B 1 222 ? -19.764 -14.874 6.340 1.00 22.96 222 ALA B CA 1
ATOM 3303 C C . ALA B 1 222 ? -19.519 -14.089 7.598 1.00 22.63 222 ALA B C 1
ATOM 3304 O O . ALA B 1 222 ? -20.368 -14.063 8.467 1.00 22.63 222 ALA B O 1
ATOM 3306 N N . VAL B 1 223 ? -18.349 -13.458 7.711 1.00 20.30 223 VAL B N 1
ATOM 3307 C CA . VAL B 1 223 ? -18.045 -12.666 8.904 1.00 19.19 223 VAL B CA 1
ATOM 3308 C C . VAL B 1 223 ? -18.896 -11.378 8.904 1.00 19.83 223 VAL B C 1
ATOM 3309 O O . VAL B 1 223 ? -19.353 -10.917 9.947 1.00 19.24 223 VAL B O 1
ATOM 3313 N N . ILE B 1 224 ? -19.098 -10.813 7.720 1.00 20.28 224 ILE B N 1
ATOM 3314 C CA . ILE B 1 224 ? -19.910 -9.610 7.593 1.00 20.60 224 ILE B CA 1
ATOM 3315 C C . ILE B 1 224 ? -21.341 -9.935 8.054 1.00 22.40 224 ILE B C 1
ATOM 3316 O O . ILE B 1 224 ? -21.934 -9.186 8.816 1.00 19.88 224 ILE B O 1
ATOM 3321 N N . THR B 1 225 ? -21.854 -11.079 7.620 1.00 22.11 225 THR B N 1
ATOM 3322 C CA . THR B 1 225 ? -23.214 -11.464 7.985 1.00 24.21 225 THR B CA 1
ATOM 3323 C C . THR B 1 225 ? -23.299 -11.658 9.497 1.00 23.49 225 THR B C 1
ATOM 3324 O O . THR B 1 225 ? -24.245 -11.198 10.153 1.00 25.22 225 THR B O 1
ATOM 3328 N N . TYR B 1 226 ? -22.295 -12.318 10.062 1.00 20.76 226 TYR B N 1
ATOM 3329 C CA . TYR B 1 226 ? -22.279 -12.562 11.504 1.00 21.67 226 TYR B CA 1
ATOM 3330 C C . TYR B 1 226 ? -22.323 -11.251 12.276 1.00 21.48 226 TYR B C 1
ATOM 3331 O O . TYR B 1 226 ? -23.054 -11.111 13.265 1.00 20.88 226 TYR B O 1
ATOM 3340 N N . ILE B 1 227 ? -21.508 -10.290 11.832 1.00 21.33 227 ILE B N 1
ATOM 3341 C CA . ILE B 1 227 ? -21.435 -8.983 12.474 1.00 21.99 227 ILE B CA 1
ATOM 3342 C C . ILE B 1 227 ? -22.799 -8.308 12.465 1.00 23.90 227 ILE B C 1
ATOM 3343 O O . ILE B 1 227 ? -23.246 -7.751 13.480 1.00 24.92 227 ILE B O 1
ATOM 3348 N N . LYS B 1 228 ? -23.461 -8.364 11.320 1.00 26.81 228 LYS B N 1
ATOM 3349 C CA . LYS B 1 228 ? -24.782 -7.750 11.218 1.00 29.13 228 LYS B CA 1
ATOM 3350 C C . LYS B 1 228 ? -25.761 -8.497 12.117 1.00 29.75 228 LYS B C 1
ATOM 3351 O O . LYS B 1 228 ? -26.511 -7.884 12.873 1.00 30.13 228 LYS B O 1
ATOM 3357 N N . ASP B 1 229 ? -25.739 -9.822 12.056 1.00 29.32 229 ASP B N 1
ATOM 3358 C CA . ASP B 1 229 ? -26.678 -10.613 12.855 1.00 29.17 229 ASP B CA 1
ATOM 3359 C C . ASP B 1 229 ? -26.554 -10.387 14.345 1.00 29.77 229 ASP B C 1
ATOM 3360 O O . ASP B 1 229 ? -27.535 -10.470 15.083 1.00 29.88 229 ASP B O 1
ATOM 3365 N N . HIS B 1 230 ? -25.351 -10.103 14.806 1.00 27.55 230 HIS B N 1
ATOM 3366 C CA . HIS B 1 230 ? -25.173 -9.922 16.226 1.00 29.67 230 HIS B CA 1
ATOM 3367 C C . HIS B 1 230 ? -24.984 -8.480 16.638 1.00 29.21 230 HIS B C 1
ATOM 3368 O O . HIS B 1 230 ? -24.661 -8.185 17.785 1.00 30.39 230 HIS B O 1
ATOM 3375 N N . GLY B 1 231 ? -25.213 -7.578 15.699 1.00 29.74 231 GLY B N 1
ATOM 3376 C CA . GLY B 1 231 ? -25.076 -6.168 16.008 1.00 28.59 231 GLY B CA 1
ATOM 3377 C C . GLY B 1 231 ? -23.730 -5.787 16.588 1.00 30.59 231 GLY B C 1
ATOM 3378 O O . GLY B 1 231 ? -23.660 -5.008 17.548 1.00 31.58 231 GLY B O 1
ATOM 3379 N N . LEU B 1 232 ? -22.652 -6.327 16.024 1.00 27.75 232 LEU B N 1
ATOM 3380 C CA . LEU B 1 232 ? -21.325 -5.980 16.513 1.00 27.66 232 LEU B CA 1
ATOM 3381 C C . LEU B 1 232 ? -20.780 -4.726 15.824 1.00 28.17 232 LEU B C 1
ATOM 3382 O O . LEU B 1 232 ? -21.200 -4.383 14.724 1.00 26.12 232 LEU B O 1
ATOM 3387 N N . TYR B 1 233 ? -19.838 -4.061 16.493 1.00 28.70 233 TYR B N 1
ATOM 3388 C CA . TYR B 1 233 ? -19.173 -2.872 15.966 1.00 32.08 233 TYR B CA 1
ATOM 3389 C C . TYR B 1 233 ? -20.109 -1.745 15.554 1.00 35.16 233 TYR B C 1
ATOM 3390 O O . TYR B 1 233 ? -19.914 -1.108 14.515 1.00 35.65 233 TYR B O 1
ATOM 3399 N N . THR B 1 234 ? -21.138 -1.499 16.358 1.00 39.52 234 THR B N 1
ATOM 3400 C CA . THR B 1 234 ? -22.050 -0.411 16.028 1.00 43.00 234 THR B CA 1
ATOM 3401 C C . THR B 1 234 ? -21.642 0.863 16.765 1.00 44.93 234 THR B C 1
ATOM 3402 O O . THR B 1 234 ? -20.792 0.790 17.689 1.00 46.50 234 THR B O 1
#

GO terms:
  GO:0005739 mitochondrion (C, EXP)
  GO:0005739 mitochondrion (C, HTP)
  GO:0005759 mitochondrial matrix (C, TAS)
  GO:0005739 mitochondrion (C, IDA)
  GO:0000309 nicotinamide-nucleotide adenylyltransferase activity (F, IDA)
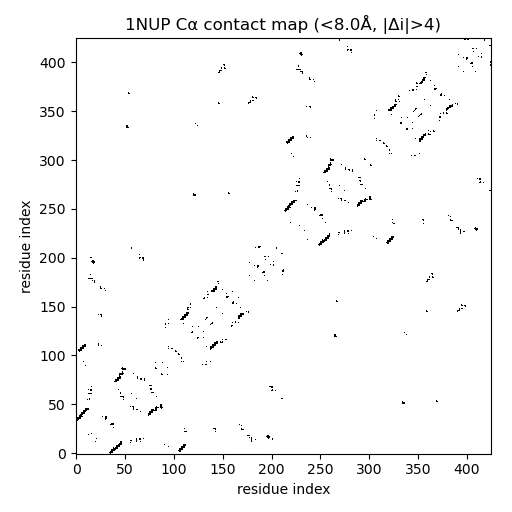  GO:0004515 nicotinate-nucleotide adenylyltransferase activity (F, IDA)
  GO:0000309 nicotinamide-nucleotide adenylyltransferase activity (F, EXP)
  GO:0004515 nicotinate-nucleotide adenylyltransferase activity (F, EXP)
  GO:0009165 nucleotide biosynthetic process (P, IC)

B-factor: mean 29.78, std 12.12, range [10.66, 93.9]

Sequence (425 aa):
SRIPVVLLACGSFNPITNMHLRMFEVARDHLHQTGMYQVIQGIISPVNDTYGKKDLAASHHRVAMARLALQTSDWIRVDPWESEQAQWMETVKVLRHHHSKLLAVPELKLLCGADVLKTFQTPNLWKDAHIQEIVEKFGLVCVGRVSHDPKGYIAESPILRMHQHNIHLAKEPVQNEISATYIRRALGQGQSVKYLIPDAVITYIKDHGLYTKSRIPVVLLACGSFNPITNMHLRMFEVARDHLHQTGMYQVIQGIISPVNDTYGKKDLAASHHRVAMARLALQTSDWIRVDPWESEQAQWMETVKVLRHHHSKLLRVPELKLLCGADVLKTFQTPNLWKDAHIQEIVEKFGLVCVGRVSHDPKGYIAESPILRMHQHNIHLAKEPVQNEISATYIRRALGQGQSVKYLIPDAVITYIKDHGLYT

CATH classification: 3.40.50.620

Organism: Homo sapiens (NCBI:txid9606)

Foldseek 3Di:
DAFEEEEEEEEACLPPWVVNVVLVVLLQVLSVVVVRHHYQAYEYEHWACQDDDDHGDQVVLNQVLQQLQCPPPPHYHYDDPRRPDPDTDPPLVVQVVVQVVQVSGHAYAYEEELVVLVCVVDPPPDDPVSVLCRPPRHAYEYEYAPPHDSVVSQVPDPSSVVRVVRYHYGYDPDHLPLDVVVVLVCVQVVHDCPPTGDPSSVVSCVVVVPSHD/DAFEEEEEEEEACLPPWVVNVVLVVLLQVQSVVVVRHHYQAYEYEHWACQDDPDHGDHLVLNQVLVQVLCPPPPHYHYDDPNRPDPHTDDVLVVQVVVCVVPVLPHAYAYGEELVVLVCVPPPPPADPVSVLCRLPVGAYEYEYDPPGDSVVSQVPDPRNVVRVVRYHYGYDPDHQDDDVVVVLVCVLVVHDCPVTGDPVSVVSCVVVVPSD

InterPro domains:
  IPR004821 Cytidyltransferase-like domain [PF01467] (10-207)
  IPR005248 Nicotinate/nicotinamide nucleotide adenylyltransferase [TIGR00482] (10-233)
  IPR014729 Rossmann-like alpha/beta/alpha sandwich fold [G3DSA:3.40.50.620] (4-245)
  IPR045094 Nicotinamide/nicotinate mononucleotide adenylyltransferase, eukaryotic [cd09286] (7-233)
  IPR051182 Eukaryotic NMN adenylyltransferase [PTHR12039] (2-244)